Protein AF-A0AAP4VKF9-F1 (afdb_monomer_lite)

Secondary structure (DSSP, 8-state):
---TT-EEEPGGG--EEEEEEEETTEEEEEEEEETTEEEEEEEEGGG--B--PPTT-EEEEEETTEEEEEEEEEEEE-TTS-EEEEEE-TTS-EEEEEGGGEE---SSPPS-HHHHHHTT----HHHHHHHHHHHHHHHHHHHHTTT-HHHHH-SSPPPHHHHHHHHHHHHSSS-EEEE-PPTTS-HHHHHHHHHHHHHHH-TT--EEEEE-GGGHHHHHHHHHHTT-GGG-TTEEEEEGGGGGG--S--SEEEETTGGGGSS--SSTTHHHHHHHHHHHHH-SEEEEE-PPPPTT-HHHHHHHHHHH-TTTS-TT-HHHHHHHHHHHHHHHHHHHT--TTS-HHHHHHHHHHHHHH-TT-HHHHHHHHHHHHHHHH-GGGHHHHHHHHHHHHHHHT-S-TTEE---GGGGTT---PPSS-EETTEEP-TT---S-------

Organism: NCBI:txid488447

pLDDT: mean 85.24, std 15.16, range [29.06, 98.62]

Sequence (442 aa):
MLIDGMLVSLPDDKGVGKLEGISGETCSVSIFRSIIRSDVIQMPVAKVSRAYLSPQTRVYIRHEGRFRVGRIADFLIDERGLVDYEVRFPNGERADFSELCLYIRPWSAPDDPAEILASGGAESQYLHDRRQAALLPLLKLRSAAQGMTALVSAGIELAPHQVAAVRRVLSDPVQRYLLADEVGLGKTIEAGLIVRQHLIDNSETSVLIAVPTHLCAQWREELGAKLRLDQFGTIQIVPHADLANIEVAPAILVVDEAHHLVGVDSGPLAPAAVKLRAMASETPVVLLLSATPALGDEARFLALLNLLDPTSHPLDDIPSFRLKLERRRDIGRLLLALDPAAPKLVLRQRGAEMERLFPDDQTIKELAPRLVQATRDALHELPALCAALRSHIADSYRIHQRLIRSRRADAQGWEFSSRGPTDQGEPSFSHVRVEAEVASWC

Foldseek 3Di:
DDDFLFWKADPPRQAIWGWHDDDPQKTWTWACQAQVDIDIDIDGPVRIDGDDFDFQAWKWFQDPNDIFIWTFHDWDQDPVRWIWTWTAGPVRDTDIDTSSRIHHHTPDDRPDCVVCVVVVHDDDPVVVVVVVVVVVVVVVVCVVLVNLVLVVPWQDDDAPLLSVLLCLQVVDQQNQFEEAADPPPCLLVSLLSNVLSVCVVPLQFAEEAEEAPVCLVVSVCCSCVGRVCVVRPRYHYYYLLCLLVDDDQTLAYEYAQCLVLFPDCDDSNNSSSVSLLVSLVVHRHYYYYHHQDDPPPLLSNLRSVCSRPVPVRPNVPSVVSVVLVVLVVVVVVLLVQLDLPHQLVSLLVSLVVQCVSCVPDPQSVVLSVVSNVCSPPNSVCSVVSSVSVSVVCCCVSDSDNRYRYDYVVNSPPDDDDDDADDDVRHHDPPPPPDPPDPDDDD

Structure (mmCIF, N/CA/C/O backbone):
data_AF-A0AAP4VKF9-F1
#
_entry.id   AF-A0AAP4VKF9-F1
#
loop_
_atom_site.group_PDB
_atom_site.id
_atom_site.type_symbol
_atom_site.label_atom_id
_atom_site.label_alt_id
_atom_site.label_comp_id
_atom_site.label_asym_id
_atom_site.label_entity_id
_atom_site.label_seq_id
_atom_site.pdbx_PDB_ins_code
_atom_site.Cartn_x
_atom_site.Cartn_y
_atom_site.Cartn_z
_atom_site.occupancy
_atom_site.B_iso_or_equiv
_atom_site.auth_seq_id
_atom_site.auth_comp_id
_atom_site.auth_asym_id
_atom_site.auth_atom_id
_atom_site.pdbx_PDB_model_num
ATOM 1 N N . MET A 1 1 ? -20.624 9.711 37.914 1.00 68.44 1 MET A N 1
ATOM 2 C CA . MET A 1 1 ? -20.046 8.630 38.743 1.00 68.44 1 MET A CA 1
ATOM 3 C C . MET A 1 1 ? -20.396 7.325 38.051 1.00 68.44 1 MET A C 1
ATOM 5 O O . MET A 1 1 ? -21.538 7.210 37.627 1.00 68.44 1 MET A O 1
ATOM 9 N N . LEU A 1 2 ? -19.438 6.422 37.827 1.00 79.56 2 LEU A N 1
ATOM 10 C CA . LEU A 1 2 ? -19.742 5.117 37.231 1.00 79.56 2 LEU A CA 1
ATOM 11 C C . LEU A 1 2 ? -20.404 4.230 38.292 1.00 79.56 2 LEU A C 1
ATOM 13 O O . LEU A 1 2 ? -19.961 4.227 39.439 1.00 79.56 2 LEU A O 1
ATOM 17 N N . ILE A 1 3 ? -21.470 3.533 37.911 1.00 82.62 3 ILE A N 1
ATOM 18 C CA . ILE A 1 3 ? -22.247 2.636 38.773 1.00 82.62 3 ILE A CA 1
ATOM 19 C C . ILE A 1 3 ? -22.165 1.230 38.180 1.00 82.62 3 ILE A C 1
ATOM 21 O O . ILE A 1 3 ? -22.117 1.073 36.958 1.00 82.62 3 ILE A O 1
ATOM 25 N N . ASP A 1 4 ? -22.164 0.211 39.033 1.00 85.00 4 ASP A N 1
ATOM 26 C CA . ASP A 1 4 ? -22.190 -1.185 38.606 1.00 85.00 4 ASP A CA 1
ATOM 27 C C . ASP A 1 4 ? -23.370 -1.446 37.656 1.00 85.00 4 ASP A C 1
ATOM 29 O O . ASP A 1 4 ? -24.494 -0.980 37.847 1.00 85.00 4 ASP A O 1
ATOM 33 N N . GLY A 1 5 ? -23.091 -2.181 36.587 1.00 85.12 5 GLY A N 1
ATOM 34 C CA . GLY A 1 5 ? -24.007 -2.472 35.493 1.00 85.12 5 GLY A CA 1
ATOM 35 C C . GLY A 1 5 ? -24.020 -1.432 34.370 1.00 85.12 5 GLY A C 1
ATOM 36 O O . GLY A 1 5 ? -24.615 -1.709 33.328 1.00 85.12 5 GLY A O 1
ATOM 37 N N . MET A 1 6 ? -23.360 -0.279 34.519 1.00 92.31 6 MET A N 1
ATOM 38 C CA . MET A 1 6 ? -23.259 0.712 33.443 1.00 92.31 6 MET A CA 1
ATOM 39 C C . MET A 1 6 ? -22.486 0.180 32.233 1.00 92.31 6 MET A C 1
ATOM 41 O O . MET A 1 6 ? -21.487 -0.534 32.357 1.00 92.31 6 MET A O 1
ATOM 45 N N . LEU A 1 7 ? -22.925 0.594 31.045 1.00 93.69 7 LEU A N 1
ATOM 46 C CA . LEU A 1 7 ? -22.202 0.365 29.799 1.00 93.69 7 LEU A CA 1
ATOM 47 C C . LEU A 1 7 ? -20.946 1.233 29.711 1.00 93.69 7 LEU A C 1
ATOM 49 O O . LEU A 1 7 ? -20.982 2.446 29.960 1.00 93.69 7 LEU A O 1
ATOM 53 N N . VAL A 1 8 ? -19.843 0.603 29.320 1.00 92.50 8 VAL A N 1
ATOM 54 C CA . VAL A 1 8 ? -18.525 1.232 29.215 1.00 92.50 8 VAL A CA 1
ATOM 55 C C . VAL A 1 8 ? -17.814 0.838 27.925 1.00 92.50 8 VAL A C 1
ATOM 57 O O . VAL A 1 8 ? -18.057 -0.236 27.375 1.00 92.50 8 VAL A O 1
ATOM 60 N N . SER A 1 9 ? -16.949 1.712 27.422 1.00 90.44 9 SER A N 1
ATOM 61 C CA . SER A 1 9 ? -16.111 1.431 26.257 1.00 90.44 9 SER A CA 1
ATOM 62 C C . SER A 1 9 ? -15.045 0.392 26.605 1.00 90.44 9 SER A C 1
ATOM 64 O O . SER A 1 9 ? -14.486 0.380 27.704 1.00 90.44 9 SER A O 1
ATOM 66 N N . LEU A 1 10 ? -14.782 -0.515 25.667 1.00 85.19 10 LEU A N 1
ATOM 67 C CA . LEU A 1 10 ? -13.658 -1.439 25.764 1.00 85.19 10 LEU A CA 1
ATOM 68 C C . LEU A 1 10 ? -12.387 -0.777 25.209 1.00 85.19 10 LEU A C 1
ATOM 70 O O . LEU A 1 10 ? -12.484 0.019 24.273 1.00 85.19 10 LEU A O 1
ATOM 74 N N . PRO A 1 11 ? -11.197 -1.134 25.727 1.00 78.25 11 PRO A N 1
ATOM 75 C CA . PRO A 1 11 ? -9.927 -0.657 25.188 1.00 78.25 11 PRO A CA 1
ATOM 76 C C . PRO A 1 11 ? -9.776 -0.941 23.688 1.00 78.25 11 PRO A C 1
ATOM 78 O O . PRO A 1 11 ? -10.333 -1.917 23.174 1.00 78.25 11 PRO A O 1
ATOM 81 N N . ASP A 1 12 ? -8.971 -0.117 23.015 1.00 72.94 12 ASP A N 1
ATOM 82 C CA . ASP A 1 12 ? -8.652 -0.221 21.583 1.00 72.94 12 ASP A CA 1
ATOM 83 C C . ASP A 1 12 ? -9.895 -0.208 20.675 1.00 72.94 12 ASP A C 1
ATOM 85 O O . ASP A 1 12 ? -9.935 -0.902 19.660 1.00 72.94 12 ASP A O 1
ATOM 89 N N . ASP A 1 13 ? -10.945 0.508 21.088 1.00 66.88 13 ASP A N 1
ATOM 90 C CA . ASP A 1 13 ? -12.226 0.589 20.382 1.00 66.88 13 ASP A CA 1
ATOM 91 C C . ASP A 1 13 ? -12.831 -0.791 20.069 1.00 66.88 13 ASP A C 1
ATOM 93 O O . ASP A 1 13 ? -13.471 -1.007 19.046 1.00 66.88 13 ASP A O 1
ATOM 97 N N . LYS A 1 14 ? -12.673 -1.771 20.967 1.00 78.00 14 LYS A N 1
ATOM 98 C CA . LYS A 1 14 ? -13.207 -3.136 20.767 1.00 78.00 14 LYS A CA 1
ATOM 99 C C . LYS A 1 14 ? -14.717 -3.259 21.024 1.00 78.00 14 LYS A C 1
ATOM 101 O O . LYS A 1 14 ? -15.262 -4.367 21.047 1.00 78.00 14 LYS A O 1
ATOM 106 N N . GLY A 1 15 ? -15.416 -2.137 21.176 1.00 86.94 15 GLY A N 1
ATOM 107 C CA . GLY A 1 15 ? -16.861 -2.054 21.378 1.00 86.94 15 GLY A CA 1
ATOM 108 C C . GLY A 1 15 ? -17.243 -1.720 22.820 1.00 86.94 15 GLY A C 1
ATOM 109 O O . GLY A 1 15 ? -16.598 -0.901 23.469 1.00 86.94 15 GLY A O 1
ATOM 110 N N . VAL A 1 16 ? -18.324 -2.332 23.308 1.00 91.62 16 VAL A N 1
ATOM 111 C CA . VAL A 1 16 ? -18.951 -1.998 24.596 1.00 91.62 16 VAL A CA 1
ATOM 112 C C . VAL A 1 16 ? -18.922 -3.202 25.533 1.00 91.62 16 VAL A C 1
ATOM 114 O O . VAL A 1 16 ? -19.219 -4.324 25.122 1.00 91.62 16 VAL A O 1
ATOM 117 N N . GLY A 1 17 ? -18.575 -2.952 26.792 1.00 92.31 17 GLY A N 1
ATOM 118 C CA . GLY A 1 17 ? -18.673 -3.888 27.906 1.00 92.31 17 GLY A CA 1
ATOM 119 C C . GLY A 1 17 ? -19.592 -3.356 29.003 1.00 92.31 17 GLY A C 1
ATOM 120 O O . GLY A 1 17 ? -20.191 -2.285 28.877 1.00 92.31 17 GLY A O 1
ATOM 121 N N . LYS A 1 18 ? -19.702 -4.114 30.091 1.00 93.50 18 LYS A N 1
ATOM 122 C CA . LYS A 1 18 ? -20.535 -3.770 31.244 1.00 93.50 18 LYS A CA 1
ATOM 123 C C . LYS A 1 18 ? -19.708 -3.762 32.515 1.00 93.50 18 LYS A C 1
ATOM 125 O O . LYS A 1 18 ? -19.070 -4.761 32.824 1.00 93.50 18 LYS A O 1
ATOM 130 N N . LEU A 1 19 ? -19.706 -2.650 33.236 1.00 93.94 19 LEU A N 1
ATOM 131 C CA . LEU A 1 19 ? -18.986 -2.536 34.500 1.00 93.94 19 LEU A CA 1
ATOM 132 C C . LEU A 1 19 ? -19.615 -3.481 35.534 1.00 93.94 19 LEU A C 1
ATOM 134 O O . LEU A 1 19 ? -20.817 -3.415 35.755 1.00 93.94 19 LEU A O 1
ATOM 138 N N . GLU A 1 20 ? -18.836 -4.362 36.153 1.00 93.44 20 GLU A N 1
ATOM 139 C CA . GLU A 1 20 ? -19.320 -5.247 37.226 1.00 93.44 20 GLU A CA 1
ATOM 140 C C . GLU A 1 20 ? -18.943 -4.742 38.617 1.00 93.44 20 GLU A C 1
ATOM 142 O O . GLU A 1 20 ? -19.628 -5.062 39.582 1.00 93.44 20 GLU A O 1
ATOM 147 N N . GLY A 1 21 ? -17.861 -3.972 38.721 1.00 92.50 21 GLY A N 1
ATOM 148 C CA . GLY A 1 21 ? -17.396 -3.428 39.987 1.00 92.50 21 GLY A CA 1
ATOM 149 C C . GLY A 1 21 ? -16.122 -2.607 39.842 1.00 92.50 21 GLY A C 1
ATOM 150 O O . GLY A 1 21 ? -15.349 -2.767 38.893 1.00 92.50 21 GLY A O 1
ATOM 151 N N . ILE A 1 22 ? -15.887 -1.732 40.818 1.00 92.12 22 ILE A N 1
ATOM 152 C CA . ILE A 1 22 ? -14.657 -0.946 40.950 1.00 92.12 22 ILE A CA 1
ATOM 153 C C . ILE A 1 22 ? -13.980 -1.313 42.272 1.00 92.12 22 ILE A C 1
ATOM 155 O O . ILE A 1 22 ? -14.590 -1.241 43.336 1.00 92.12 22 ILE A O 1
ATOM 159 N N . SER A 1 23 ? -12.699 -1.675 42.206 1.00 90.88 23 SER A N 1
ATOM 160 C CA . SER A 1 23 ? -11.850 -1.973 43.359 1.00 90.88 23 SER A CA 1
ATOM 161 C C . SER A 1 23 ? -10.552 -1.170 43.259 1.00 90.88 23 SER A C 1
ATOM 163 O O . SER A 1 23 ? -9.620 -1.538 42.537 1.00 90.88 23 SER A O 1
ATOM 165 N N . GLY A 1 24 ? -10.491 -0.052 43.987 1.00 89.06 24 GLY A N 1
ATOM 166 C CA . GLY A 1 24 ? -9.358 0.875 43.944 1.00 89.06 24 GLY A CA 1
ATOM 167 C C . GLY A 1 24 ? -9.195 1.512 42.561 1.00 89.06 24 GLY A C 1
ATOM 168 O O . GLY A 1 24 ? -10.133 2.100 42.032 1.00 89.06 24 GLY A O 1
ATOM 169 N N . GLU A 1 25 ? -8.007 1.379 41.969 1.00 91.62 25 GLU A N 1
ATOM 170 C CA . GLU A 1 25 ? -7.695 1.889 40.622 1.00 91.62 25 GLU A CA 1
ATOM 171 C C . GLU A 1 25 ? -8.056 0.908 39.495 1.00 91.62 25 GLU A C 1
ATOM 173 O O . GLU A 1 25 ? -7.850 1.203 38.316 1.00 91.62 25 GLU A O 1
ATOM 178 N N . THR A 1 26 ? -8.603 -0.259 39.837 1.00 92.81 26 THR A N 1
ATOM 179 C CA . THR A 1 26 ? -8.978 -1.313 38.885 1.00 92.81 26 THR A CA 1
ATOM 180 C C . THR A 1 26 ? -10.481 -1.542 38.868 1.00 92.81 26 THR A C 1
ATOM 182 O O . THR A 1 26 ? -11.170 -1.315 39.861 1.00 92.81 26 THR A O 1
ATOM 185 N N . CYS A 1 27 ? -11.000 -1.999 37.736 1.00 93.44 27 CYS A N 1
ATOM 186 C CA . CYS A 1 27 ? -12.399 -2.365 37.579 1.00 93.44 27 CYS A CA 1
ATOM 187 C C . CYS A 1 27 ? -12.554 -3.661 36.785 1.00 93.44 27 CYS A C 1
ATOM 189 O O . CYS A 1 27 ? -11.735 -3.975 35.913 1.00 93.44 27 CYS A O 1
ATOM 191 N N . SER A 1 28 ? -13.632 -4.382 37.086 1.00 94.50 28 SER A N 1
ATOM 192 C CA . SER A 1 28 ? -14.075 -5.554 36.341 1.00 94.50 28 SER A CA 1
ATOM 193 C C . SER A 1 28 ? -15.089 -5.145 35.282 1.00 94.50 28 SER A C 1
ATOM 195 O O . SER A 1 28 ? -16.076 -4.467 35.572 1.00 94.50 28 SER A O 1
ATOM 197 N N . VAL A 1 29 ? -14.865 -5.581 34.047 1.00 93.81 29 VAL A N 1
ATOM 198 C CA . VAL A 1 29 ? -15.773 -5.338 32.926 1.00 93.81 29 VAL A CA 1
ATOM 199 C C . VAL A 1 29 ? -16.173 -6.669 32.302 1.00 93.81 29 VAL A C 1
ATOM 201 O O . VAL A 1 29 ? -15.326 -7.425 31.824 1.00 93.81 29 VAL A O 1
ATOM 204 N N . SER A 1 30 ? -17.476 -6.934 32.287 1.00 93.88 30 SER A N 1
ATOM 205 C CA . SER A 1 30 ? -18.105 -8.052 31.591 1.00 93.88 30 SER A CA 1
ATOM 206 C C . SER A 1 30 ? -18.148 -7.787 30.087 1.00 93.88 30 SER A C 1
ATOM 208 O O . SER A 1 30 ? -18.627 -6.741 29.638 1.00 93.88 30 SER A O 1
ATOM 210 N N . ILE A 1 31 ? -17.701 -8.754 29.294 1.00 91.94 31 ILE A N 1
ATOM 211 C CA . ILE A 1 31 ? -17.772 -8.763 27.836 1.00 91.94 31 ILE A CA 1
ATOM 212 C C . ILE A 1 31 ? -18.752 -9.851 27.419 1.00 91.94 31 ILE A C 1
ATOM 214 O O . ILE A 1 31 ? -18.471 -11.046 27.520 1.00 91.94 31 ILE A O 1
ATOM 218 N N . PHE A 1 32 ? -19.896 -9.437 26.888 1.00 91.12 32 PHE A N 1
ATOM 219 C CA . PHE A 1 32 ? -20.908 -10.361 26.397 1.00 91.12 32 PHE A CA 1
ATOM 220 C C . PHE A 1 32 ? -20.522 -10.901 25.013 1.00 91.12 32 PHE A C 1
ATOM 222 O O . PHE A 1 32 ? -20.703 -10.235 23.995 1.00 91.12 32 PHE A O 1
ATOM 229 N N . ARG A 1 33 ? -19.988 -12.125 24.945 1.00 86.75 33 ARG A N 1
ATOM 230 C CA . ARG A 1 33 ? -19.585 -12.752 23.674 1.00 86.75 33 ARG A CA 1
ATOM 231 C C . ARG A 1 33 ? -20.790 -13.336 22.937 1.00 86.75 33 ARG A C 1
ATOM 233 O O . ARG A 1 33 ? -20.980 -13.115 21.735 1.00 86.75 33 ARG A O 1
ATOM 240 N N . SER A 1 34 ? -21.616 -14.083 23.661 1.00 85.62 34 SER A N 1
ATOM 241 C CA . SER A 1 34 ? -22.775 -14.798 23.133 1.00 85.62 34 SER A CA 1
ATOM 242 C C . SER A 1 34 ? -23.843 -14.991 24.214 1.00 85.62 34 SER A C 1
ATOM 244 O O . SER A 1 34 ? -23.619 -14.713 25.385 1.00 85.62 34 SER A O 1
ATOM 246 N N . ILE A 1 35 ? -25.010 -15.515 23.828 1.00 85.88 35 ILE A N 1
ATOM 247 C CA . ILE A 1 35 ? -26.121 -15.814 24.751 1.00 85.88 35 ILE A CA 1
ATOM 248 C C . ILE A 1 35 ? -25.789 -16.872 25.820 1.00 85.88 35 ILE A C 1
ATOM 250 O O . ILE A 1 35 ? -26.575 -17.065 26.743 1.00 85.88 35 ILE A O 1
ATOM 254 N N . ILE A 1 36 ? -24.644 -17.545 25.699 1.00 85.62 36 ILE A N 1
ATOM 255 C CA . ILE A 1 36 ? -24.161 -18.587 26.617 1.00 85.62 36 ILE A CA 1
ATOM 256 C C . ILE A 1 36 ? -22.774 -18.288 27.200 1.00 85.62 36 ILE A C 1
ATOM 258 O O . ILE A 1 36 ? -22.366 -18.965 28.139 1.00 85.62 36 ILE A O 1
ATOM 262 N N . ARG A 1 37 ? -22.069 -17.268 26.694 1.00 87.19 37 ARG A N 1
ATOM 263 C CA . ARG A 1 37 ? -20.695 -16.954 27.091 1.00 87.19 37 ARG A CA 1
ATOM 264 C C . ARG A 1 37 ? -20.508 -15.462 27.342 1.00 87.19 37 ARG A C 1
ATOM 266 O O . ARG A 1 37 ? -20.712 -14.635 26.447 1.00 87.19 37 ARG A O 1
ATOM 273 N N . SER A 1 38 ? -20.022 -15.155 28.537 1.00 89.44 38 SER A N 1
ATOM 274 C CA . SER A 1 38 ? -19.510 -13.844 28.923 1.00 89.44 38 SER A CA 1
ATOM 275 C C . SER A 1 38 ? -18.151 -14.023 29.580 1.00 89.44 38 SER A C 1
ATOM 277 O O . SER A 1 38 ? -17.979 -14.941 30.380 1.00 89.44 38 SER A O 1
ATOM 279 N N . ASP A 1 39 ? -17.222 -13.131 29.265 1.00 90.50 39 ASP A N 1
ATOM 280 C CA . ASP A 1 39 ? -15.903 -13.089 29.894 1.00 90.50 39 ASP A CA 1
ATOM 281 C C . ASP A 1 39 ? -15.831 -11.874 30.816 1.00 90.50 39 ASP A C 1
ATOM 283 O O . ASP A 1 39 ? -16.443 -10.851 30.523 1.00 90.50 39 ASP A O 1
ATOM 287 N N . VAL A 1 40 ? -15.046 -11.943 31.888 1.00 92.88 40 VAL A N 1
ATOM 288 C CA . VAL A 1 40 ? -14.765 -10.776 32.734 1.00 92.88 40 VAL A CA 1
ATOM 289 C C . VAL A 1 40 ? -13.297 -10.429 32.596 1.00 92.88 40 VAL A C 1
ATOM 291 O O . VAL A 1 40 ? -12.430 -11.284 32.777 1.00 92.88 40 VAL A O 1
ATOM 294 N N . ILE A 1 41 ? -13.015 -9.170 32.278 1.00 91.75 41 ILE A N 1
ATOM 295 C CA . ILE A 1 41 ? -11.652 -8.651 32.208 1.00 91.75 41 ILE A CA 1
ATOM 296 C C . ILE A 1 41 ? -11.417 -7.599 33.285 1.00 91.75 41 ILE A C 1
ATOM 298 O O . ILE A 1 41 ? -12.332 -6.882 33.684 1.00 91.75 41 ILE A O 1
ATOM 302 N N . GLN A 1 42 ? -10.173 -7.515 33.748 1.00 93.19 42 GLN A N 1
ATOM 303 C CA . GLN A 1 42 ? -9.722 -6.499 34.694 1.00 93.19 42 GLN A CA 1
ATOM 304 C C . GLN A 1 42 ? -8.971 -5.409 33.937 1.00 93.19 42 GLN A C 1
ATOM 306 O O . GLN A 1 42 ? -8.107 -5.713 33.111 1.00 93.19 42 GLN A O 1
ATOM 311 N N . MET A 1 43 ? -9.276 -4.144 34.218 1.00 91.00 43 MET A N 1
ATOM 312 C CA . MET A 1 43 ? -8.559 -3.018 33.620 1.00 91.00 43 MET A CA 1
ATOM 313 C C . MET A 1 43 ? -8.486 -1.806 34.557 1.00 91.00 43 MET A C 1
ATOM 315 O O . MET A 1 43 ? -9.308 -1.682 35.468 1.00 91.00 43 MET A O 1
ATOM 319 N N . PRO A 1 44 ? -7.523 -0.890 34.349 1.00 92.00 44 PRO A N 1
ATOM 320 C CA . PRO A 1 44 ? -7.470 0.358 35.099 1.00 92.00 44 PRO A CA 1
ATOM 321 C C . PRO A 1 44 ? -8.727 1.200 34.861 1.00 92.00 44 PRO A C 1
ATOM 323 O O . PRO A 1 44 ? -9.122 1.392 33.711 1.00 92.00 44 PRO A O 1
ATOM 326 N N . VAL A 1 45 ? -9.299 1.772 35.922 1.00 89.44 45 VAL A N 1
ATOM 327 C CA . VAL A 1 45 ? -10.484 2.652 35.852 1.00 89.44 45 VAL A CA 1
ATOM 328 C C . VAL A 1 45 ? -10.245 3.828 34.898 1.00 89.44 45 VAL A C 1
ATOM 330 O O . VAL A 1 45 ? -11.147 4.237 34.177 1.00 89.44 45 VAL A O 1
ATOM 333 N N . ALA A 1 46 ? -9.006 4.326 34.819 1.00 89.06 46 ALA A N 1
ATOM 334 C CA . ALA A 1 46 ? -8.616 5.415 33.921 1.00 89.06 46 ALA A CA 1
ATOM 335 C C . ALA A 1 46 ? -8.765 5.089 32.420 1.00 89.06 46 ALA A C 1
ATOM 337 O O . ALA A 1 46 ? -8.818 6.007 31.606 1.00 89.06 46 ALA A O 1
ATOM 338 N N . LYS A 1 47 ? -8.821 3.804 32.039 1.00 87.06 47 LYS A N 1
ATOM 339 C CA . LYS A 1 47 ? -9.039 3.368 30.647 1.00 87.06 47 LYS A CA 1
ATOM 340 C C . LYS A 1 47 ? -10.514 3.178 30.296 1.00 87.06 47 LYS A C 1
ATOM 342 O O . LYS A 1 47 ? -10.821 2.831 29.160 1.00 87.06 47 LYS A O 1
ATOM 347 N N . VAL A 1 48 ? -11.412 3.380 31.255 1.00 84.88 48 VAL A N 1
ATOM 348 C CA . VAL A 1 48 ? -12.843 3.154 31.089 1.00 84.88 48 VAL A CA 1
ATOM 349 C C . VAL A 1 48 ? -13.542 4.482 30.876 1.00 84.88 48 VAL A C 1
ATOM 351 O O . VAL A 1 48 ? -13.450 5.388 31.702 1.00 84.88 48 VAL A O 1
ATOM 354 N N . SER A 1 49 ? -14.287 4.588 29.781 1.00 89.25 49 SER A N 1
ATOM 355 C CA . SER A 1 49 ? -15.195 5.706 29.557 1.00 89.25 49 SER A CA 1
ATOM 356 C C . SER A 1 49 ? -16.627 5.215 29.405 1.00 89.25 49 SER A C 1
ATOM 358 O O . SER A 1 49 ? -16.895 4.066 29.051 1.00 89.25 49 SER A O 1
ATOM 360 N N . ARG A 1 50 ? -17.574 6.091 29.731 1.00 90.62 50 ARG A N 1
ATOM 361 C CA . ARG A 1 50 ? -18.999 5.806 29.601 1.00 90.62 50 ARG A CA 1
ATOM 362 C C . ARG A 1 50 ? -19.345 5.513 28.139 1.00 90.62 50 ARG A C 1
ATOM 364 O O . ARG A 1 50 ? -18.981 6.301 27.271 1.00 90.62 50 ARG A O 1
ATOM 371 N N . ALA A 1 51 ? -20.069 4.427 27.879 1.00 91.31 51 ALA A N 1
ATOM 372 C CA . ALA A 1 51 ? -20.566 4.110 26.543 1.00 91.31 51 ALA A CA 1
ATOM 373 C C . ALA A 1 51 ? -22.070 4.371 26.430 1.00 91.31 51 ALA A C 1
ATOM 375 O O . ALA A 1 51 ? -22.832 4.110 27.359 1.00 91.31 51 ALA A O 1
ATOM 376 N N . TYR A 1 52 ? -22.477 4.834 25.251 1.00 92.12 52 TYR A N 1
ATOM 377 C CA . TYR A 1 52 ? -23.868 5.053 24.873 1.00 92.12 52 TYR A CA 1
ATOM 378 C C . TYR A 1 52 ? -24.168 4.275 23.597 1.00 92.12 52 TYR A C 1
ATOM 380 O O . TYR A 1 52 ? -23.288 4.091 22.752 1.00 92.12 52 TYR A O 1
ATOM 388 N N . LEU A 1 53 ? -25.403 3.804 23.456 1.00 93.00 53 LEU A N 1
ATOM 389 C CA . LEU A 1 53 ? -25.813 3.013 22.304 1.00 93.00 53 LEU A CA 1
ATOM 390 C C . LEU A 1 53 ? -26.532 3.900 21.292 1.00 93.00 53 LEU A C 1
ATOM 392 O O . LEU A 1 53 ? -27.554 4.507 21.595 1.00 93.00 53 LEU A O 1
ATOM 396 N N . SER A 1 54 ? -26.020 3.946 20.067 1.00 92.00 54 SER A N 1
ATOM 397 C CA . SER A 1 54 ? -26.676 4.665 18.975 1.00 92.00 54 SER A CA 1
ATOM 398 C C . SER A 1 54 ? -27.917 3.911 18.476 1.00 92.00 54 SER A C 1
ATOM 400 O O . SER A 1 54 ? -27.978 2.677 18.600 1.00 92.00 54 SER A O 1
ATOM 402 N N . PRO A 1 55 ? -28.880 4.596 17.834 1.00 92.50 55 PRO A N 1
ATOM 403 C CA . PRO A 1 55 ? -29.980 3.938 17.138 1.00 92.50 55 PRO A CA 1
ATOM 404 C C . PRO A 1 55 ? -29.496 2.823 16.200 1.00 92.50 55 PRO A C 1
ATOM 406 O O . PRO A 1 55 ? -28.407 2.872 15.635 1.00 92.50 55 PRO A O 1
ATOM 409 N N . GLN A 1 56 ? -30.319 1.790 16.039 1.00 91.62 56 GLN A N 1
ATOM 410 C CA . GLN A 1 56 ? -30.026 0.543 15.322 1.00 91.62 56 GLN A CA 1
ATOM 411 C C . GLN A 1 56 ? -28.965 -0.371 15.949 1.00 91.62 56 GLN A C 1
ATOM 413 O O . GLN A 1 56 ? -28.772 -1.479 15.426 1.00 91.62 56 GLN A O 1
ATOM 418 N N . THR A 1 57 ? -28.341 0.000 17.073 1.00 91.44 57 THR A N 1
ATOM 419 C CA . THR A 1 57 ? -27.443 -0.905 17.805 1.00 91.44 57 THR A CA 1
ATOM 420 C C . THR A 1 57 ? -28.194 -2.171 18.208 1.00 91.44 57 THR A C 1
ATOM 422 O O . THR A 1 57 ? -29.291 -2.109 18.761 1.00 91.44 57 THR A O 1
ATOM 425 N N . ARG A 1 58 ? -27.628 -3.341 17.890 1.00 90.38 58 ARG A N 1
ATOM 426 C CA . ARG A 1 58 ? -28.212 -4.638 18.252 1.00 90.38 58 ARG A CA 1
ATOM 427 C C . ARG A 1 58 ? -27.962 -4.904 19.733 1.00 90.38 58 ARG A C 1
ATOM 429 O O . ARG A 1 58 ? -26.812 -4.905 20.161 1.00 90.38 58 ARG A O 1
ATOM 436 N N . VAL A 1 59 ? -29.024 -5.212 20.469 1.00 93.19 59 VAL A N 1
ATOM 437 C CA . VAL A 1 59 ? -28.960 -5.536 21.898 1.00 93.19 59 VAL A CA 1
ATOM 438 C C . VAL A 1 59 ? -29.639 -6.861 22.202 1.00 93.19 59 VAL A C 1
ATOM 440 O O . VAL A 1 59 ? -30.543 -7.302 21.485 1.00 93.19 59 VAL A O 1
ATOM 443 N N . TYR A 1 60 ? -29.175 -7.495 23.271 1.00 92.25 60 TYR A N 1
ATOM 444 C CA . TYR A 1 60 ? -29.704 -8.743 23.793 1.00 92.25 60 TYR A CA 1
ATOM 445 C C . TYR A 1 60 ? -30.297 -8.472 25.168 1.00 92.25 60 TYR A C 1
ATOM 447 O O . TYR A 1 60 ? -29.680 -7.814 26.004 1.00 92.25 60 TYR A O 1
ATOM 455 N N . ILE A 1 61 ? -31.501 -8.982 25.390 1.00 92.88 61 ILE A N 1
ATOM 456 C CA . ILE A 1 61 ? -32.258 -8.782 26.622 1.00 92.88 61 ILE A CA 1
ATOM 457 C C . ILE A 1 61 ? -32.622 -10.148 27.162 1.00 92.88 61 ILE A C 1
ATOM 459 O O . ILE A 1 61 ? -33.159 -10.981 26.429 1.00 92.88 61 ILE A O 1
ATOM 463 N N . ARG A 1 62 ? -32.352 -10.379 28.443 1.00 89.69 62 ARG A N 1
ATOM 464 C CA . ARG A 1 62 ? -32.773 -11.607 29.110 1.00 89.69 62 ARG A CA 1
ATOM 465 C C . ARG A 1 62 ? -34.198 -11.436 29.635 1.00 89.69 62 ARG A C 1
ATOM 467 O O . ARG A 1 62 ? -34.448 -10.564 30.457 1.00 89.69 62 ARG A O 1
ATOM 474 N N . HIS A 1 63 ? -35.118 -12.271 29.167 1.00 83.38 63 HIS A N 1
ATOM 475 C CA . HIS A 1 63 ? -36.523 -12.274 29.565 1.00 83.38 63 HIS A CA 1
ATOM 476 C C . HIS A 1 63 ? -36.999 -13.721 29.742 1.00 83.38 63 HIS A C 1
ATOM 478 O O . HIS A 1 63 ? -36.798 -14.545 28.852 1.00 83.38 63 HIS A O 1
ATOM 484 N N . GLU A 1 64 ? -37.563 -14.049 30.910 1.00 84.69 64 GLU A N 1
ATOM 485 C CA . GLU A 1 64 ? -38.065 -15.398 31.247 1.00 84.69 64 GLU A CA 1
ATOM 486 C C . GLU A 1 64 ? -37.055 -16.532 30.972 1.00 84.69 64 GLU A C 1
ATOM 488 O O . GLU A 1 64 ? -37.372 -17.595 30.440 1.00 84.69 64 GLU A O 1
ATOM 493 N N . GLY A 1 65 ? -35.781 -16.291 31.295 1.00 82.31 65 GLY A N 1
ATOM 494 C CA . GLY A 1 65 ? -34.712 -17.274 31.105 1.00 82.31 65 GLY A CA 1
ATOM 495 C C . GLY A 1 65 ? -34.223 -17.437 29.660 1.00 82.31 65 GLY A C 1
ATOM 496 O O . GLY A 1 65 ? -33.274 -18.186 29.443 1.00 82.31 65 GLY A O 1
ATOM 497 N N . ARG A 1 66 ? -34.790 -16.709 28.690 1.00 84.12 66 ARG A N 1
ATOM 498 C CA . ARG A 1 66 ? -34.355 -16.694 27.284 1.00 84.12 66 ARG A CA 1
ATOM 499 C C . ARG A 1 66 ? -33.812 -15.325 26.888 1.00 84.12 66 ARG A C 1
ATOM 501 O O . ARG A 1 66 ? -34.135 -14.314 27.504 1.00 84.12 66 ARG A O 1
ATOM 508 N N . PHE A 1 67 ? -32.991 -15.281 25.843 1.00 88.19 67 PHE A N 1
ATOM 509 C CA . PHE A 1 67 ? -32.561 -14.017 25.252 1.00 88.19 67 PHE A CA 1
ATOM 510 C C . PHE A 1 67 ? -33.478 -13.621 24.095 1.00 88.19 67 PHE A C 1
ATOM 512 O O . PHE A 1 67 ? -33.707 -14.406 23.176 1.00 88.19 67 PHE A O 1
ATOM 519 N N . ARG A 1 68 ? -33.966 -12.380 24.121 1.00 88.25 68 ARG A N 1
ATOM 520 C CA . ARG A 1 68 ? -34.591 -11.710 22.977 1.00 88.25 68 ARG A CA 1
ATOM 521 C C . ARG A 1 68 ? -33.583 -10.751 22.354 1.00 88.25 68 ARG A C 1
ATOM 523 O O . ARG A 1 68 ? -32.793 -10.127 23.059 1.00 88.25 68 ARG A O 1
ATOM 530 N N . VAL A 1 69 ? -33.626 -10.631 21.030 1.00 89.50 69 VAL A N 1
ATOM 531 C CA . VAL A 1 69 ? -32.765 -9.717 20.270 1.00 89.50 69 VAL A CA 1
ATOM 532 C C . VAL A 1 69 ? -33.607 -8.565 19.748 1.00 89.50 69 VAL A C 1
ATOM 534 O O . VAL A 1 69 ? -34.639 -8.791 19.117 1.00 89.50 69 VAL A O 1
ATOM 537 N N . GLY A 1 70 ? -33.149 -7.343 19.989 1.00 91.19 70 GLY A N 1
ATOM 538 C CA . GLY A 1 70 ? -33.789 -6.125 19.511 1.00 91.19 70 GLY A CA 1
ATOM 539 C C . GLY A 1 70 ? -32.774 -5.120 18.982 1.00 91.19 70 GLY A C 1
ATOM 540 O O . GLY A 1 70 ? -31.566 -5.384 18.932 1.00 91.19 70 GLY A O 1
ATOM 541 N N . ARG A 1 71 ? -33.275 -3.965 18.549 1.00 93.81 71 ARG A N 1
ATOM 542 C CA . ARG A 1 71 ? -32.450 -2.825 18.145 1.00 93.81 71 ARG A CA 1
ATOM 543 C C . ARG A 1 71 ? -32.886 -1.567 18.873 1.00 93.81 71 ARG A C 1
ATOM 545 O O . ARG A 1 71 ? -34.085 -1.335 18.997 1.00 93.81 71 ARG A O 1
ATOM 552 N N . ILE A 1 72 ? -31.910 -0.762 19.276 1.00 95.56 72 ILE A N 1
ATOM 553 C CA . ILE A 1 72 ? -32.152 0.558 19.863 1.00 95.56 72 ILE A CA 1
ATOM 554 C C . ILE A 1 72 ? -32.923 1.421 18.862 1.00 95.56 72 ILE A C 1
ATOM 556 O O . ILE A 1 72 ? -32.546 1.497 17.687 1.00 95.56 72 ILE A O 1
ATOM 560 N N . ALA A 1 73 ? -34.013 2.023 19.316 1.00 95.19 73 ALA A N 1
ATOM 561 C CA . ALA A 1 73 ? -34.803 2.983 18.563 1.00 95.19 73 ALA A CA 1
ATOM 562 C C . ALA A 1 73 ? -34.524 4.403 19.062 1.00 95.19 73 ALA A C 1
ATOM 564 O O . ALA A 1 73 ? -34.160 5.250 18.250 1.00 95.19 73 ALA A O 1
ATOM 565 N N . ASP A 1 74 ? -34.601 4.608 20.376 1.00 95.31 74 ASP A N 1
ATOM 566 C CA . ASP A 1 74 ? -34.371 5.892 21.037 1.00 95.31 74 ASP A CA 1
ATOM 567 C C . ASP A 1 74 ? -33.802 5.685 22.454 1.00 95.31 74 ASP A C 1
ATOM 569 O O . ASP A 1 74 ? -33.653 4.541 22.902 1.00 95.31 74 ASP A O 1
ATOM 573 N N . PHE A 1 75 ? -33.459 6.769 23.152 1.00 95.31 75 PHE A N 1
ATOM 574 C CA . PHE A 1 75 ? -32.973 6.722 24.530 1.00 95.31 75 PHE A CA 1
ATOM 575 C C . PHE A 1 75 ? -33.398 7.936 25.365 1.00 95.31 75 PHE A C 1
ATOM 577 O O . PHE A 1 75 ? -33.539 9.049 24.864 1.00 95.31 75 PHE A O 1
ATOM 584 N N . LEU A 1 76 ? -33.525 7.725 26.674 1.00 94.75 76 LEU A N 1
ATOM 585 C CA . LEU A 1 76 ? -33.746 8.757 27.680 1.00 94.75 76 LEU A CA 1
ATOM 586 C C . LEU A 1 76 ? -32.681 8.619 28.772 1.00 94.75 76 LEU A C 1
ATOM 588 O O . LEU A 1 76 ? -32.415 7.519 29.250 1.00 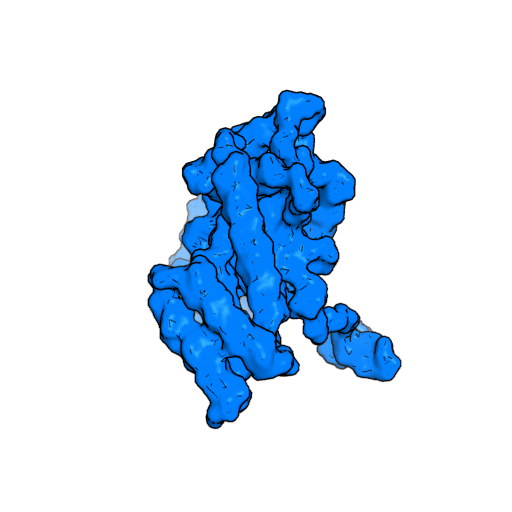94.75 76 LEU A O 1
ATOM 592 N N . ILE A 1 77 ? -32.068 9.734 29.171 1.00 91.56 77 ILE A N 1
ATOM 593 C CA . ILE A 1 77 ? -31.131 9.764 30.300 1.00 91.56 77 ILE A CA 1
ATOM 594 C C . ILE A 1 77 ? -31.899 10.220 31.538 1.00 91.56 77 ILE A C 1
ATOM 596 O O . ILE A 1 77 ? -32.526 11.280 31.517 1.00 91.56 77 ILE A O 1
ATOM 600 N N . ASP A 1 78 ? -31.849 9.426 32.603 1.00 86.50 78 ASP A N 1
ATOM 601 C CA . ASP A 1 78 ? -32.482 9.757 33.874 1.00 86.50 78 ASP A CA 1
ATOM 602 C C . ASP A 1 78 ? -31.656 10.773 34.690 1.00 86.50 78 ASP A C 1
ATOM 604 O O . ASP A 1 78 ? -30.496 11.077 34.398 1.00 86.50 78 ASP A O 1
ATOM 608 N N . GLU A 1 79 ? -32.244 11.294 35.769 1.00 83.00 79 GLU A N 1
ATOM 609 C CA . GLU A 1 79 ? -31.580 12.254 36.666 1.00 83.00 79 GLU A CA 1
ATOM 610 C C . GLU A 1 79 ? -30.344 11.676 37.384 1.00 83.00 79 GLU A C 1
ATOM 612 O O . GLU A 1 79 ? -29.516 12.422 37.910 1.00 83.00 79 GLU A O 1
ATOM 617 N N . ARG A 1 80 ? -30.202 10.345 37.421 1.00 80.25 80 ARG A N 1
ATOM 618 C CA . ARG A 1 80 ? -29.078 9.620 38.032 1.00 80.25 80 ARG A CA 1
ATOM 619 C C . ARG A 1 80 ? -27.965 9.316 37.018 1.00 80.25 80 ARG A C 1
ATOM 621 O O . ARG A 1 80 ? -26.914 8.808 37.415 1.00 80.25 80 ARG A O 1
ATOM 628 N N . GLY A 1 81 ? -28.160 9.651 35.740 1.00 83.56 81 GLY A N 1
ATOM 629 C CA . GLY A 1 81 ? -27.233 9.391 34.638 1.00 83.56 81 GLY A CA 1
ATOM 630 C C . GLY A 1 81 ? -27.284 7.961 34.079 1.00 83.56 81 GLY A C 1
ATOM 631 O O . GLY A 1 81 ? -26.382 7.575 33.322 1.00 83.56 81 GLY A O 1
ATOM 632 N N . LEU A 1 82 ? -28.291 7.169 34.459 1.00 88.69 82 LEU A N 1
ATOM 633 C CA . LEU A 1 82 ? -28.615 5.907 33.801 1.00 88.69 82 LEU A CA 1
ATOM 634 C C . LEU A 1 82 ? -29.402 6.178 32.522 1.00 88.69 82 LEU A C 1
ATOM 636 O O . LEU A 1 82 ? -30.101 7.182 32.398 1.00 88.69 82 LEU A O 1
ATOM 640 N N . VAL A 1 83 ? -29.262 5.277 31.559 1.00 93.44 83 VAL A N 1
ATOM 641 C CA . VAL A 1 83 ? -29.925 5.397 30.263 1.00 93.44 83 VAL A CA 1
ATOM 642 C C . VAL A 1 83 ? -30.970 4.303 30.118 1.00 93.44 83 VAL A C 1
ATOM 644 O O . VAL A 1 83 ? -30.647 3.112 30.180 1.00 93.44 83 VAL A O 1
ATOM 647 N N . ASP A 1 84 ? -32.207 4.719 29.884 1.00 95.31 84 ASP A N 1
ATOM 648 C CA . ASP A 1 84 ? -33.281 3.854 29.422 1.00 95.31 84 ASP A CA 1
ATOM 649 C C . ASP A 1 84 ? -33.325 3.910 27.897 1.00 95.31 84 ASP A C 1
ATOM 651 O O . ASP A 1 84 ? -33.322 4.981 27.291 1.00 95.31 84 ASP A O 1
ATOM 655 N N . TYR A 1 85 ? -33.331 2.745 27.261 1.00 96.31 85 TYR A N 1
ATOM 656 C CA . TYR A 1 85 ? -33.361 2.624 25.812 1.00 96.31 85 TYR A CA 1
ATOM 657 C C . TYR A 1 85 ? -34.690 2.033 25.352 1.00 96.31 85 TYR A C 1
ATOM 659 O O . TYR A 1 85 ? -35.073 0.951 25.806 1.00 96.31 85 TYR A O 1
ATOM 667 N N . GLU A 1 86 ? -35.332 2.676 24.376 1.00 97.44 86 GLU A N 1
ATOM 668 C CA . GLU A 1 86 ? -36.447 2.071 23.648 1.00 97.44 86 GLU A CA 1
ATOM 669 C C . GLU A 1 86 ? -35.872 0.999 22.713 1.00 97.44 86 GLU A C 1
ATOM 671 O O . GLU A 1 86 ? -35.059 1.281 21.822 1.00 97.44 86 GLU A O 1
ATOM 676 N N . VAL A 1 87 ? -36.292 -0.254 22.887 1.00 96.50 87 VAL A N 1
ATOM 677 C CA . VAL A 1 87 ? -35.848 -1.375 22.056 1.00 96.50 87 VAL A CA 1
ATOM 678 C C . VAL A 1 87 ? -36.983 -1.848 21.163 1.00 96.50 87 VAL A C 1
ATOM 680 O O . VAL A 1 87 ? -38.016 -2.320 21.632 1.00 96.50 87 VAL A O 1
ATOM 683 N N . ARG A 1 88 ? -36.749 -1.808 19.850 1.00 95.50 88 ARG A N 1
ATOM 684 C CA . ARG A 1 88 ? -37.648 -2.361 18.833 1.00 95.50 88 ARG A CA 1
ATOM 685 C C . ARG A 1 88 ? -37.293 -3.813 18.522 1.00 95.50 88 ARG A C 1
ATOM 687 O O . ARG A 1 88 ? -36.169 -4.117 18.103 1.00 95.50 88 ARG A O 1
ATOM 694 N N . PHE A 1 89 ? -38.267 -4.702 18.660 1.00 91.38 89 PHE A N 1
ATOM 695 C CA . PHE A 1 89 ? -38.148 -6.124 18.346 1.00 91.38 89 PHE A CA 1
ATOM 696 C C . PHE A 1 89 ? -38.547 -6.441 16.892 1.00 91.38 89 PHE A C 1
ATOM 698 O O . PHE A 1 89 ? -39.228 -5.647 16.239 1.00 91.38 89 PHE A O 1
ATOM 705 N N . PRO A 1 90 ? -38.151 -7.612 16.349 1.00 84.69 90 PRO A N 1
ATOM 706 C CA . PRO A 1 90 ? -38.481 -8.004 14.975 1.00 84.69 90 PRO A CA 1
ATOM 707 C C . PRO A 1 90 ? -39.981 -8.124 14.675 1.00 84.69 90 PRO A C 1
ATOM 709 O O . PRO A 1 90 ? -40.376 -7.980 13.524 1.00 84.69 90 PRO A O 1
ATOM 712 N N . ASN A 1 91 ? -40.807 -8.381 15.692 1.00 86.31 91 ASN A N 1
ATOM 713 C CA . ASN A 1 91 ? -42.270 -8.422 15.587 1.00 86.31 91 ASN A CA 1
ATOM 714 C C . ASN A 1 91 ? -42.918 -7.022 15.580 1.00 86.31 91 ASN A C 1
ATOM 716 O O . ASN A 1 91 ? -44.138 -6.927 15.528 1.00 86.31 91 ASN A O 1
ATOM 720 N N . GLY A 1 92 ? -42.125 -5.946 15.636 1.00 88.62 92 GLY A N 1
ATOM 721 C CA . GLY A 1 92 ? -42.604 -4.563 15.643 1.00 88.62 92 GLY A CA 1
ATOM 722 C C . GLY A 1 92 ? -42.939 -4.017 17.031 1.00 88.62 92 GLY A C 1
ATOM 723 O O . GLY A 1 92 ? -43.092 -2.804 17.165 1.00 88.62 92 GLY A O 1
ATOM 724 N N . GLU A 1 93 ? -42.989 -4.871 18.058 1.00 93.12 93 GLU A N 1
ATOM 725 C CA . GLU A 1 93 ? -43.149 -4.433 19.445 1.00 93.12 93 GLU A CA 1
ATOM 726 C C . GLU A 1 93 ? -41.977 -3.551 19.873 1.00 93.12 93 GLU A C 1
ATOM 728 O O . GLU A 1 93 ? -40.829 -3.755 19.458 1.00 93.12 93 GLU A O 1
ATOM 733 N N . ARG A 1 94 ? -42.276 -2.594 20.748 1.00 96.00 94 ARG A N 1
ATOM 734 C CA . ARG A 1 94 ? -41.288 -1.752 21.413 1.00 96.00 94 ARG A CA 1
ATOM 735 C C . ARG A 1 94 ? -41.470 -1.854 22.915 1.00 96.00 94 ARG A C 1
ATOM 737 O O . ARG A 1 94 ? -42.597 -2.004 23.383 1.00 96.00 94 ARG A O 1
ATOM 744 N N . ALA A 1 95 ? -40.367 -1.814 23.641 1.00 95.69 95 ALA A N 1
ATOM 745 C CA . ALA A 1 95 ? -40.376 -1.731 25.091 1.00 95.69 95 ALA A CA 1
ATOM 746 C C . ALA A 1 95 ? -39.101 -1.045 25.574 1.00 95.69 95 ALA A C 1
ATOM 748 O O . ALA A 1 95 ? -38.048 -1.173 24.941 1.00 95.69 95 ALA A O 1
ATOM 749 N N . ASP A 1 96 ? -39.215 -0.366 26.707 1.00 95.75 96 ASP A N 1
ATOM 750 C CA . ASP A 1 96 ? -38.111 0.355 27.320 1.00 95.75 96 ASP A CA 1
ATOM 751 C C . ASP A 1 96 ? -37.339 -0.562 28.258 1.00 95.75 96 ASP A C 1
ATOM 753 O O . ASP A 1 96 ? -37.910 -1.329 29.040 1.00 95.75 96 ASP A O 1
ATOM 757 N N . PHE A 1 97 ? -36.018 -0.486 28.169 1.00 95.19 97 PHE A N 1
ATOM 758 C CA . PHE A 1 97 ? -35.121 -1.236 29.027 1.00 95.19 97 PHE A CA 1
ATOM 759 C C . PHE A 1 97 ? -34.022 -0.324 29.537 1.00 95.19 97 PHE A C 1
ATOM 761 O O . PHE A 1 97 ? -33.300 0.292 28.752 1.00 95.19 97 PHE A O 1
ATOM 768 N N . SER A 1 98 ? -33.829 -0.345 30.852 1.00 94.00 98 SER A N 1
ATOM 769 C CA . SER A 1 98 ? -32.615 0.192 31.447 1.00 94.00 98 SER A CA 1
ATOM 770 C C . SER A 1 98 ? -31.404 -0.517 30.858 1.00 94.00 98 SER A C 1
ATOM 772 O O . SER A 1 98 ? -31.391 -1.743 30.691 1.00 94.00 98 SER A O 1
ATOM 774 N N . GLU A 1 99 ? -30.345 0.238 30.592 1.00 93.38 99 GLU A N 1
ATOM 775 C CA . GLU A 1 99 ? -29.051 -0.299 30.176 1.00 93.38 99 GLU A CA 1
ATOM 776 C C . GLU A 1 99 ? -28.531 -1.418 31.096 1.00 93.38 99 GLU A C 1
ATOM 778 O O . GLU A 1 99 ? -27.832 -2.334 30.654 1.00 93.38 99 GLU A O 1
ATOM 783 N N . LEU A 1 100 ? -28.937 -1.392 32.373 1.00 92.75 100 LEU A N 1
ATOM 784 C CA . LEU A 1 100 ? -28.603 -2.398 33.375 1.00 92.75 100 LEU A CA 1
ATOM 785 C C . LEU A 1 100 ? -29.146 -3.782 32.999 1.00 92.75 100 LEU A C 1
ATOM 787 O O . LEU A 1 100 ? -28.614 -4.794 33.453 1.00 92.75 100 LEU A O 1
ATOM 791 N N . CYS A 1 101 ? -30.137 -3.866 32.116 1.00 92.88 101 CYS A N 1
ATOM 792 C CA . CYS A 1 101 ? -30.704 -5.114 31.606 1.00 92.88 101 CYS A CA 1
ATOM 793 C C . CYS A 1 101 ? -30.207 -5.479 30.197 1.00 92.88 101 CYS A C 1
ATOM 795 O O . CYS A 1 101 ? -30.497 -6.576 29.713 1.00 92.88 101 CYS A O 1
ATOM 797 N N . LEU A 1 102 ? -29.456 -4.589 29.541 1.00 94.06 102 LEU A N 1
ATOM 798 C CA . LEU A 1 102 ? -28.960 -4.795 28.185 1.00 94.06 102 LEU A CA 1
ATOM 799 C C . LEU A 1 102 ? -27.615 -5.519 28.176 1.00 94.06 102 LEU A C 1
ATOM 801 O O . LEU A 1 102 ? -26.750 -5.311 29.033 1.00 94.06 102 LEU A O 1
ATOM 805 N N . TYR A 1 103 ? -27.446 -6.352 27.156 1.00 92.81 103 TYR A N 1
ATOM 806 C CA . TYR A 1 103 ? -26.198 -7.009 26.803 1.00 92.81 103 TYR A CA 1
ATOM 807 C C . TYR A 1 103 ? -25.843 -6.655 25.359 1.00 92.81 103 TYR A C 1
ATOM 809 O O . TYR A 1 103 ? -26.701 -6.675 24.470 1.00 92.81 103 TYR A O 1
ATOM 817 N N . ILE A 1 104 ? -24.574 -6.328 25.120 1.00 91.12 104 ILE A N 1
ATOM 818 C CA . ILE A 1 104 ? -24.076 -5.850 23.829 1.00 91.12 104 ILE A CA 1
ATOM 819 C C . ILE A 1 104 ? -22.878 -6.691 23.442 1.00 91.12 104 ILE A C 1
ATOM 821 O O . ILE A 1 104 ? -21.960 -6.884 24.235 1.00 91.12 104 ILE A O 1
ATOM 825 N N . ARG A 1 105 ? -22.900 -7.202 22.212 1.00 87.62 105 ARG A N 1
ATOM 826 C CA . ARG A 1 105 ? -21.746 -7.919 21.683 1.00 87.62 105 ARG A CA 1
ATOM 827 C C . ARG A 1 105 ? -20.648 -6.900 21.338 1.00 87.62 105 ARG A C 1
ATOM 829 O O . ARG A 1 105 ? -20.972 -5.918 20.665 1.00 87.62 105 ARG A O 1
ATOM 836 N N . PRO A 1 106 ? -19.382 -7.126 21.736 1.00 86.62 106 PRO A N 1
ATOM 837 C CA . PRO A 1 106 ? -18.258 -6.321 21.261 1.00 86.62 106 PRO A CA 1
ATOM 838 C C . PRO A 1 106 ? -18.141 -6.392 19.730 1.00 86.62 106 PRO A C 1
ATOM 840 O O . PRO A 1 106 ? -18.750 -7.247 19.084 1.00 86.62 106 PRO A O 1
ATOM 843 N N . TRP A 1 107 ? -17.346 -5.508 19.129 1.00 81.00 107 TRP A N 1
ATOM 844 C CA . TRP A 1 107 ? -17.197 -5.466 17.667 1.00 81.00 107 TRP A CA 1
ATOM 845 C C . TRP A 1 107 ? -16.424 -6.661 17.096 1.00 81.00 107 TRP A C 1
ATOM 847 O O . TRP A 1 107 ? -16.528 -6.952 15.905 1.00 81.00 107 TRP A O 1
ATOM 857 N N . SER A 1 108 ? -15.700 -7.395 17.946 1.00 72.88 108 SER A N 1
ATOM 858 C CA . SER A 1 108 ? -15.082 -8.673 17.591 1.00 72.88 108 SER A CA 1
ATOM 859 C C . SER A 1 108 ? -16.121 -9.682 17.097 1.00 72.88 108 SER A C 1
ATOM 861 O O . SER A 1 108 ? -17.178 -9.853 17.715 1.00 72.88 108 SER A O 1
ATOM 863 N N . ALA A 1 109 ? -15.787 -10.407 16.031 1.00 65.38 109 ALA A N 1
ATOM 864 C CA . ALA A 1 109 ? -16.606 -11.513 15.559 1.00 65.38 109 ALA A CA 1
ATOM 865 C C . ALA A 1 109 ? -16.780 -12.597 16.650 1.00 65.38 109 ALA A C 1
ATOM 867 O O . ALA A 1 109 ? -15.908 -12.748 17.506 1.00 65.38 109 ALA A O 1
ATOM 868 N N . PRO A 1 110 ? -17.896 -13.351 16.648 1.00 70.19 110 PRO A N 1
ATOM 869 C CA . PRO A 1 110 ? -18.016 -14.554 17.467 1.00 70.19 110 PRO A CA 1
ATOM 870 C C . PRO A 1 110 ? -16.951 -15.575 17.054 1.00 70.19 110 PRO A C 1
ATOM 872 O O . PRO A 1 110 ? -16.769 -15.785 15.856 1.00 70.19 110 PRO A O 1
ATOM 875 N N . ASP A 1 111 ? -16.313 -16.231 18.024 1.00 69.81 111 ASP A N 1
ATOM 876 C CA . ASP A 1 111 ? -15.277 -17.235 17.736 1.00 69.81 111 ASP A CA 1
ATOM 877 C C . ASP A 1 111 ? -15.863 -18.460 17.017 1.00 69.81 111 ASP A C 1
ATOM 879 O O . ASP A 1 111 ? -15.263 -18.975 16.077 1.00 69.81 111 ASP A O 1
ATOM 883 N N . ASP A 1 112 ? -17.059 -18.895 17.431 1.00 76.94 112 ASP A N 1
ATOM 884 C CA . ASP A 1 112 ? -17.760 -20.032 16.838 1.00 76.94 112 ASP A CA 1
ATOM 885 C C . ASP A 1 112 ? -19.289 -19.808 16.818 1.00 76.94 112 ASP A C 1
ATOM 887 O O . ASP A 1 112 ? -19.929 -19.727 17.873 1.00 76.94 112 ASP A O 1
ATOM 891 N N . PRO A 1 113 ? -19.928 -19.698 15.637 1.00 78.38 113 PRO A N 1
ATOM 892 C CA . PRO A 1 113 ? -21.382 -19.602 15.544 1.00 78.38 113 PRO A CA 1
ATOM 893 C C . PRO A 1 113 ? -22.111 -20.899 15.943 1.00 78.38 113 PRO A C 1
ATOM 895 O O . PRO A 1 113 ? -23.305 -20.835 16.246 1.00 78.38 113 PRO A O 1
ATOM 898 N N . ALA A 1 114 ? -21.440 -22.058 15.960 1.00 83.75 114 ALA A N 1
ATOM 899 C CA . ALA A 1 114 ? -22.052 -23.340 16.311 1.00 83.75 114 ALA A CA 1
ATOM 900 C C . ALA A 1 114 ? -22.497 -23.392 17.779 1.00 83.75 114 ALA A C 1
ATOM 902 O O . ALA A 1 114 ? -23.545 -23.960 18.073 1.00 83.75 114 ALA A O 1
ATOM 903 N N . GLU A 1 115 ? -21.769 -22.732 18.683 1.00 81.94 115 GLU A N 1
ATOM 904 C CA . GLU A 1 115 ? -22.119 -22.601 20.106 1.00 81.94 115 GLU A CA 1
ATOM 905 C C . GLU A 1 115 ? -23.506 -21.941 20.281 1.00 81.94 115 GLU A C 1
ATOM 907 O O . GLU A 1 115 ? -24.376 -22.394 21.033 1.00 81.94 115 GLU A O 1
ATOM 912 N N . ILE A 1 116 ? -23.745 -20.874 19.512 1.00 82.06 116 ILE A N 1
ATOM 913 C CA . ILE A 1 116 ? -25.010 -20.133 19.515 1.00 82.06 116 ILE A CA 1
ATOM 914 C C . ILE A 1 116 ? -26.125 -21.005 18.932 1.00 82.06 116 ILE A C 1
ATOM 916 O O . ILE A 1 116 ? -27.218 -21.054 19.490 1.00 82.06 116 ILE A O 1
ATOM 920 N N . LEU A 1 117 ? -25.844 -21.733 17.850 1.00 84.12 117 LEU A N 1
ATOM 921 C CA . LEU A 1 117 ? -26.826 -22.617 17.225 1.00 84.12 117 LEU A CA 1
ATOM 922 C C . LEU A 1 117 ? -27.208 -23.794 18.136 1.00 84.12 117 LEU A C 1
ATOM 924 O O . LEU A 1 117 ? -28.387 -24.125 18.246 1.00 84.12 117 LEU A O 1
ATOM 928 N N . ALA A 1 118 ? -26.234 -24.387 18.832 1.00 85.12 118 ALA A N 1
ATOM 929 C CA . ALA A 1 118 ? -26.443 -25.493 19.767 1.00 85.12 118 ALA A CA 1
ATOM 930 C C . ALA A 1 118 ? -27.323 -25.096 20.964 1.00 85.12 118 ALA A C 1
ATOM 932 O O . ALA A 1 118 ? -28.071 -25.919 21.486 1.00 85.12 118 ALA A O 1
ATOM 933 N N . SER A 1 119 ? -27.286 -23.822 21.362 1.00 80.94 119 SER A N 1
ATOM 934 C CA . SER A 1 119 ? -28.163 -23.253 22.393 1.00 80.94 119 SER A CA 1
ATOM 935 C C . SER A 1 119 ? -29.525 -22.783 21.857 1.00 80.94 119 SER A C 1
ATOM 937 O O . SER A 1 119 ? -30.304 -22.167 22.586 1.00 80.94 119 SER A O 1
ATOM 939 N N . GLY A 1 120 ? -29.841 -23.083 20.590 1.00 78.88 120 GLY A N 1
ATOM 940 C CA . GLY A 1 120 ? -31.091 -22.694 19.933 1.00 78.88 120 GLY A CA 1
ATOM 941 C C . GLY A 1 120 ? -31.137 -21.224 19.507 1.00 78.88 120 GLY A C 1
ATOM 942 O O . GLY A 1 120 ? -32.189 -20.731 19.098 1.00 78.88 120 GLY A O 1
ATOM 943 N N . GLY A 1 121 ? -30.014 -20.510 19.594 1.00 78.81 121 GLY A N 1
ATOM 944 C CA . GLY A 1 121 ? -29.872 -19.166 19.063 1.00 78.81 121 GLY A CA 1
ATOM 945 C C . GLY A 1 121 ? -29.720 -19.198 17.544 1.00 78.81 121 GLY A C 1
ATOM 946 O O . GLY A 1 121 ? -28.798 -19.804 17.006 1.00 78.81 121 GLY A O 1
ATOM 947 N N . ALA A 1 122 ? -30.598 -18.495 16.838 1.00 77.00 122 ALA A N 1
ATOM 948 C CA . ALA A 1 122 ? -30.504 -18.330 15.395 1.00 77.00 122 ALA A CA 1
ATOM 949 C C . ALA A 1 122 ? -30.790 -16.880 14.996 1.00 77.00 122 ALA A C 1
ATOM 951 O O . ALA A 1 122 ? -31.482 -16.135 15.691 1.00 77.00 122 ALA A O 1
ATOM 952 N N . GLU A 1 123 ? -30.242 -16.473 13.855 1.00 76.75 123 GLU A N 1
ATOM 953 C CA . GLU A 1 123 ? -30.636 -15.236 13.187 1.00 76.75 123 GLU A CA 1
ATOM 954 C C . GLU A 1 123 ? -31.845 -15.515 12.279 1.00 76.75 123 GLU A C 1
ATOM 956 O O . GLU A 1 123 ? -32.020 -16.635 11.801 1.00 76.75 123 GLU A O 1
ATOM 961 N N . SER A 1 124 ? -32.701 -14.516 12.039 1.00 78.31 124 SER A N 1
ATOM 962 C CA . SER A 1 124 ? -33.846 -14.705 11.143 1.00 78.31 124 SER A CA 1
ATOM 963 C C . SER A 1 124 ? -33.386 -15.010 9.714 1.00 78.31 124 SER A C 1
ATOM 965 O O . SER A 1 124 ? -32.407 -14.428 9.237 1.00 78.31 124 SER A O 1
ATOM 967 N N . GLN A 1 125 ? -34.135 -15.865 9.005 1.00 82.31 125 GLN A N 1
ATOM 968 C CA . GLN A 1 125 ? -33.866 -16.183 7.595 1.00 82.31 125 GLN A CA 1
ATOM 969 C C . GLN A 1 125 ? -33.746 -14.907 6.748 1.00 82.31 125 GLN A C 1
ATOM 971 O O . GLN A 1 125 ? -32.822 -14.768 5.956 1.00 82.31 125 GLN A O 1
ATOM 976 N N . TYR A 1 126 ? -34.605 -13.918 7.010 1.00 81.19 126 TYR A N 1
ATOM 977 C CA . TYR A 1 126 ? -34.553 -12.605 6.367 1.00 81.19 126 TYR A CA 1
ATOM 978 C C . TYR A 1 126 ? -33.173 -11.928 6.470 1.00 81.19 126 TYR A C 1
ATOM 980 O O . TYR A 1 126 ? -32.630 -11.461 5.469 1.00 81.19 126 TYR A O 1
ATOM 988 N N . LEU A 1 127 ? -32.588 -11.861 7.671 1.00 80.94 127 LEU A N 1
ATOM 989 C CA . LEU A 1 127 ? -31.270 -11.249 7.868 1.00 80.94 127 LEU A CA 1
ATOM 990 C C . LEU A 1 127 ? -30.155 -12.124 7.291 1.00 80.94 127 LEU A C 1
ATOM 992 O O . LEU A 1 127 ? -29.181 -11.589 6.757 1.00 80.94 127 LEU A O 1
ATOM 996 N N . HIS A 1 128 ? -30.319 -13.448 7.345 1.00 84.62 128 HIS A N 1
ATOM 997 C CA . HIS A 1 128 ? -29.405 -14.378 6.700 1.00 84.62 128 HIS A CA 1
ATOM 998 C C . HIS A 1 128 ? -29.316 -14.143 5.194 1.00 84.62 128 HIS A C 1
ATOM 1000 O O . HIS A 1 128 ? -28.214 -13.937 4.684 1.00 84.62 128 HIS A O 1
ATOM 1006 N N . ASP A 1 129 ? -30.453 -14.116 4.505 1.00 88.75 129 ASP A N 1
ATOM 1007 C CA . ASP A 1 129 ? -30.516 -13.957 3.053 1.00 88.75 129 ASP A CA 1
ATOM 1008 C C . ASP A 1 129 ? -29.933 -12.610 2.619 1.00 88.75 129 ASP A C 1
ATOM 1010 O O . ASP A 1 129 ? -29.169 -12.538 1.660 1.00 88.75 129 ASP A O 1
ATOM 1014 N N . ARG A 1 130 ? -30.214 -11.534 3.367 1.00 87.69 130 ARG A N 1
ATOM 1015 C CA . ARG A 1 130 ? -29.654 -10.198 3.099 1.00 87.69 130 ARG A CA 1
ATOM 1016 C C . ARG A 1 130 ? -28.143 -10.149 3.301 1.00 87.69 130 ARG A C 1
ATOM 1018 O O . ARG A 1 130 ? -27.437 -9.567 2.480 1.00 87.69 130 ARG A O 1
ATOM 1025 N N . ARG A 1 131 ? -27.636 -10.778 4.363 1.00 88.00 131 ARG A N 1
ATOM 1026 C CA . ARG A 1 131 ? -26.195 -10.902 4.602 1.00 88.00 131 ARG A CA 1
ATOM 1027 C C . ARG A 1 131 ? -25.527 -11.722 3.498 1.00 88.00 131 ARG A C 1
ATOM 1029 O O . ARG A 1 131 ? -24.488 -11.301 3.007 1.00 88.00 131 ARG A O 1
ATOM 1036 N N . GLN A 1 132 ? -26.118 -12.838 3.066 1.00 89.81 132 GLN A N 1
ATOM 1037 C CA . GLN A 1 132 ? -25.607 -13.625 1.934 1.00 89.81 132 GLN A CA 1
ATOM 1038 C C . GLN A 1 132 ? -25.608 -12.819 0.631 1.00 89.81 132 GLN A C 1
ATOM 1040 O O . GLN A 1 132 ? -24.596 -12.773 -0.069 1.00 89.81 132 GLN A O 1
ATOM 1045 N N . ALA A 1 133 ? -26.703 -12.114 0.342 1.00 93.56 133 ALA A N 1
ATOM 1046 C CA . ALA A 1 133 ? -26.822 -11.255 -0.831 1.00 93.56 133 ALA A CA 1
ATOM 1047 C C . ALA A 1 133 ? -25.781 -10.120 -0.854 1.00 93.56 133 ALA A C 1
ATOM 1049 O O . ALA A 1 133 ? -25.376 -9.706 -1.935 1.00 93.56 133 ALA A O 1
ATOM 1050 N N . ALA A 1 134 ? -25.321 -9.644 0.310 1.00 90.81 134 ALA A N 1
ATOM 1051 C CA . ALA A 1 134 ? -24.240 -8.661 0.418 1.00 90.81 134 ALA A CA 1
ATOM 1052 C C . ALA A 1 134 ? -22.836 -9.295 0.355 1.00 90.81 134 ALA A C 1
ATOM 1054 O O . ALA A 1 134 ? -21.944 -8.769 -0.310 1.00 90.81 134 ALA A O 1
ATOM 1055 N N . LEU A 1 135 ? -22.626 -10.436 1.020 1.00 90.50 135 LEU A N 1
ATOM 1056 C CA . LEU A 1 135 ? -21.324 -11.106 1.089 1.00 90.50 135 LEU A CA 1
ATOM 1057 C C . LEU A 1 135 ? -20.884 -11.676 -0.262 1.00 90.50 135 LEU A C 1
ATOM 1059 O O . LEU A 1 135 ? -19.716 -11.551 -0.623 1.00 90.50 135 LEU A O 1
ATOM 1063 N N . LEU A 1 136 ? -21.794 -12.287 -1.026 1.00 91.56 136 LEU A N 1
ATOM 1064 C CA . LEU A 1 136 ? -21.440 -12.949 -2.285 1.00 91.56 136 LEU A CA 1
ATOM 1065 C C . LEU A 1 136 ? -20.837 -11.983 -3.328 1.00 91.56 136 LEU A C 1
ATOM 1067 O O . LEU A 1 136 ? -19.786 -12.312 -3.884 1.00 91.56 136 LEU A O 1
ATOM 1071 N N . PRO A 1 137 ? -21.413 -10.793 -3.599 1.00 90.31 137 PRO A N 1
ATOM 1072 C CA . PRO A 1 137 ? -20.777 -9.793 -4.456 1.00 90.31 137 PRO A CA 1
ATOM 1073 C C . PRO A 1 137 ? -19.421 -9.314 -3.932 1.00 90.31 137 PRO A C 1
ATOM 1075 O O . PRO A 1 137 ? -18.491 -9.182 -4.723 1.00 90.31 137 PRO A O 1
ATOM 1078 N N . LEU A 1 138 ? -19.275 -9.104 -2.618 1.00 86.88 138 LEU A N 1
ATOM 1079 C CA . LEU A 1 138 ? -18.000 -8.686 -2.022 1.00 86.88 138 LEU A CA 1
ATOM 1080 C C . LEU A 1 138 ? -16.907 -9.743 -2.215 1.00 86.88 138 LEU A C 1
ATOM 1082 O O . LEU A 1 138 ? -15.777 -9.407 -2.563 1.00 86.88 138 LEU A O 1
ATOM 1086 N N . LEU A 1 139 ? -17.246 -11.026 -2.060 1.00 87.31 139 LEU A N 1
ATOM 1087 C CA . LEU A 1 139 ? -16.330 -12.134 -2.337 1.00 87.31 139 LEU A CA 1
ATOM 1088 C C . LEU A 1 139 ? -15.934 -12.184 -3.817 1.00 87.31 139 LEU A C 1
ATOM 1090 O O . LEU A 1 139 ? -14.752 -12.338 -4.126 1.00 87.31 139 LEU A O 1
ATOM 1094 N N . LYS A 1 140 ? -16.895 -11.997 -4.732 1.00 88.50 140 LYS A N 1
ATOM 1095 C CA . LYS A 1 140 ? -16.618 -11.911 -6.176 1.00 88.50 140 LYS A CA 1
ATOM 1096 C C . LYS A 1 140 ? -15.696 -10.737 -6.504 1.00 88.50 140 LYS A C 1
ATOM 1098 O O . LYS A 1 140 ? -14.751 -10.913 -7.264 1.00 88.50 140 LYS A O 1
ATOM 1103 N N . LEU A 1 141 ? -15.931 -9.571 -5.904 1.00 86.81 141 LEU A N 1
ATOM 1104 C CA . LEU A 1 141 ? -15.111 -8.377 -6.100 1.00 86.81 141 LEU A CA 1
ATOM 1105 C C . LEU A 1 141 ? -13.683 -8.585 -5.578 1.00 86.81 141 LEU A C 1
ATOM 1107 O O . LEU A 1 141 ? -12.721 -8.296 -6.286 1.00 86.81 141 LEU A O 1
ATOM 1111 N N . ARG A 1 142 ? -13.534 -9.160 -4.378 1.00 85.12 142 ARG A N 1
ATOM 1112 C CA . ARG A 1 142 ? -12.223 -9.500 -3.802 1.00 85.12 142 ARG A CA 1
ATOM 1113 C C . ARG A 1 142 ? -11.466 -10.510 -4.666 1.00 85.12 142 ARG A C 1
ATOM 1115 O O . ARG A 1 142 ? -10.262 -10.363 -4.859 1.00 85.12 142 ARG A O 1
ATOM 1122 N N . SER A 1 143 ? -12.167 -11.511 -5.200 1.00 85.69 143 SER A N 1
ATOM 1123 C CA . SER A 1 143 ? -11.596 -12.489 -6.132 1.00 85.69 143 SER A CA 1
ATOM 1124 C C . SER A 1 143 ? -11.153 -11.833 -7.443 1.00 85.69 143 SER A C 1
ATOM 1126 O O . SER A 1 143 ? -10.029 -12.067 -7.882 1.00 85.69 143 SER A O 1
ATOM 1128 N N . ALA A 1 144 ? -11.977 -10.957 -8.027 1.00 84.94 144 ALA A N 1
ATOM 1129 C CA . ALA A 1 144 ? -11.643 -10.218 -9.245 1.00 84.94 144 ALA A CA 1
ATOM 1130 C C . ALA A 1 144 ? -10.429 -9.291 -9.056 1.00 84.94 144 ALA A C 1
ATOM 1132 O O . ALA A 1 144 ? -9.612 -9.148 -9.962 1.00 84.94 144 ALA A O 1
ATOM 1133 N N . ALA A 1 145 ? -10.273 -8.718 -7.862 1.00 85.25 145 ALA A N 1
ATOM 1134 C CA . ALA A 1 145 ? -9.119 -7.910 -7.480 1.00 85.25 145 ALA A CA 1
ATOM 1135 C C . ALA A 1 145 ? -7.898 -8.734 -7.037 1.00 85.25 145 ALA A C 1
ATOM 1137 O O . ALA A 1 145 ? -6.929 -8.160 -6.549 1.00 85.25 145 ALA A O 1
ATOM 1138 N N . GLN A 1 146 ? -7.938 -10.067 -7.153 1.00 85.75 146 GLN A N 1
ATOM 1139 C CA . GLN A 1 146 ? -6.847 -10.962 -6.748 1.00 85.75 146 GLN A CA 1
ATOM 1140 C C . GLN A 1 146 ? -6.385 -10.733 -5.295 1.00 85.75 146 GLN A C 1
ATOM 1142 O O . GLN A 1 146 ? -5.203 -10.823 -4.984 1.00 85.75 146 GLN A O 1
ATOM 1147 N N . GLY A 1 147 ? -7.322 -10.410 -4.398 1.00 84.38 147 GLY A N 1
ATOM 1148 C CA . GLY A 1 147 ? -7.029 -10.140 -2.988 1.00 84.38 147 GLY A CA 1
ATOM 1149 C C . GLY A 1 147 ? -6.576 -8.711 -2.666 1.00 84.38 147 GLY A C 1
ATOM 1150 O O . GLY A 1 147 ? -6.437 -8.397 -1.488 1.00 84.38 147 GLY A O 1
ATOM 1151 N N . MET A 1 148 ? -6.426 -7.826 -3.658 1.00 90.31 148 MET A N 1
ATOM 1152 C CA . MET A 1 148 ? -6.010 -6.427 -3.467 1.00 90.31 148 MET A CA 1
ATOM 1153 C C . MET A 1 148 ? -7.192 -5.539 -3.050 1.00 90.31 148 MET A C 1
ATOM 1155 O O . MET A 1 148 ? -7.707 -4.725 -3.821 1.00 90.31 148 MET A O 1
ATOM 1159 N N . THR A 1 149 ? -7.646 -5.708 -1.808 1.00 90.44 149 THR A N 1
ATOM 1160 C CA . THR A 1 149 ? -8.757 -4.957 -1.199 1.00 90.44 149 THR A CA 1
ATOM 1161 C C . THR A 1 149 ? -8.567 -3.436 -1.267 1.00 90.44 149 THR A C 1
ATOM 1163 O O . THR A 1 149 ? -9.547 -2.699 -1.404 1.00 90.44 149 THR A O 1
ATOM 1166 N N . ALA A 1 150 ? -7.327 -2.942 -1.209 1.00 92.62 150 ALA A N 1
ATOM 1167 C CA . ALA A 1 150 ? -7.027 -1.518 -1.317 1.00 92.62 150 ALA A CA 1
ATOM 1168 C C . ALA A 1 150 ? -7.518 -0.920 -2.641 1.00 92.62 150 ALA A C 1
ATOM 1170 O O . ALA A 1 150 ? -8.094 0.161 -2.619 1.00 92.62 150 ALA A O 1
ATOM 1171 N N . LEU A 1 151 ? -7.379 -1.635 -3.765 1.00 89.81 151 LEU A N 1
ATOM 1172 C CA . LEU A 1 151 ? -7.828 -1.154 -5.076 1.00 89.81 151 LEU A CA 1
ATOM 1173 C C . LEU A 1 151 ? -9.350 -0.978 -5.117 1.00 89.81 151 LEU A C 1
ATOM 1175 O O . LEU A 1 151 ? -9.849 0.073 -5.498 1.00 89.81 151 LEU A O 1
ATOM 1179 N N . VAL A 1 152 ? -10.102 -1.984 -4.673 1.00 87.44 152 VAL A N 1
ATOM 1180 C CA . VAL A 1 152 ? -11.574 -1.976 -4.771 1.00 87.44 152 VAL A CA 1
ATOM 1181 C C . VAL A 1 152 ? -12.263 -1.093 -3.735 1.00 87.44 152 VAL A C 1
ATOM 1183 O O . VAL A 1 152 ? -13.434 -0.764 -3.898 1.00 87.44 152 VAL A O 1
ATOM 1186 N N . SER A 1 153 ? -11.559 -0.723 -2.664 1.00 87.56 153 SER A N 1
ATOM 1187 C CA . SER A 1 153 ? -12.089 0.131 -1.595 1.00 87.56 153 SER A CA 1
ATOM 1188 C C . SER A 1 153 ? -11.559 1.568 -1.642 1.00 87.56 153 SER A C 1
ATOM 1190 O O . SER A 1 153 ? -11.954 2.391 -0.808 1.00 87.56 153 SER A O 1
ATOM 1192 N N . ALA A 1 154 ? -10.652 1.891 -2.569 1.00 87.25 154 ALA A N 1
ATOM 1193 C CA . ALA A 1 154 ? -10.107 3.234 -2.696 1.00 87.25 154 ALA A CA 1
ATOM 1194 C C . ALA A 1 154 ? -11.141 4.203 -3.280 1.00 87.25 154 ALA A C 1
ATOM 1196 O O . ALA A 1 154 ? -11.822 3.909 -4.258 1.00 87.25 154 ALA A O 1
ATOM 1197 N N . GLY A 1 155 ? -11.248 5.390 -2.682 1.00 84.75 155 GLY A N 1
ATOM 1198 C CA . GLY A 1 155 ? -12.199 6.420 -3.094 1.00 84.75 155 GLY A CA 1
ATOM 1199 C C . GLY A 1 155 ? -11.692 7.252 -4.268 1.00 84.75 155 GLY A C 1
ATOM 1200 O O . GLY A 1 155 ? -11.827 8.473 -4.224 1.00 84.75 155 GLY A O 1
ATOM 1201 N N . ILE A 1 156 ? -11.079 6.633 -5.280 1.00 86.75 156 ILE A N 1
ATOM 1202 C CA . ILE A 1 156 ? -10.427 7.291 -6.424 1.00 86.75 156 ILE A CA 1
ATOM 1203 C C . ILE A 1 156 ? -10.784 6.603 -7.740 1.00 86.75 156 ILE A C 1
ATOM 1205 O O . ILE A 1 156 ? -11.188 5.444 -7.757 1.00 86.75 156 ILE A O 1
ATOM 1209 N N . GLU A 1 157 ? -10.602 7.319 -8.846 1.00 85.69 157 GLU A N 1
ATOM 1210 C CA . GLU A 1 157 ? -10.590 6.702 -10.169 1.00 85.69 157 GLU A CA 1
ATOM 1211 C C . GLU A 1 157 ? -9.218 6.059 -10.393 1.00 85.69 157 GLU A C 1
ATOM 1213 O O . GLU A 1 157 ? -8.189 6.714 -10.222 1.00 85.69 157 GLU A O 1
ATOM 1218 N N . LEU A 1 158 ? -9.200 4.768 -10.718 1.00 84.81 158 LEU A N 1
ATOM 1219 C CA . LEU A 1 158 ? -7.964 4.011 -10.895 1.00 84.81 158 LEU A CA 1
ATOM 1220 C C . LEU A 1 158 ? -7.555 3.994 -12.361 1.00 84.81 158 LEU A C 1
ATOM 1222 O O . LEU A 1 158 ? -8.248 3.397 -13.186 1.00 84.81 158 LEU A O 1
ATOM 1226 N N . ALA A 1 159 ? -6.395 4.565 -12.671 1.00 88.12 159 ALA A N 1
ATOM 1227 C CA . ALA A 1 159 ? -5.845 4.458 -14.013 1.00 88.12 159 ALA A CA 1
ATOM 1228 C C . ALA A 1 159 ? -5.235 3.056 -14.249 1.00 88.12 159 ALA A C 1
ATOM 1230 O O . ALA A 1 159 ? -4.634 2.483 -13.330 1.00 88.12 159 ALA A O 1
ATOM 1231 N N . PRO A 1 160 ? -5.319 2.487 -15.470 1.00 86.94 160 PRO A N 1
ATOM 1232 C CA . PRO A 1 160 ? -4.801 1.145 -15.756 1.00 86.94 160 PRO A CA 1
ATOM 1233 C C . PRO A 1 160 ? -3.320 0.949 -15.403 1.00 86.94 160 PRO A C 1
ATOM 1235 O O . PRO A 1 160 ? -2.945 -0.113 -14.900 1.00 86.94 160 PRO A O 1
ATOM 1238 N N . HIS A 1 161 ? -2.478 1.967 -15.622 1.00 84.12 161 HIS A N 1
ATOM 1239 C CA . HIS A 1 161 ? -1.056 1.904 -15.271 1.00 84.12 161 HIS A CA 1
ATOM 1240 C C . HIS A 1 161 ? -0.838 1.836 -13.757 1.00 84.12 161 HIS A C 1
ATOM 1242 O O . HIS A 1 161 ? 0.001 1.056 -13.313 1.00 84.12 161 HIS A O 1
ATOM 1248 N N . GLN A 1 162 ? -1.651 2.547 -12.967 1.00 90.69 162 GLN A N 1
ATOM 1249 C CA . GLN A 1 162 ? -1.588 2.509 -11.502 1.00 90.69 162 GLN A CA 1
ATOM 1250 C C . GLN A 1 162 ? -1.960 1.122 -10.982 1.00 90.69 162 GLN A C 1
ATOM 1252 O O . GLN A 1 162 ? -1.264 0.559 -10.140 1.00 90.69 162 GLN A O 1
ATOM 1257 N N . VAL A 1 163 ? -3.023 0.522 -11.530 1.00 90.19 163 VAL A N 1
ATOM 1258 C CA . VAL A 1 163 ? -3.438 -0.846 -11.177 1.00 90.19 163 VAL A CA 1
ATOM 1259 C C . VAL A 1 163 ? -2.335 -1.844 -11.520 1.00 90.19 163 VAL A C 1
ATOM 1261 O O . VAL A 1 163 ? -2.018 -2.719 -10.714 1.00 90.19 163 VAL A O 1
ATOM 1264 N N . ALA A 1 164 ? -1.721 -1.710 -12.698 1.00 87.38 164 ALA A N 1
ATOM 1265 C CA . ALA A 1 164 ? -0.621 -2.570 -13.113 1.00 87.38 164 ALA A CA 1
ATOM 1266 C C . ALA A 1 164 ? 0.603 -2.428 -12.191 1.00 87.38 164 ALA A C 1
ATOM 1268 O O . ALA A 1 164 ? 1.192 -3.447 -11.820 1.00 87.38 164 ALA A O 1
ATOM 1269 N N . ALA A 1 165 ? 0.955 -1.200 -11.795 1.00 90.38 165 ALA A N 1
ATOM 1270 C CA . ALA A 1 165 ? 2.051 -0.917 -10.875 1.00 90.38 165 ALA A CA 1
ATOM 1271 C C . ALA A 1 165 ? 1.792 -1.525 -9.489 1.00 90.38 165 ALA A C 1
ATOM 1273 O O . ALA A 1 165 ? 2.592 -2.329 -9.010 1.00 90.38 165 ALA A O 1
ATOM 1274 N N . VAL A 1 166 ? 0.635 -1.230 -8.890 1.00 94.31 166 VAL A N 1
ATOM 1275 C CA . VAL A 1 166 ? 0.236 -1.735 -7.567 1.00 94.31 166 VAL A CA 1
ATOM 1276 C C . VAL A 1 166 ? 0.189 -3.261 -7.552 1.00 94.31 166 VAL A C 1
ATOM 1278 O O . VAL A 1 166 ? 0.788 -3.886 -6.677 1.00 94.31 166 VAL A O 1
ATOM 1281 N N . ARG A 1 167 ? -0.442 -3.885 -8.557 1.00 91.81 167 ARG A N 1
ATOM 1282 C CA . ARG A 1 167 ? -0.487 -5.349 -8.680 1.00 91.81 167 ARG A CA 1
ATOM 1283 C C . ARG A 1 167 ? 0.908 -5.951 -8.757 1.00 91.81 167 ARG A C 1
ATOM 1285 O O . ARG A 1 167 ? 1.162 -6.971 -8.122 1.00 91.81 167 ARG A O 1
ATOM 1292 N N . ARG A 1 168 ? 1.796 -5.350 -9.550 1.00 89.81 168 ARG A N 1
ATOM 1293 C CA . ARG A 1 168 ? 3.166 -5.836 -9.721 1.00 89.81 168 ARG A CA 1
ATOM 1294 C C . ARG A 1 168 ? 3.935 -5.808 -8.406 1.00 89.81 168 ARG A C 1
ATOM 1296 O O . ARG A 1 168 ? 4.573 -6.802 -8.090 1.00 89.81 168 ARG A O 1
ATOM 1303 N N . VAL A 1 169 ? 3.846 -4.711 -7.653 1.00 94.31 169 VAL A N 1
ATOM 1304 C CA . VAL A 1 169 ? 4.519 -4.602 -6.353 1.00 94.31 169 VAL A CA 1
ATOM 1305 C C . VAL A 1 169 ? 3.947 -5.612 -5.363 1.00 94.31 169 VAL A C 1
ATOM 1307 O O . VAL A 1 169 ? 4.704 -6.374 -4.778 1.00 94.31 169 VAL A O 1
ATOM 1310 N N . LEU A 1 170 ? 2.622 -5.672 -5.208 1.00 94.06 170 LEU A N 1
ATOM 1311 C CA . LEU A 1 170 ? 1.982 -6.532 -4.205 1.00 94.06 170 LEU A CA 1
ATOM 1312 C C . LEU A 1 170 ? 2.106 -8.033 -4.503 1.00 94.06 170 LEU A C 1
ATOM 1314 O O . LEU A 1 170 ? 2.057 -8.840 -3.580 1.00 94.06 170 LEU A O 1
ATOM 1318 N N . SER A 1 171 ? 2.270 -8.411 -5.774 1.00 89.31 171 SER A N 1
ATOM 1319 C CA . SER A 1 171 ? 2.466 -9.814 -6.173 1.00 89.31 171 SER A CA 1
ATOM 1320 C C . SER A 1 171 ? 3.928 -10.269 -6.079 1.00 89.31 171 SER A C 1
ATOM 1322 O O . SER A 1 171 ? 4.198 -11.460 -6.218 1.00 89.31 171 SER A O 1
ATOM 1324 N N . ASP A 1 172 ? 4.877 -9.346 -5.888 1.00 89.88 172 ASP A N 1
ATOM 1325 C CA . ASP A 1 172 ? 6.292 -9.674 -5.713 1.00 89.88 172 ASP A CA 1
ATOM 1326 C C . ASP A 1 172 ? 6.543 -10.071 -4.246 1.00 89.88 172 ASP A C 1
ATOM 1328 O O . ASP A 1 172 ? 6.186 -9.309 -3.343 1.00 89.88 172 ASP A O 1
ATOM 1332 N N . PRO A 1 173 ? 7.168 -11.231 -3.963 1.00 88.50 173 PRO A N 1
ATOM 1333 C CA . PRO A 1 173 ? 7.568 -11.583 -2.599 1.00 88.50 173 PRO A CA 1
ATOM 1334 C C . PRO A 1 173 ? 8.585 -10.601 -1.996 1.00 88.50 173 PRO A C 1
ATOM 1336 O O . PRO A 1 173 ? 8.729 -10.545 -0.778 1.00 88.50 173 PRO A O 1
ATOM 1339 N N . VAL A 1 174 ? 9.297 -9.828 -2.822 1.00 91.25 174 VAL A N 1
ATOM 1340 C CA . VAL A 1 174 ? 10.265 -8.821 -2.379 1.00 91.25 174 VAL A CA 1
ATOM 1341 C C . VAL A 1 174 ? 9.856 -7.448 -2.906 1.00 91.25 174 VAL A C 1
ATOM 1343 O O . VAL A 1 174 ? 10.147 -7.055 -4.038 1.00 91.25 174 VAL A O 1
ATOM 1346 N N . GLN A 1 175 ? 9.216 -6.669 -2.045 1.00 95.56 175 GLN A N 1
ATOM 1347 C CA . GLN A 1 175 ? 8.524 -5.435 -2.421 1.00 95.56 175 GLN A CA 1
ATOM 1348 C C . GLN A 1 175 ? 9.423 -4.204 -2.287 1.00 95.56 175 GLN A C 1
ATOM 1350 O O . GLN A 1 175 ? 9.160 -3.279 -1.522 1.00 95.56 175 GLN A O 1
ATOM 1355 N N . ARG A 1 176 ? 10.524 -4.211 -3.041 1.00 96.50 176 ARG A N 1
ATOM 1356 C CA . ARG A 1 176 ? 11.536 -3.146 -3.041 1.00 96.50 176 ARG A CA 1
ATOM 1357 C C . ARG A 1 176 ? 11.602 -2.486 -4.412 1.00 96.50 176 ARG A C 1
ATOM 1359 O O . ARG A 1 176 ? 12.314 -2.976 -5.285 1.00 96.50 176 ARG A O 1
ATOM 1366 N N . TYR A 1 177 ? 10.841 -1.418 -4.619 1.00 96.00 177 TYR A N 1
ATOM 1367 C CA . TYR A 1 177 ? 10.574 -0.841 -5.935 1.00 96.00 177 TYR A CA 1
ATOM 1368 C C . TYR A 1 177 ? 10.976 0.628 -6.055 1.00 96.00 177 TYR A C 1
ATOM 1370 O O . TYR A 1 177 ? 10.805 1.417 -5.131 1.00 96.00 177 TYR A O 1
ATOM 1378 N N . LEU A 1 178 ? 11.452 0.998 -7.246 1.00 95.38 178 LEU A N 1
ATOM 1379 C CA . LEU A 1 178 ? 11.588 2.382 -7.693 1.00 95.38 178 LEU A CA 1
ATOM 1380 C C . LEU A 1 178 ? 10.429 2.695 -8.647 1.00 95.38 178 LEU A C 1
ATOM 1382 O O . LEU A 1 178 ? 10.370 2.155 -9.755 1.00 95.38 178 LEU A O 1
ATOM 1386 N N . LEU A 1 179 ? 9.514 3.551 -8.198 1.00 94.19 179 LEU A N 1
ATOM 1387 C CA . LEU A 1 179 ? 8.415 4.114 -8.975 1.00 94.19 179 LEU A CA 1
ATOM 1388 C C . LEU A 1 179 ? 8.918 5.382 -9.663 1.00 94.19 179 LEU A C 1
ATOM 1390 O O . LEU A 1 179 ? 9.120 6.424 -9.032 1.00 94.19 179 LEU A O 1
ATOM 1394 N N . ALA A 1 180 ? 9.171 5.270 -10.962 1.00 89.69 180 ALA A N 1
ATOM 1395 C CA . ALA A 1 180 ? 9.783 6.311 -11.775 1.00 89.69 180 ALA A CA 1
ATOM 1396 C C . ALA A 1 180 ? 8.890 6.779 -12.928 1.00 89.69 180 ALA A C 1
ATOM 1398 O O . ALA A 1 180 ? 9.381 7.225 -13.971 1.00 89.69 180 ALA A O 1
ATOM 1399 N N . ASP A 1 181 ? 7.576 6.675 -12.739 1.00 86.06 181 ASP A N 1
ATOM 1400 C CA . ASP A 1 181 ? 6.566 7.208 -13.644 1.00 86.06 181 ASP A CA 1
ATOM 1401 C C . ASP A 1 181 ? 6.728 8.719 -13.840 1.00 86.06 181 ASP A C 1
ATOM 1403 O O . ASP A 1 181 ? 7.202 9.450 -12.958 1.00 86.06 181 ASP A O 1
ATOM 1407 N N . GLU A 1 182 ? 6.328 9.205 -15.014 1.00 82.62 182 GLU A N 1
ATOM 1408 C CA . GLU A 1 182 ? 6.354 10.634 -15.321 1.00 82.62 182 GLU A CA 1
ATOM 1409 C C . GLU A 1 182 ? 5.576 11.474 -14.292 1.00 82.62 182 GLU A C 1
ATOM 1411 O O . GLU A 1 182 ? 4.641 11.022 -13.621 1.00 82.62 182 GLU A O 1
ATOM 1416 N N . VAL A 1 183 ? 5.982 12.738 -14.149 1.00 81.50 183 VAL A N 1
ATOM 1417 C CA . VAL A 1 183 ? 5.326 13.691 -13.246 1.00 81.50 183 VAL A CA 1
ATOM 1418 C C . VAL A 1 183 ? 3.846 13.805 -13.617 1.00 81.50 183 VAL A C 1
ATOM 1420 O O . VAL A 1 183 ? 3.510 13.997 -14.789 1.00 81.50 183 VAL A O 1
ATOM 1423 N N . GLY A 1 184 ? 2.973 13.683 -12.615 1.00 80.25 184 GLY A N 1
ATOM 1424 C CA . GLY A 1 184 ? 1.519 13.737 -12.777 1.00 80.25 184 GLY A CA 1
ATOM 1425 C C . GLY A 1 184 ? 0.825 12.392 -13.020 1.00 80.25 184 GLY A C 1
ATOM 1426 O O . GLY A 1 184 ? -0.397 12.367 -13.042 1.00 80.25 184 GLY A O 1
ATOM 1427 N N . LEU A 1 185 ? 1.550 11.270 -13.148 1.00 83.38 185 LEU A N 1
ATOM 1428 C CA . LEU A 1 185 ? 0.926 9.945 -13.338 1.00 83.38 185 LEU A CA 1
ATOM 1429 C C . LEU A 1 185 ? 0.406 9.287 -12.046 1.00 83.38 185 LEU A C 1
ATOM 1431 O O . LEU A 1 185 ? -0.254 8.249 -12.103 1.00 83.38 185 LEU A O 1
ATOM 1435 N N . GLY A 1 186 ? 0.639 9.913 -10.889 1.00 88.25 186 GLY A N 1
ATOM 1436 C CA . GLY A 1 186 ? 0.061 9.486 -9.613 1.00 88.25 186 GLY A CA 1
ATOM 1437 C C . GLY A 1 186 ? 0.914 8.515 -8.793 1.00 88.25 186 GLY A C 1
ATOM 1438 O O . GLY A 1 186 ? 0.351 7.676 -8.101 1.00 88.25 186 GLY A O 1
ATOM 1439 N N . LYS A 1 187 ? 2.247 8.661 -8.791 1.00 91.94 187 LYS A N 1
ATOM 1440 C CA . LYS A 1 187 ? 3.155 7.870 -7.929 1.00 91.94 187 LYS A CA 1
ATOM 1441 C C . LYS A 1 187 ? 2.743 7.874 -6.449 1.00 91.94 187 LYS A C 1
ATOM 1443 O O . LYS A 1 187 ? 2.784 6.840 -5.793 1.00 91.94 187 LYS A O 1
ATOM 1448 N N . THR A 1 188 ? 2.293 9.022 -5.933 1.00 93.50 188 THR A N 1
ATOM 1449 C CA . THR A 1 188 ? 1.767 9.164 -4.562 1.00 93.50 188 THR A CA 1
ATOM 1450 C C . THR A 1 188 ? 0.560 8.258 -4.318 1.00 93.50 188 THR A C 1
ATOM 1452 O O . THR A 1 188 ? 0.459 7.619 -3.274 1.00 93.50 188 THR A O 1
ATOM 1455 N N . ILE A 1 189 ? -0.335 8.154 -5.305 1.00 93.25 189 ILE A N 1
ATOM 1456 C CA . ILE A 1 189 ? -1.516 7.291 -5.246 1.00 93.25 189 ILE A CA 1
ATOM 1457 C C . ILE A 1 189 ? -1.113 5.818 -5.293 1.00 93.25 189 ILE A C 1
ATOM 1459 O O . ILE A 1 189 ? -1.601 5.036 -4.484 1.00 93.25 189 ILE A O 1
ATOM 1463 N N . GLU A 1 190 ? -0.201 5.437 -6.187 1.00 95.38 190 GLU A N 1
ATOM 1464 C CA . GLU A 1 190 ? 0.312 4.065 -6.286 1.00 95.38 190 GLU A CA 1
ATOM 1465 C C . GLU A 1 190 ? 0.965 3.613 -4.975 1.00 95.38 190 GLU A C 1
ATOM 1467 O O . GLU A 1 190 ? 0.609 2.567 -4.430 1.00 95.38 190 GLU A O 1
ATOM 1472 N N . ALA A 1 191 ? 1.865 4.432 -4.423 1.00 96.94 191 ALA A N 1
ATOM 1473 C CA . ALA A 1 191 ? 2.517 4.157 -3.148 1.00 96.94 191 ALA A CA 1
ATOM 1474 C C . ALA A 1 191 ? 1.508 4.082 -1.998 1.00 96.94 191 ALA A C 1
ATOM 1476 O O . ALA A 1 191 ? 1.553 3.154 -1.191 1.00 96.94 191 ALA A O 1
ATOM 1477 N N . GLY A 1 192 ? 0.554 5.014 -1.952 1.00 96.31 192 GLY A N 1
ATOM 1478 C CA . GLY A 1 192 ? -0.501 5.014 -0.949 1.00 96.31 192 GLY A CA 1
ATOM 1479 C C . GLY A 1 192 ? -1.419 3.790 -1.037 1.00 96.31 192 GLY A C 1
ATOM 1480 O O . GLY A 1 192 ? -1.822 3.268 -0.002 1.00 96.31 192 GLY A O 1
ATOM 1481 N N . LEU A 1 193 ? -1.720 3.281 -2.237 1.00 96.19 193 LEU A N 1
ATOM 1482 C CA . LEU A 1 193 ? -2.490 2.045 -2.425 1.00 96.19 193 LEU A CA 1
ATOM 1483 C C . LEU A 1 193 ? -1.732 0.814 -1.915 1.00 96.19 193 LEU A C 1
ATOM 1485 O O . LEU A 1 193 ? -2.340 -0.049 -1.284 1.00 96.19 193 LEU A O 1
ATOM 1489 N N . ILE A 1 194 ? -0.418 0.747 -2.150 1.00 97.19 194 ILE A N 1
ATOM 1490 C CA . ILE A 1 194 ? 0.438 -0.331 -1.632 1.00 97.19 194 ILE A CA 1
ATOM 1491 C C . ILE A 1 194 ? 0.473 -0.282 -0.100 1.00 97.19 194 ILE A C 1
ATOM 1493 O O . ILE A 1 194 ? 0.187 -1.286 0.549 1.00 97.19 194 ILE A O 1
ATOM 1497 N N . VAL A 1 195 ? 0.741 0.893 0.481 1.00 97.56 195 VAL A N 1
ATOM 1498 C CA . VAL A 1 195 ? 0.718 1.117 1.938 1.00 97.56 195 VAL A CA 1
ATOM 1499 C C . VAL A 1 195 ? -0.635 0.726 2.530 1.00 97.56 195 VAL A C 1
ATOM 1501 O O . VAL A 1 195 ? -0.704 -0.010 3.512 1.00 97.56 195 VAL A O 1
ATOM 1504 N N . ARG A 1 196 ? -1.727 1.173 1.904 1.00 96.12 196 ARG A N 1
ATOM 1505 C CA . ARG A 1 196 ? -3.086 0.864 2.343 1.00 96.12 196 ARG A CA 1
ATOM 1506 C C . ARG A 1 196 ? -3.371 -0.631 2.322 1.00 96.12 196 ARG A C 1
ATOM 1508 O O . ARG A 1 196 ? -4.042 -1.106 3.229 1.00 96.12 196 ARG A O 1
ATOM 1515 N N . GLN A 1 197 ? -2.895 -1.364 1.317 1.00 96.00 197 GLN A N 1
ATOM 1516 C CA . GLN A 1 197 ? -3.089 -2.812 1.270 1.00 96.00 197 GLN A CA 1
ATOM 1517 C C . GLN A 1 197 ? -2.443 -3.489 2.481 1.00 96.00 197 GLN A C 1
ATOM 1519 O O . GLN A 1 197 ? -3.120 -4.241 3.175 1.00 96.00 197 GLN A O 1
ATOM 1524 N N . HIS A 1 198 ? -1.188 -3.155 2.786 1.00 96.69 198 HIS A N 1
ATOM 1525 C CA . HIS A 1 198 ? -0.496 -3.701 3.957 1.00 96.69 198 HIS A CA 1
ATOM 1526 C C . HIS A 1 198 ? -1.184 -3.355 5.273 1.00 96.69 198 HIS A C 1
ATOM 1528 O O . HIS A 1 198 ? -1.286 -4.207 6.145 1.00 96.69 198 HIS A O 1
ATOM 1534 N N . LEU A 1 199 ? -1.699 -2.133 5.412 1.00 95.62 199 LEU A N 1
ATOM 1535 C CA . LEU A 1 199 ? -2.430 -1.718 6.612 1.00 95.62 199 LEU A CA 1
ATOM 1536 C C . LEU A 1 199 ? -3.809 -2.380 6.740 1.00 95.62 199 LEU A C 1
ATOM 1538 O O . LEU A 1 199 ? -4.277 -2.608 7.852 1.00 95.62 199 LEU A O 1
ATOM 1542 N N . ILE A 1 200 ? -4.463 -2.707 5.620 1.00 93.38 200 ILE A N 1
ATOM 1543 C CA . ILE A 1 200 ? -5.686 -3.524 5.619 1.00 93.38 200 ILE A CA 1
ATOM 1544 C C . ILE A 1 200 ? -5.372 -4.955 6.068 1.00 93.38 200 ILE A C 1
ATOM 1546 O O . ILE A 1 200 ? -6.161 -5.540 6.808 1.00 93.38 200 ILE A O 1
ATOM 1550 N N . ASP A 1 201 ? -4.247 -5.513 5.620 1.00 92.44 201 ASP A N 1
ATOM 1551 C CA . ASP A 1 201 ? -3.838 -6.876 5.965 1.00 92.44 201 ASP A CA 1
ATOM 1552 C C . ASP A 1 201 ? -3.320 -6.968 7.415 1.00 92.44 201 ASP A C 1
ATOM 1554 O O . ASP A 1 201 ? -3.582 -7.956 8.102 1.00 92.44 201 ASP A O 1
ATOM 1558 N N . ASN A 1 202 ? -2.639 -5.926 7.906 1.00 93.88 202 ASN A N 1
ATOM 1559 C CA . ASN A 1 202 ? -2.226 -5.764 9.298 1.00 93.88 202 ASN A CA 1
ATOM 1560 C C . ASN A 1 202 ? -2.166 -4.277 9.704 1.00 93.88 202 ASN A C 1
ATOM 1562 O O . ASN A 1 202 ? -1.237 -3.551 9.334 1.00 93.88 202 ASN A O 1
ATOM 1566 N N . SER A 1 203 ? -3.110 -3.847 10.547 1.00 92.00 203 SER A N 1
ATOM 1567 C CA . SER A 1 203 ? -3.236 -2.459 11.014 1.00 92.00 203 SER A CA 1
ATOM 1568 C C . SER A 1 203 ? -2.108 -1.987 11.935 1.00 92.00 203 SER A C 1
ATOM 1570 O O . SER A 1 203 ? -1.984 -0.788 12.165 1.00 92.00 203 SER A O 1
ATOM 1572 N N . GLU A 1 204 ? -1.297 -2.901 12.471 1.00 93.12 204 GLU A N 1
ATOM 1573 C CA . GLU A 1 204 ? -0.158 -2.584 13.345 1.00 93.12 204 GLU A CA 1
ATOM 1574 C C . GLU A 1 204 ? 1.147 -2.358 12.561 1.00 93.12 204 GLU A C 1
ATOM 1576 O O . GLU A 1 204 ? 2.182 -2.035 13.145 1.00 93.12 204 GLU A O 1
ATOM 1581 N N . THR A 1 205 ? 1.122 -2.508 11.232 1.00 96.56 205 THR A N 1
ATOM 1582 C CA . THR A 1 205 ? 2.301 -2.325 10.375 1.00 96.56 205 THR A CA 1
ATOM 1583 C C . THR A 1 205 ? 2.836 -0.898 10.494 1.00 96.56 205 THR A C 1
ATOM 1585 O O . THR A 1 205 ? 2.116 0.060 10.211 1.00 96.56 205 THR A O 1
ATOM 1588 N N . SER A 1 206 ? 4.105 -0.742 10.880 1.00 97.44 206 SER A N 1
ATOM 1589 C CA . SER A 1 206 ? 4.764 0.565 10.970 1.00 97.44 206 SER A CA 1
ATOM 1590 C C . SER A 1 206 ? 5.147 1.090 9.585 1.00 97.44 206 SER A C 1
ATOM 1592 O O . SER A 1 206 ? 5.810 0.403 8.801 1.00 97.44 206 SER A O 1
ATOM 1594 N N . VAL A 1 207 ? 4.739 2.323 9.278 1.00 98.38 207 VAL A N 1
ATOM 1595 C CA . VAL A 1 207 ? 4.958 2.949 7.968 1.00 98.38 207 VAL A CA 1
ATOM 1596 C C . VAL A 1 207 ? 5.663 4.285 8.150 1.00 98.38 207 VAL A C 1
ATOM 1598 O O . VAL A 1 207 ? 5.156 5.167 8.838 1.00 98.38 207 VAL A O 1
ATOM 1601 N N . LEU A 1 208 ? 6.803 4.460 7.485 1.00 98.44 208 LEU A N 1
ATOM 1602 C CA . LEU A 1 208 ? 7.507 5.736 7.409 1.00 98.44 208 LEU A CA 1
ATOM 1603 C C . LEU A 1 208 ? 7.458 6.271 5.983 1.00 98.44 208 LEU A C 1
ATOM 1605 O O . LEU A 1 208 ? 7.851 5.586 5.039 1.00 98.44 208 LEU A O 1
ATOM 1609 N N . ILE A 1 209 ? 7.025 7.518 5.842 1.00 98.31 209 ILE A N 1
ATOM 1610 C CA . ILE A 1 209 ? 6.968 8.231 4.571 1.00 98.31 209 ILE A CA 1
ATOM 1611 C C . ILE A 1 209 ? 7.848 9.474 4.685 1.00 98.31 209 ILE A C 1
ATOM 1613 O O . ILE A 1 209 ? 7.523 10.425 5.397 1.00 98.31 209 ILE A O 1
ATOM 1617 N N . ALA A 1 210 ? 8.980 9.454 3.994 1.00 98.06 210 ALA A N 1
ATOM 1618 C CA . ALA A 1 210 ? 9.931 10.549 3.947 1.00 98.06 210 ALA A CA 1
ATOM 1619 C C . ALA A 1 210 ? 9.696 11.382 2.693 1.00 98.06 210 ALA A C 1
ATOM 1621 O O . ALA A 1 210 ? 9.703 10.841 1.590 1.00 98.06 210 ALA A O 1
ATOM 1622 N N . VAL A 1 211 ? 9.485 12.686 2.858 1.00 97.44 211 VAL A N 1
ATOM 1623 C CA . VAL A 1 211 ? 9.156 13.578 1.737 1.00 97.44 211 VAL A CA 1
ATOM 1624 C C . VAL A 1 211 ? 9.886 14.919 1.854 1.00 97.44 211 VAL A C 1
ATOM 1626 O O . VAL A 1 211 ? 10.303 15.311 2.952 1.00 97.44 211 VAL A O 1
ATOM 1629 N N . PRO A 1 212 ? 10.048 15.681 0.759 1.00 96.25 212 PRO A N 1
ATOM 1630 C CA . PRO A 1 212 ? 10.483 17.070 0.840 1.00 96.25 212 PRO A CA 1
ATOM 1631 C C . PRO A 1 212 ? 9.566 17.890 1.760 1.00 96.25 212 PRO A C 1
ATOM 1633 O O . PRO A 1 212 ? 8.347 17.753 1.704 1.00 96.25 212 PRO A O 1
ATOM 1636 N N . THR A 1 213 ? 10.127 18.801 2.565 1.00 96.12 213 THR A N 1
ATOM 1637 C CA . THR A 1 213 ? 9.378 19.553 3.598 1.00 96.12 213 THR A CA 1
ATOM 1638 C C . THR A 1 213 ? 8.107 20.227 3.070 1.00 96.12 213 THR A C 1
ATOM 1640 O O . THR A 1 213 ? 7.081 20.240 3.746 1.00 96.12 213 THR A O 1
ATOM 1643 N N . HIS A 1 214 ? 8.159 20.765 1.850 1.00 95.25 214 HIS A N 1
ATOM 1644 C CA . HIS A 1 214 ? 7.036 21.457 1.216 1.00 95.25 214 HIS A CA 1
ATOM 1645 C C . HIS A 1 214 ? 5.917 20.513 0.735 1.00 95.25 214 HIS A C 1
ATOM 1647 O O . HIS A 1 214 ? 4.795 20.969 0.542 1.00 95.25 214 HIS A O 1
ATOM 1653 N N . LEU A 1 215 ? 6.190 19.211 0.583 1.00 96.19 215 LEU A N 1
ATOM 1654 C CA . LEU A 1 215 ? 5.216 18.195 0.168 1.00 96.19 215 LEU A CA 1
ATOM 1655 C C . LEU A 1 215 ? 4.566 17.467 1.353 1.00 96.19 215 LEU A C 1
ATOM 1657 O O . LEU A 1 215 ? 3.570 16.774 1.163 1.00 96.19 215 LEU A O 1
ATOM 1661 N N . CYS A 1 216 ? 5.059 17.649 2.585 1.00 96.00 216 CYS A N 1
ATOM 1662 C CA . CYS A 1 216 ? 4.496 17.009 3.781 1.00 96.00 216 CYS A CA 1
ATOM 1663 C C . CYS A 1 216 ? 2.987 17.254 3.942 1.00 96.00 216 CYS A C 1
ATOM 1665 O O . CYS A 1 216 ? 2.243 16.334 4.277 1.00 96.00 216 CYS A O 1
ATOM 1667 N N . ALA A 1 217 ? 2.532 18.494 3.731 1.00 95.00 217 ALA A N 1
ATOM 1668 C CA . ALA A 1 217 ? 1.116 18.842 3.849 1.00 95.00 217 ALA A CA 1
ATOM 1669 C C . ALA A 1 217 ? 0.278 18.162 2.758 1.00 95.00 217 ALA A C 1
ATOM 1671 O O . ALA A 1 217 ? -0.732 17.536 3.071 1.00 95.00 217 ALA A O 1
ATOM 1672 N N . GLN A 1 218 ? 0.757 18.204 1.511 1.00 93.75 218 GLN A N 1
ATOM 1673 C CA . GLN A 1 218 ? 0.100 17.564 0.375 1.00 93.75 218 GLN A CA 1
ATOM 1674 C C . GLN A 1 218 ? -0.027 16.050 0.573 1.00 93.75 218 GLN A C 1
ATOM 1676 O O . GLN A 1 218 ? -1.098 15.493 0.364 1.00 93.75 218 GLN A O 1
ATOM 1681 N N . TRP A 1 219 ? 1.032 15.376 1.031 1.00 95.50 219 TRP A N 1
ATOM 1682 C CA . TRP A 1 219 ? 0.981 13.942 1.316 1.00 95.50 219 TRP A CA 1
ATOM 1683 C C . TRP A 1 219 ? -0.069 13.604 2.377 1.00 95.50 219 TRP A C 1
ATOM 1685 O O . TRP A 1 219 ? -0.869 12.696 2.167 1.00 95.50 219 TRP A O 1
ATOM 1695 N N . ARG A 1 220 ? -0.127 14.347 3.492 1.00 94.44 220 ARG A N 1
ATOM 1696 C CA . ARG A 1 220 ? -1.157 14.125 4.526 1.00 94.44 220 ARG A CA 1
ATOM 1697 C C . ARG A 1 220 ? -2.568 14.289 3.967 1.00 94.44 220 ARG A C 1
ATOM 1699 O O . ARG A 1 220 ? -3.424 13.449 4.233 1.00 94.44 220 ARG A O 1
ATOM 1706 N N . GLU A 1 221 ? -2.794 15.340 3.184 1.00 92.31 221 GLU A N 1
ATOM 1707 C CA . GLU A 1 221 ? -4.092 15.612 2.569 1.00 92.31 221 GLU A CA 1
ATOM 1708 C C . GLU A 1 221 ? -4.487 14.518 1.573 1.00 92.31 221 GLU A C 1
ATOM 1710 O O . GLU A 1 221 ? -5.587 13.976 1.660 1.00 92.31 221 GLU A O 1
ATOM 1715 N N . GLU A 1 222 ? -3.594 14.130 0.661 1.00 91.56 222 GLU A N 1
ATOM 1716 C CA . GLU A 1 222 ? -3.896 13.110 -0.341 1.00 91.56 222 GLU A CA 1
ATOM 1717 C C . GLU A 1 222 ? -4.133 11.731 0.286 1.00 91.56 222 GLU A C 1
ATOM 1719 O O . GLU A 1 222 ? -5.106 11.056 -0.064 1.00 91.56 222 GLU A O 1
ATOM 1724 N N . LEU A 1 223 ? -3.289 11.317 1.237 1.00 92.38 223 LEU A N 1
ATOM 1725 C CA . LEU A 1 223 ? -3.434 10.027 1.912 1.00 92.38 223 LEU A CA 1
ATOM 1726 C C . LEU A 1 223 ? -4.702 9.969 2.779 1.00 92.38 223 LEU A C 1
ATOM 1728 O O . LEU A 1 223 ? -5.387 8.944 2.784 1.00 92.38 223 LEU A O 1
ATOM 1732 N N . GLY A 1 224 ? -5.054 11.058 3.466 1.00 91.56 224 GLY A N 1
ATOM 1733 C CA . GLY A 1 224 ? -6.286 11.150 4.250 1.00 91.56 224 GLY A CA 1
ATOM 1734 C C . GLY A 1 224 ? -7.530 11.222 3.363 1.00 91.56 224 GLY A C 1
ATOM 1735 O O . GLY A 1 224 ? -8.378 10.335 3.394 1.00 91.56 224 GLY A O 1
ATOM 1736 N N . ALA A 1 225 ? -7.632 12.236 2.505 1.00 87.75 225 ALA A N 1
ATOM 1737 C CA . ALA A 1 225 ? -8.856 12.514 1.754 1.00 87.75 225 ALA A CA 1
ATOM 1738 C C . ALA A 1 225 ? -9.166 11.456 0.683 1.00 87.75 225 ALA A C 1
ATOM 1740 O O . ALA A 1 225 ? -10.318 11.046 0.530 1.00 87.75 225 ALA A O 1
ATOM 1741 N N . LYS A 1 226 ? -8.153 11.000 -0.067 1.00 86.94 226 LYS A N 1
ATOM 1742 C CA . LYS A 1 226 ? -8.357 10.079 -1.200 1.00 86.94 226 LYS A CA 1
ATOM 1743 C C . LYS A 1 226 ? -8.275 8.617 -0.775 1.00 86.94 226 LYS A C 1
ATOM 1745 O O . LYS A 1 226 ? -9.037 7.779 -1.262 1.00 86.94 226 LYS A O 1
ATOM 1750 N N . LEU A 1 227 ? -7.336 8.304 0.118 1.00 91.25 227 LEU A N 1
ATOM 1751 C CA . LEU A 1 227 ? -7.009 6.927 0.487 1.00 91.25 227 LEU A CA 1
ATOM 1752 C C . LEU A 1 227 ? -7.469 6.535 1.891 1.00 91.25 227 LEU A C 1
ATOM 1754 O O . LEU A 1 227 ? -7.377 5.350 2.205 1.00 91.25 227 LEU A O 1
ATOM 1758 N N . ARG A 1 228 ? -8.037 7.456 2.681 1.00 91.94 228 ARG A N 1
ATOM 1759 C CA . ARG A 1 228 ? -8.559 7.187 4.031 1.00 91.94 228 ARG A CA 1
ATOM 1760 C C . ARG A 1 228 ? -7.531 6.517 4.945 1.00 91.94 228 ARG A C 1
ATOM 1762 O O . ARG A 1 228 ? -7.865 5.637 5.729 1.00 91.94 228 ARG A O 1
ATOM 1769 N N . LEU A 1 229 ? -6.260 6.885 4.786 1.00 92.44 229 LEU A N 1
ATOM 1770 C CA . LEU A 1 229 ? -5.161 6.346 5.588 1.00 92.44 229 LEU A CA 1
ATOM 1771 C C . LEU A 1 229 ? -5.066 6.989 6.980 1.00 92.44 229 LEU A C 1
ATOM 1773 O O . LEU A 1 229 ? -4.389 6.452 7.848 1.00 92.44 229 LEU A O 1
ATOM 1777 N N . ASP A 1 230 ? -5.792 8.085 7.208 1.00 89.75 230 ASP A N 1
ATOM 1778 C CA . ASP A 1 230 ? -5.960 8.763 8.498 1.00 89.75 230 ASP A CA 1
ATOM 1779 C C . ASP A 1 230 ? -6.586 7.871 9.581 1.00 89.75 230 ASP A C 1
ATOM 1781 O O . ASP A 1 230 ? -6.404 8.123 10.768 1.00 89.75 230 ASP A O 1
ATOM 1785 N N . GLN A 1 231 ? -7.277 6.800 9.184 1.00 88.00 231 GLN A N 1
ATOM 1786 C CA . GLN A 1 231 ? -7.837 5.815 10.111 1.00 88.00 231 GLN A CA 1
ATOM 1787 C C . GLN A 1 231 ? -6.778 4.892 10.749 1.00 88.00 231 GLN A C 1
ATOM 1789 O O . GLN A 1 231 ? -7.107 4.142 11.665 1.00 88.00 231 GLN A O 1
ATOM 1794 N N . PHE A 1 232 ? -5.531 4.899 10.259 1.00 90.56 232 PHE A N 1
ATOM 1795 C CA . PHE A 1 232 ? -4.444 4.068 10.779 1.00 90.56 232 PHE A CA 1
ATOM 1796 C C . PHE A 1 232 ? -3.465 4.911 11.605 1.00 90.56 232 PHE A C 1
ATOM 1798 O O . PHE A 1 232 ? -2.936 5.914 11.133 1.00 90.56 232 PHE A O 1
ATOM 1805 N N . GLY A 1 233 ? -3.182 4.479 12.837 1.00 87.62 233 GLY A N 1
ATOM 1806 C CA . GLY A 1 233 ? -2.320 5.214 13.773 1.00 87.62 233 GLY A CA 1
ATOM 1807 C C . GLY A 1 233 ? -0.811 5.009 13.590 1.00 87.62 233 GLY A C 1
ATOM 1808 O O . GLY A 1 233 ? -0.027 5.616 14.313 1.00 87.62 233 GLY A O 1
ATOM 1809 N N . THR A 1 234 ? -0.384 4.152 12.659 1.00 93.69 234 THR A N 1
ATOM 1810 C CA . THR A 1 234 ? 1.012 3.685 12.532 1.00 93.69 234 THR A CA 1
ATOM 1811 C C . THR A 1 234 ? 1.804 4.352 11.403 1.00 93.69 234 THR A C 1
ATOM 1813 O O . THR A 1 234 ? 2.927 3.936 11.104 1.00 93.69 234 THR A O 1
ATOM 1816 N N . ILE A 1 235 ? 1.234 5.379 10.762 1.00 96.69 235 ILE A N 1
ATOM 1817 C CA . ILE A 1 235 ? 1.856 6.096 9.643 1.00 96.69 235 ILE A CA 1
ATOM 1818 C C . ILE A 1 235 ? 2.550 7.359 10.149 1.00 96.69 235 ILE A C 1
ATOM 1820 O O . ILE A 1 235 ? 1.911 8.275 10.667 1.00 96.69 235 ILE A O 1
ATOM 1824 N N . GLN A 1 236 ? 3.856 7.451 9.917 1.00 96.44 236 GLN A N 1
ATOM 1825 C CA . GLN A 1 236 ? 4.654 8.633 10.207 1.00 96.44 236 GLN A CA 1
ATOM 1826 C C . GLN A 1 236 ? 5.094 9.306 8.902 1.00 96.44 236 GLN A C 1
ATOM 1828 O O . GLN A 1 236 ? 5.774 8.695 8.081 1.00 96.44 236 GLN A O 1
ATOM 1833 N N . ILE A 1 237 ? 4.734 10.580 8.715 1.00 97.19 237 ILE A N 1
ATOM 1834 C CA . ILE A 1 237 ? 5.180 11.389 7.567 1.00 97.19 237 ILE A CA 1
ATOM 1835 C C . ILE A 1 237 ? 6.179 12.435 8.049 1.00 97.19 237 ILE A C 1
ATOM 1837 O O . ILE A 1 237 ? 5.808 13.324 8.826 1.00 97.19 237 ILE A O 1
ATOM 1841 N N . VAL A 1 238 ? 7.419 12.345 7.567 1.00 97.38 238 VAL A N 1
ATOM 1842 C CA . VAL A 1 238 ? 8.536 13.191 8.003 1.00 97.38 238 VAL A CA 1
ATOM 1843 C C . VAL A 1 238 ? 9.199 13.931 6.837 1.00 97.38 238 VAL A C 1
ATOM 1845 O O . VAL A 1 238 ? 9.300 13.390 5.732 1.00 97.38 238 VAL A O 1
ATOM 1848 N N . PRO A 1 239 ? 9.697 15.158 7.065 1.00 97.94 239 PRO A N 1
ATOM 1849 C CA . PRO A 1 239 ? 10.650 15.798 6.171 1.00 97.94 239 PRO A CA 1
ATOM 1850 C C . PRO A 1 239 ? 11.906 14.944 5.963 1.00 97.94 239 PRO A C 1
ATOM 1852 O O . PRO A 1 239 ? 12.375 14.275 6.879 1.00 97.94 239 PRO A O 1
ATOM 1855 N N . HIS A 1 240 ? 12.529 15.054 4.791 1.00 97.00 240 HIS A N 1
ATOM 1856 C CA . HIS A 1 240 ? 13.805 14.394 4.485 1.00 97.00 240 HIS A CA 1
ATOM 1857 C C . HIS A 1 240 ? 14.891 14.589 5.544 1.00 97.00 240 HIS A C 1
ATOM 1859 O O . HIS A 1 240 ? 15.577 13.633 5.885 1.00 97.00 240 HIS A O 1
ATOM 1865 N N . ALA A 1 241 ? 15.054 15.804 6.072 1.00 95.38 241 ALA A N 1
ATOM 1866 C CA . ALA A 1 241 ? 16.071 16.089 7.085 1.00 95.38 241 ALA A CA 1
ATOM 1867 C C . ALA A 1 241 ? 15.857 15.279 8.377 1.00 95.38 241 ALA A C 1
ATOM 1869 O O . ALA A 1 241 ? 16.823 14.862 9.015 1.00 95.38 241 ALA A O 1
ATOM 1870 N N . ASP A 1 242 ? 14.600 14.990 8.711 1.00 96.75 242 ASP A N 1
ATOM 1871 C CA . ASP A 1 242 ? 14.220 14.326 9.956 1.00 96.75 242 ASP A CA 1
ATOM 1872 C C . ASP A 1 242 ? 14.422 12.808 9.895 1.00 96.75 242 ASP A C 1
ATOM 1874 O O . ASP A 1 242 ? 14.382 12.148 10.931 1.00 96.75 242 ASP A O 1
ATOM 1878 N N . LEU A 1 243 ? 14.729 12.246 8.716 1.00 95.56 243 LEU A N 1
ATOM 1879 C CA . LEU A 1 243 ? 15.132 10.841 8.590 1.00 95.56 243 LEU A CA 1
ATOM 1880 C C . LEU A 1 243 ? 16.308 10.494 9.499 1.00 95.56 243 LEU A C 1
ATOM 1882 O O . LEU A 1 243 ? 16.373 9.376 10.000 1.00 95.56 243 LEU A O 1
ATOM 1886 N N . ALA A 1 244 ? 17.219 11.445 9.728 1.00 94.81 244 ALA A N 1
ATOM 1887 C CA . ALA A 1 244 ? 18.371 11.263 10.605 1.00 94.81 244 ALA A CA 1
ATOM 1888 C C . ALA A 1 244 ? 17.979 10.931 12.057 1.00 94.81 244 ALA A C 1
ATOM 1890 O O . ALA A 1 244 ? 18.760 10.298 12.763 1.00 94.81 244 ALA A O 1
ATOM 1891 N N . ASN A 1 245 ? 16.773 11.324 12.478 1.00 95.56 245 ASN A N 1
ATOM 1892 C CA . ASN A 1 245 ? 16.278 11.179 13.846 1.00 95.56 245 ASN A CA 1
ATOM 1893 C C . ASN A 1 245 ? 15.454 9.900 14.056 1.00 95.56 245 ASN A C 1
ATOM 1895 O O . ASN A 1 245 ? 15.004 9.636 15.166 1.00 95.56 245 ASN A O 1
ATOM 1899 N N . ILE A 1 246 ? 15.211 9.116 13.003 1.00 96.00 246 ILE A N 1
ATOM 1900 C CA . ILE A 1 246 ? 14.411 7.894 13.105 1.00 96.00 246 ILE A CA 1
ATOM 1901 C C . ILE A 1 246 ? 15.243 6.804 13.768 1.00 96.00 246 ILE A C 1
ATOM 1903 O O . ILE A 1 246 ? 16.259 6.387 13.234 1.00 96.00 246 ILE A O 1
ATOM 1907 N N . GLU A 1 247 ? 14.839 6.301 14.925 1.00 92.25 247 GLU A N 1
ATOM 1908 C CA . GLU A 1 247 ? 15.650 5.301 15.628 1.00 92.25 247 GLU A CA 1
ATOM 1909 C C . GLU A 1 247 ? 15.496 3.909 15.008 1.00 92.25 247 GLU A C 1
ATOM 1911 O O . GLU A 1 247 ? 16.496 3.270 14.674 1.00 92.25 247 GLU A O 1
ATOM 1916 N N . VAL A 1 248 ? 14.247 3.493 14.783 1.00 93.31 248 VAL A N 1
ATOM 1917 C CA . VAL A 1 248 ? 13.865 2.132 14.383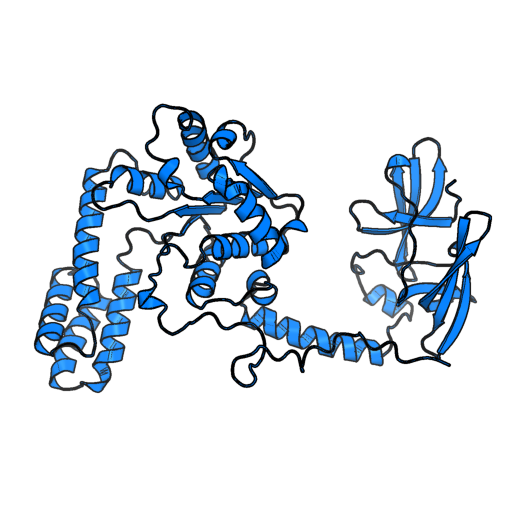 1.00 93.31 248 VAL A CA 1
ATOM 1918 C C . VAL A 1 248 ? 13.434 2.097 12.918 1.00 93.31 248 VAL A C 1
ATOM 1920 O O . VAL A 1 248 ? 12.650 2.939 12.478 1.00 93.31 248 VAL A O 1
ATOM 1923 N N . ALA A 1 249 ? 13.925 1.112 12.162 1.00 94.94 249 ALA A N 1
ATOM 1924 C CA . ALA A 1 249 ? 13.491 0.894 10.787 1.00 94.94 249 ALA A CA 1
ATOM 1925 C C . ALA A 1 249 ? 12.004 0.474 10.740 1.00 94.94 249 ALA A C 1
ATOM 1927 O O . ALA A 1 249 ? 11.580 -0.382 11.522 1.00 94.94 249 ALA A O 1
ATOM 1928 N N . PRO A 1 250 ? 11.193 1.063 9.845 1.00 97.50 250 PRO A N 1
ATOM 1929 C CA . PRO A 1 250 ? 9.785 0.704 9.700 1.00 97.50 250 PRO A CA 1
ATOM 1930 C C . PRO A 1 250 ? 9.625 -0.657 9.004 1.00 97.50 250 PRO A C 1
ATOM 1932 O O . PRO A 1 250 ? 10.551 -1.166 8.377 1.00 97.50 250 PRO A O 1
ATOM 1935 N N . ALA A 1 251 ? 8.417 -1.220 9.029 1.00 98.06 251 ALA A N 1
ATOM 1936 C CA . ALA A 1 251 ? 8.070 -2.340 8.155 1.00 98.06 251 ALA A CA 1
ATOM 1937 C C . ALA A 1 251 ? 7.920 -1.888 6.688 1.00 98.06 251 ALA A C 1
ATOM 1939 O O . ALA A 1 251 ? 8.242 -2.638 5.764 1.00 98.06 251 ALA A O 1
ATOM 1940 N N . ILE A 1 252 ? 7.466 -0.648 6.473 1.00 98.50 252 ILE A N 1
ATOM 1941 C CA . ILE A 1 252 ? 7.335 -0.035 5.149 1.00 98.50 252 ILE A CA 1
ATOM 1942 C C . ILE A 1 252 ? 8.024 1.325 5.130 1.00 98.50 252 ILE A C 1
ATOM 1944 O O . ILE A 1 252 ? 7.688 2.211 5.913 1.00 98.50 252 ILE A O 1
ATOM 1948 N N . LEU A 1 253 ? 8.946 1.504 4.187 1.00 98.62 253 LEU A N 1
ATOM 1949 C CA . LEU A 1 253 ? 9.637 2.762 3.935 1.00 98.62 253 LEU A CA 1
ATOM 1950 C C . LEU A 1 253 ? 9.238 3.304 2.566 1.00 98.62 253 LEU A C 1
ATOM 1952 O O . LEU A 1 253 ? 9.505 2.680 1.540 1.00 98.62 253 LEU A O 1
ATOM 1956 N N . VAL A 1 254 ? 8.649 4.494 2.548 1.00 98.56 254 VAL A N 1
ATOM 1957 C CA . VAL A 1 254 ? 8.355 5.254 1.333 1.00 98.56 254 VAL A CA 1
ATOM 1958 C C . VAL A 1 254 ? 9.227 6.501 1.322 1.00 98.56 254 VAL A C 1
ATOM 1960 O O . VAL A 1 254 ? 9.276 7.224 2.313 1.00 98.56 254 VAL A O 1
ATOM 1963 N N . VAL A 1 255 ? 9.918 6.764 0.217 1.00 98.00 255 VAL A N 1
ATOM 1964 C CA . VAL A 1 255 ? 10.763 7.956 0.065 1.00 98.00 255 VAL A CA 1
ATOM 1965 C C . VAL A 1 255 ? 10.382 8.670 -1.215 1.00 98.00 255 VAL A C 1
ATOM 1967 O O . VAL A 1 255 ? 10.605 8.138 -2.302 1.00 98.00 255 VAL A O 1
ATOM 1970 N N . ASP A 1 256 ? 9.806 9.858 -1.081 1.00 96.88 256 ASP A N 1
ATOM 1971 C CA . ASP A 1 256 ? 9.469 10.717 -2.208 1.00 96.88 256 ASP A CA 1
ATOM 1972 C C . ASP A 1 256 ? 10.661 11.557 -2.648 1.00 96.88 256 ASP A C 1
ATOM 1974 O O . ASP A 1 256 ? 11.521 11.910 -1.851 1.00 96.88 256 ASP A O 1
ATOM 1978 N N . GLU A 1 257 ? 10.751 11.839 -3.940 1.00 93.69 257 GLU A N 1
ATOM 1979 C CA . GLU A 1 257 ? 11.918 12.454 -4.573 1.00 93.69 257 GLU A CA 1
ATOM 1980 C C . GLU A 1 257 ? 13.264 11.920 -4.046 1.00 93.69 257 GLU A C 1
ATOM 1982 O O . GLU A 1 257 ? 14.191 12.668 -3.713 1.00 93.69 257 GLU A O 1
ATOM 1987 N N . ALA A 1 258 ? 13.379 10.587 -3.986 1.00 94.12 258 ALA A N 1
ATOM 1988 C CA . ALA A 1 258 ? 14.529 9.891 -3.405 1.00 94.12 258 ALA A CA 1
ATOM 1989 C C . ALA A 1 258 ? 15.875 10.284 -4.047 1.00 94.12 258 ALA A C 1
ATOM 1991 O O . ALA A 1 258 ? 16.927 10.159 -3.417 1.00 94.12 258 ALA A O 1
ATOM 1992 N N . HIS A 1 259 ? 15.863 10.808 -5.279 1.00 91.56 259 HIS A N 1
ATOM 1993 C CA . HIS A 1 259 ? 17.055 11.335 -5.943 1.00 91.56 259 HIS A CA 1
ATOM 1994 C C . HIS A 1 259 ? 17.736 12.494 -5.185 1.00 91.56 259 HIS A C 1
ATOM 1996 O O . HIS A 1 259 ? 18.919 12.745 -5.412 1.00 91.56 259 HIS A O 1
ATOM 2002 N N . HIS A 1 260 ? 17.042 13.180 -4.269 1.00 91.38 260 HIS A N 1
ATOM 2003 C CA . HIS A 1 260 ? 17.636 14.205 -3.401 1.00 91.38 260 HIS A CA 1
ATOM 2004 C C . HIS A 1 260 ? 18.446 13.639 -2.227 1.00 91.38 260 HIS A C 1
ATOM 2006 O O . HIS A 1 260 ? 19.183 14.386 -1.588 1.00 91.38 260 HIS A O 1
ATOM 2012 N N . LEU A 1 261 ? 18.305 12.346 -1.924 1.00 92.50 261 LEU A N 1
ATOM 2013 C CA . LEU A 1 261 ? 18.925 11.682 -0.770 1.00 92.50 261 LEU A CA 1
ATOM 2014 C C . LEU A 1 261 ? 20.031 10.695 -1.165 1.00 92.50 261 LEU A C 1
ATOM 2016 O O . LEU A 1 261 ? 20.543 9.962 -0.322 1.00 92.50 261 LEU A O 1
ATOM 2020 N N . VAL A 1 262 ? 20.424 10.680 -2.438 1.00 89.88 262 VAL A N 1
ATOM 2021 C CA . VAL A 1 262 ? 21.493 9.825 -2.965 1.00 89.88 262 VAL A CA 1
ATOM 2022 C C . VAL A 1 262 ? 22.659 10.660 -3.486 1.00 89.88 262 VAL A C 1
ATOM 2024 O O . VAL A 1 262 ? 22.469 11.741 -4.043 1.00 89.88 262 VAL A O 1
ATOM 2027 N N . GLY A 1 263 ? 23.885 10.161 -3.298 1.00 82.69 263 GLY A N 1
ATOM 2028 C CA . GLY A 1 263 ? 25.104 10.897 -3.662 1.00 82.69 263 GLY A CA 1
ATOM 2029 C C . GLY A 1 263 ? 25.298 12.192 -2.861 1.00 82.69 263 GLY A C 1
ATOM 2030 O O . GLY A 1 263 ? 25.879 13.148 -3.369 1.00 82.69 263 GLY A O 1
ATOM 2031 N N . VAL A 1 264 ? 24.748 12.250 -1.643 1.00 84.62 264 VAL A N 1
ATOM 2032 C CA . VAL A 1 264 ? 24.894 13.382 -0.721 1.00 84.62 264 VAL A CA 1
ATOM 2033 C C . VAL A 1 264 ? 25.942 13.028 0.328 1.00 84.62 264 VAL A C 1
ATOM 2035 O O . VAL A 1 264 ? 25.664 12.263 1.251 1.00 84.62 264 VAL A O 1
ATOM 2038 N N . ASP A 1 265 ? 27.129 13.613 0.185 1.00 83.75 265 ASP A N 1
ATOM 2039 C CA . ASP A 1 265 ? 28.265 13.366 1.086 1.00 83.75 265 ASP A CA 1
ATOM 2040 C C . ASP A 1 265 ? 28.514 14.526 2.066 1.00 83.75 265 ASP A C 1
ATOM 2042 O O . ASP A 1 265 ? 29.264 14.393 3.030 1.00 83.75 265 ASP A O 1
ATOM 2046 N N . SER A 1 266 ? 27.877 15.680 1.847 1.00 84.31 266 SER A N 1
ATOM 2047 C CA . SER A 1 266 ? 27.989 16.860 2.710 1.00 84.31 266 SER A CA 1
ATOM 2048 C C . SER A 1 266 ? 26.708 17.698 2.690 1.00 84.31 266 SER A C 1
ATOM 2050 O O . SER A 1 266 ? 25.856 17.546 1.813 1.00 84.31 266 SER A O 1
ATOM 2052 N N . GLY A 1 267 ? 26.562 18.584 3.678 1.00 89.62 267 GLY A N 1
ATOM 2053 C CA . GLY A 1 267 ? 25.401 19.462 3.812 1.00 89.62 267 GLY A CA 1
ATOM 2054 C C . GLY A 1 267 ? 24.285 18.894 4.700 1.00 89.62 267 GLY A C 1
ATOM 2055 O O . GLY A 1 267 ? 24.441 17.836 5.313 1.00 89.62 267 GLY A O 1
ATOM 2056 N N . PRO A 1 268 ? 23.146 19.603 4.791 1.00 88.94 268 PRO A N 1
ATOM 2057 C CA . PRO A 1 268 ? 22.108 19.333 5.790 1.00 88.94 268 PRO A CA 1
ATOM 2058 C C . PRO A 1 268 ? 21.404 17.979 5.616 1.00 88.94 268 PRO A C 1
ATOM 2060 O O . PRO A 1 268 ? 20.866 17.448 6.579 1.00 88.94 268 PRO A O 1
ATOM 2063 N N . LEU A 1 269 ? 21.421 17.402 4.410 1.00 92.75 269 LEU A N 1
ATOM 2064 C CA . LEU A 1 269 ? 20.793 16.108 4.119 1.00 92.75 269 LEU A CA 1
ATOM 2065 C C . LEU A 1 269 ? 21.760 14.916 4.204 1.00 92.75 269 LEU A C 1
ATOM 2067 O O . LEU A 1 269 ? 21.314 13.778 4.083 1.00 92.75 269 LEU A O 1
ATOM 2071 N N . ALA A 1 270 ? 23.061 15.133 4.429 1.00 94.25 270 ALA A N 1
ATOM 2072 C CA . ALA A 1 270 ? 24.026 14.033 4.508 1.00 94.25 270 ALA A CA 1
ATOM 2073 C C . ALA A 1 270 ? 23.700 13.021 5.631 1.00 94.25 270 ALA A C 1
ATOM 2075 O O . ALA A 1 270 ? 23.707 11.818 5.354 1.00 94.25 270 ALA A O 1
ATOM 2076 N N . PRO A 1 271 ? 23.316 13.445 6.858 1.00 95.19 271 PRO A N 1
ATOM 2077 C CA . PRO A 1 271 ? 22.900 12.505 7.902 1.00 95.19 271 PRO A CA 1
ATOM 2078 C C . PRO A 1 271 ? 21.664 11.689 7.498 1.00 95.19 271 PRO A C 1
ATOM 2080 O O . PRO A 1 271 ? 21.622 10.476 7.704 1.00 95.19 271 PRO A O 1
ATOM 2083 N N . ALA A 1 272 ? 20.689 12.333 6.850 1.00 96.19 272 ALA A N 1
ATOM 2084 C CA . ALA A 1 272 ? 19.489 11.678 6.341 1.00 96.19 272 ALA A CA 1
ATOM 2085 C C . ALA A 1 272 ? 19.809 10.638 5.254 1.00 96.19 272 ALA A C 1
ATOM 2087 O O . ALA A 1 272 ? 19.265 9.538 5.284 1.00 96.19 272 ALA A O 1
ATOM 2088 N N . ALA A 1 273 ? 20.730 10.937 4.334 1.00 95.00 273 ALA A N 1
ATOM 2089 C CA . ALA A 1 273 ? 21.167 10.013 3.285 1.00 95.00 273 ALA A CA 1
ATOM 2090 C C . ALA A 1 273 ? 21.898 8.776 3.842 1.00 95.00 273 ALA A C 1
ATOM 2092 O O . ALA A 1 273 ? 21.732 7.659 3.344 1.00 95.00 273 ALA A O 1
ATOM 2093 N N . VAL A 1 274 ? 22.717 8.948 4.885 1.00 94.38 274 VAL A N 1
ATOM 2094 C CA . VAL A 1 274 ? 23.346 7.823 5.601 1.00 94.38 274 VAL A CA 1
ATOM 2095 C C . VAL A 1 274 ? 22.281 6.968 6.281 1.00 94.38 274 VAL A C 1
ATOM 2097 O O . VAL A 1 274 ? 22.269 5.748 6.115 1.00 94.38 274 VAL A O 1
ATOM 2100 N N . LYS A 1 275 ? 21.349 7.605 6.993 1.00 96.00 275 LYS A N 1
ATOM 2101 C CA . LYS A 1 275 ? 20.300 6.896 7.721 1.00 96.00 275 LYS A CA 1
ATOM 2102 C C . LYS A 1 275 ? 19.325 6.169 6.794 1.00 96.00 275 LYS A C 1
ATOM 2104 O O . LYS A 1 275 ? 18.953 5.036 7.083 1.00 96.00 275 LYS A O 1
ATOM 2109 N N . LEU A 1 276 ? 18.989 6.763 5.647 1.00 96.56 276 LEU A N 1
ATOM 2110 C CA . LEU A 1 276 ? 18.206 6.123 4.591 1.00 96.56 276 LEU A CA 1
ATOM 2111 C C . LEU A 1 276 ? 18.855 4.817 4.121 1.00 96.56 276 LEU A C 1
ATOM 2113 O O . LEU A 1 276 ? 18.168 3.806 4.031 1.00 96.56 276 LEU A O 1
ATOM 2117 N N . ARG A 1 277 ? 20.168 4.812 3.854 1.00 95.12 277 ARG A N 1
ATOM 2118 C CA . ARG A 1 277 ? 20.885 3.598 3.425 1.00 95.12 277 ARG A CA 1
ATOM 2119 C C . ARG A 1 277 ? 20.782 2.471 4.453 1.00 95.12 277 ARG A C 1
ATOM 2121 O O . ARG A 1 277 ? 20.469 1.347 4.073 1.00 95.12 277 ARG A O 1
ATOM 2128 N N . ALA A 1 278 ? 20.983 2.785 5.733 1.00 94.19 278 ALA A N 1
ATOM 2129 C CA . ALA A 1 278 ? 20.862 1.812 6.819 1.00 94.19 278 ALA A CA 1
ATOM 2130 C C . ALA A 1 278 ? 19.424 1.276 6.966 1.00 94.19 278 ALA A C 1
ATOM 2132 O O . ALA A 1 278 ? 19.201 0.069 6.980 1.00 94.19 278 ALA A O 1
ATOM 2133 N N . MET A 1 279 ? 18.422 2.161 6.992 1.00 95.56 279 MET A N 1
ATOM 2134 C CA . MET A 1 279 ? 17.022 1.733 7.113 1.00 95.56 279 MET A CA 1
ATOM 2135 C C . MET A 1 279 ? 16.558 0.938 5.897 1.00 95.56 279 MET A C 1
ATOM 2137 O O . MET A 1 279 ? 15.844 -0.051 6.049 1.00 95.56 279 MET A O 1
ATOM 2141 N N . ALA A 1 280 ? 16.974 1.330 4.691 1.00 95.75 280 ALA A N 1
ATOM 2142 C CA . ALA A 1 280 ? 16.607 0.622 3.477 1.00 95.75 280 ALA A CA 1
ATOM 2143 C C . ALA A 1 280 ? 17.079 -0.836 3.520 1.00 95.75 280 ALA A C 1
ATOM 2145 O O . ALA A 1 280 ? 16.323 -1.696 3.081 1.00 95.75 280 ALA A O 1
ATOM 2146 N N . SER A 1 281 ? 18.263 -1.154 4.059 1.00 93.12 281 SER A N 1
ATOM 2147 C CA . SER A 1 281 ? 18.716 -2.551 4.161 1.00 93.12 281 SER A CA 1
ATOM 2148 C C . SER A 1 281 ? 17.934 -3.390 5.174 1.00 93.12 281 SER A C 1
ATOM 2150 O O . SER A 1 281 ? 17.838 -4.601 5.001 1.00 93.12 281 SER A O 1
ATOM 2152 N N . GLU A 1 282 ? 17.364 -2.763 6.204 1.00 94.38 282 GLU A N 1
ATOM 2153 C CA . GLU A 1 282 ? 16.617 -3.443 7.276 1.00 94.38 282 GLU A CA 1
ATOM 2154 C C . GLU A 1 282 ? 15.109 -3.532 6.994 1.00 94.38 282 GLU A C 1
ATOM 2156 O O . GLU A 1 282 ? 14.418 -4.395 7.529 1.00 94.38 282 GLU A O 1
ATOM 2161 N N . THR A 1 283 ? 14.591 -2.656 6.131 1.00 97.19 283 THR A N 1
ATOM 2162 C CA . THR A 1 283 ? 13.158 -2.560 5.843 1.00 97.19 283 THR A CA 1
ATOM 2163 C C . THR A 1 283 ? 12.731 -3.586 4.785 1.00 97.19 283 THR A C 1
ATOM 2165 O O . THR A 1 283 ? 13.299 -3.591 3.692 1.00 97.19 283 THR A O 1
ATOM 2168 N N . PRO A 1 284 ? 11.699 -4.417 5.011 1.00 95.38 284 PRO A N 1
ATOM 2169 C CA . PRO A 1 284 ? 11.265 -5.410 4.027 1.00 95.38 284 PRO A CA 1
ATOM 2170 C C . PRO A 1 284 ? 10.574 -4.795 2.797 1.00 95.38 284 PRO A C 1
ATOM 2172 O O . PRO A 1 284 ? 10.826 -5.238 1.673 1.00 95.38 284 PRO A O 1
ATOM 2175 N N . VAL A 1 285 ? 9.747 -3.758 2.983 1.00 97.94 285 VAL A N 1
ATOM 2176 C CA . VAL A 1 285 ? 9.025 -3.075 1.895 1.00 97.94 285 VAL A CA 1
ATOM 2177 C C . VAL A 1 285 ? 9.595 -1.674 1.685 1.00 97.94 285 VAL A C 1
ATOM 2179 O O . VAL A 1 285 ? 9.470 -0.810 2.548 1.00 97.94 285 VAL A O 1
ATOM 2182 N N . VAL A 1 286 ? 10.200 -1.427 0.524 1.00 98.31 286 VAL A N 1
ATOM 2183 C CA . VAL A 1 286 ? 10.828 -0.136 0.197 1.00 98.31 286 VAL A CA 1
ATOM 2184 C C . VAL A 1 286 ? 10.244 0.402 -1.100 1.00 98.31 286 VAL A C 1
ATOM 2186 O O . VAL A 1 286 ? 10.369 -0.231 -2.144 1.00 98.31 286 VAL A O 1
ATOM 2189 N N . LEU A 1 287 ? 9.640 1.585 -1.050 1.00 98.38 287 LEU A N 1
ATOM 2190 C CA . LEU A 1 287 ? 9.104 2.287 -2.211 1.00 98.38 287 LEU A CA 1
ATOM 2191 C C . LEU A 1 287 ? 9.855 3.605 -2.390 1.00 98.38 287 LEU A C 1
ATOM 2193 O O . LEU A 1 287 ? 9.693 4.543 -1.614 1.00 98.38 287 LEU A O 1
ATOM 2197 N N . LEU A 1 288 ? 10.678 3.684 -3.427 1.00 97.50 288 LEU A N 1
ATOM 2198 C CA . LEU A 1 288 ? 11.340 4.920 -3.824 1.00 97.50 288 LEU A CA 1
ATOM 2199 C C . LEU A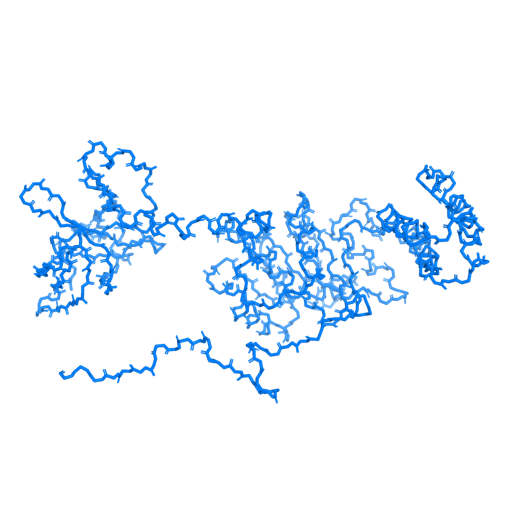 1 288 ? 10.500 5.570 -4.917 1.00 97.50 288 LEU A C 1
ATOM 2201 O O . LEU A 1 288 ? 10.320 4.984 -5.980 1.00 97.50 288 LEU A O 1
ATOM 2205 N N . LEU A 1 289 ? 9.984 6.767 -4.676 1.00 96.00 289 LEU A N 1
ATOM 2206 C CA . LEU A 1 289 ? 9.308 7.568 -5.685 1.00 96.00 289 LEU A CA 1
ATOM 2207 C C . LEU A 1 289 ? 10.323 8.596 -6.145 1.00 96.00 289 LEU A C 1
ATOM 2209 O O . LEU A 1 289 ? 10.849 9.377 -5.358 1.00 96.00 289 LEU A O 1
ATOM 2213 N N . SER A 1 290 ? 10.679 8.555 -7.419 1.00 90.88 290 SER A N 1
ATOM 2214 C CA . SER A 1 290 ? 11.662 9.497 -7.934 1.00 90.88 290 SER A CA 1
ATOM 2215 C C . SER A 1 290 ? 11.568 9.583 -9.436 1.00 90.88 290 SER A C 1
ATOM 2217 O O . SER A 1 290 ? 11.422 8.569 -10.117 1.00 90.88 290 SER A O 1
ATOM 2219 N N . ALA A 1 291 ? 11.759 10.779 -9.984 1.00 78.75 291 ALA A N 1
ATOM 2220 C CA . ALA A 1 291 ? 12.118 10.878 -11.389 1.00 78.75 291 ALA A CA 1
ATOM 2221 C C . ALA A 1 291 ? 13.379 10.037 -11.668 1.00 78.75 291 ALA A C 1
ATOM 2223 O O . ALA A 1 291 ? 14.292 9.972 -10.837 1.00 78.75 291 ALA A O 1
ATOM 2224 N N . THR A 1 292 ? 13.446 9.396 -12.841 1.00 68.81 292 THR A N 1
ATOM 2225 C CA . THR A 1 292 ? 14.721 8.833 -13.304 1.00 68.81 292 THR A CA 1
ATOM 2226 C C . THR A 1 292 ? 15.710 9.985 -13.485 1.00 68.81 292 THR A C 1
ATOM 2228 O O . THR A 1 292 ? 15.362 10.909 -14.231 1.00 68.81 292 THR A O 1
ATOM 2231 N N . PRO A 1 293 ? 16.906 9.945 -12.863 1.00 65.12 293 PRO A N 1
ATOM 2232 C CA . PRO A 1 293 ? 17.915 10.983 -13.046 1.00 65.12 293 PRO A CA 1
ATOM 2233 C C . PRO A 1 293 ? 18.198 11.244 -14.529 1.00 65.12 293 PRO A C 1
ATOM 2235 O O . PRO A 1 293 ? 18.069 10.346 -15.370 1.00 65.12 293 PRO A O 1
ATOM 2238 N N . ALA A 1 294 ? 18.546 12.490 -14.856 1.00 61.16 294 ALA A N 1
ATOM 2239 C CA . ALA A 1 294 ? 18.867 12.877 -16.223 1.00 61.16 294 ALA A CA 1
ATOM 2240 C C . ALA A 1 294 ? 20.064 12.074 -16.765 1.00 61.16 294 ALA A C 1
ATOM 2242 O O . ALA A 1 294 ? 20.917 11.593 -16.017 1.00 61.16 294 ALA A O 1
ATOM 2243 N N . LEU A 1 295 ? 20.131 11.947 -18.092 1.00 57.09 295 LEU A N 1
ATOM 2244 C CA . LEU A 1 295 ? 21.301 11.396 -18.782 1.00 57.09 295 LEU A CA 1
ATOM 2245 C C . LEU A 1 295 ? 22.568 12.143 -18.332 1.00 57.09 295 LEU A C 1
ATOM 2247 O O . LEU A 1 295 ? 22.597 13.371 -18.398 1.00 57.09 295 LEU A O 1
ATOM 2251 N N . GLY A 1 296 ? 23.592 11.404 -17.898 1.00 62.69 296 GLY A N 1
ATOM 2252 C CA . GLY A 1 296 ? 24.837 11.955 -17.353 1.00 62.69 296 GLY A CA 1
ATOM 2253 C C . GLY A 1 296 ? 24.968 11.872 -15.830 1.00 62.69 296 GLY A C 1
ATOM 2254 O O . GLY A 1 296 ? 26.031 12.195 -15.309 1.00 62.69 296 GLY A O 1
ATOM 2255 N N . ASP A 1 297 ? 23.933 11.414 -15.117 1.00 82.44 297 ASP A N 1
ATOM 2256 C CA . ASP A 1 297 ? 23.982 11.184 -13.668 1.00 82.44 297 ASP A CA 1
ATOM 2257 C C . ASP A 1 297 ? 23.839 9.696 -13.312 1.00 82.44 297 ASP A C 1
ATOM 2259 O O . ASP A 1 297 ? 22.950 9.256 -12.574 1.00 82.44 297 ASP A O 1
ATOM 2263 N N . GLU A 1 298 ? 24.721 8.883 -13.900 1.00 87.38 298 GLU A N 1
ATOM 2264 C CA . GLU A 1 298 ? 24.726 7.435 -13.672 1.00 87.38 298 GLU A CA 1
ATOM 2265 C C . GLU A 1 298 ? 24.996 7.084 -12.205 1.00 87.38 298 GLU A C 1
ATOM 2267 O O . GLU A 1 298 ? 24.461 6.094 -11.713 1.00 87.38 298 GLU A O 1
ATOM 2272 N N . ALA A 1 299 ? 25.781 7.904 -11.499 1.00 88.69 299 ALA A N 1
ATOM 2273 C CA . ALA A 1 299 ? 26.114 7.690 -10.096 1.00 88.69 299 ALA A CA 1
ATOM 2274 C C . ALA A 1 299 ? 24.873 7.781 -9.196 1.00 88.69 299 ALA A C 1
ATOM 2276 O O . ALA A 1 299 ? 24.640 6.878 -8.390 1.00 88.69 299 ALA A O 1
ATOM 2277 N N . ARG A 1 300 ? 24.026 8.813 -9.357 1.00 89.75 300 ARG A N 1
ATOM 2278 C CA . ARG A 1 300 ? 22.773 8.892 -8.587 1.00 89.75 300 ARG A CA 1
ATOM 2279 C C . ARG A 1 300 ? 21.806 7.781 -8.955 1.00 89.75 300 ARG A C 1
ATOM 2281 O O . ARG A 1 300 ? 21.144 7.240 -8.072 1.00 89.75 300 ARG A O 1
ATOM 2288 N N . PHE A 1 301 ? 21.721 7.410 -10.234 1.00 90.25 301 PHE A N 1
ATOM 2289 C CA . PHE A 1 301 ? 20.822 6.329 -10.626 1.00 90.25 301 PHE A CA 1
ATOM 2290 C C . PHE A 1 301 ? 21.274 4.974 -10.064 1.00 90.25 301 PHE A C 1
ATOM 2292 O O . PHE A 1 301 ? 20.450 4.231 -9.532 1.00 90.25 301 PHE A O 1
ATOM 2299 N N . LEU A 1 302 ? 22.578 4.690 -10.098 1.00 91.75 302 LEU A N 1
ATOM 2300 C CA . LEU A 1 302 ? 23.156 3.513 -9.455 1.00 91.75 302 LEU A CA 1
ATOM 2301 C C . LEU A 1 302 ? 22.882 3.520 -7.950 1.00 91.75 302 LEU A C 1
ATOM 2303 O O . LEU A 1 302 ? 22.479 2.499 -7.405 1.00 91.75 302 LEU A O 1
ATOM 2307 N N . ALA A 1 303 ? 23.015 4.673 -7.293 1.00 92.56 303 ALA A N 1
ATOM 2308 C CA . ALA A 1 303 ? 22.738 4.806 -5.869 1.00 92.56 303 ALA A CA 1
ATOM 2309 C C . ALA A 1 303 ? 21.264 4.551 -5.505 1.00 92.56 303 ALA A C 1
ATOM 2311 O O . ALA A 1 303 ? 20.995 3.929 -4.481 1.00 92.56 303 ALA A O 1
ATOM 2312 N N . LEU A 1 304 ? 20.304 4.949 -6.349 1.00 93.94 304 LEU A N 1
ATOM 2313 C CA . LEU A 1 304 ? 18.892 4.586 -6.156 1.00 93.94 304 LEU A CA 1
ATOM 2314 C C . LEU A 1 304 ? 18.668 3.074 -6.264 1.00 93.94 304 LEU A C 1
ATOM 2316 O O . LEU A 1 304 ? 17.938 2.503 -5.459 1.00 93.94 304 LEU A O 1
ATOM 2320 N N . LEU A 1 305 ? 19.290 2.415 -7.245 1.00 92.81 305 LEU A N 1
ATOM 2321 C CA . LEU A 1 305 ? 19.169 0.963 -7.402 1.00 92.81 305 LEU A CA 1
ATOM 2322 C C . LEU A 1 305 ? 19.889 0.205 -6.281 1.00 92.81 305 LEU A C 1
ATOM 2324 O O . LEU A 1 305 ? 19.379 -0.811 -5.815 1.00 92.81 305 LEU A O 1
ATOM 2328 N N . ASN A 1 306 ? 21.011 0.733 -5.792 1.00 94.44 306 ASN A N 1
ATOM 2329 C CA . ASN A 1 306 ? 21.737 0.202 -4.643 1.00 94.44 306 ASN A CA 1
ATOM 2330 C C . ASN A 1 306 ? 20.868 0.184 -3.378 1.00 94.44 306 ASN A C 1
ATOM 2332 O O . ASN A 1 306 ? 20.893 -0.800 -2.651 1.00 94.44 306 ASN A O 1
ATOM 2336 N N . LEU A 1 307 ? 20.036 1.209 -3.148 1.00 94.88 307 LEU A N 1
ATOM 2337 C CA . LEU A 1 307 ? 19.076 1.197 -2.036 1.00 94.88 307 LEU A CA 1
ATOM 2338 C C . LEU A 1 307 ? 18.083 0.026 -2.127 1.00 94.88 307 LEU A C 1
ATOM 2340 O O . LEU A 1 307 ? 17.617 -0.460 -1.099 1.00 94.88 307 LEU A O 1
ATOM 2344 N N . LEU A 1 308 ? 17.748 -0.443 -3.331 1.00 94.06 308 LEU A N 1
ATOM 2345 C CA . LEU A 1 308 ? 16.835 -1.573 -3.525 1.00 94.06 308 LEU A CA 1
ATOM 2346 C C . LEU A 1 308 ? 17.546 -2.925 -3.443 1.00 94.06 308 LEU A C 1
ATOM 2348 O O . LEU A 1 308 ? 17.001 -3.852 -2.849 1.00 94.06 308 LEU A O 1
ATOM 2352 N N . ASP A 1 309 ? 18.725 -3.041 -4.048 1.00 91.69 309 ASP A N 1
ATOM 2353 C CA . ASP A 1 309 ? 19.521 -4.266 -4.102 1.00 91.69 309 ASP A CA 1
ATOM 2354 C C . ASP A 1 309 ? 21.024 -3.924 -4.105 1.00 91.69 309 ASP A C 1
ATOM 2356 O O . ASP A 1 309 ? 21.627 -3.766 -5.178 1.00 91.69 309 ASP A O 1
ATOM 2360 N N . PRO A 1 310 ? 21.641 -3.807 -2.911 1.00 90.81 310 PRO A N 1
ATOM 2361 C CA . PRO A 1 310 ? 23.043 -3.427 -2.788 1.00 90.81 310 PRO A CA 1
ATOM 2362 C C . PRO A 1 310 ? 24.009 -4.429 -3.425 1.00 90.81 310 PRO A C 1
ATOM 2364 O O . PRO A 1 310 ? 25.069 -4.035 -3.905 1.00 90.81 310 PRO A O 1
ATOM 2367 N N . THR A 1 311 ? 23.653 -5.718 -3.434 1.00 89.25 311 THR A N 1
ATOM 2368 C CA . THR A 1 311 ? 24.512 -6.800 -3.929 1.00 89.25 311 THR A CA 1
ATOM 2369 C C . THR A 1 311 ? 24.615 -6.775 -5.449 1.00 89.25 311 THR A C 1
ATOM 2371 O O . THR A 1 311 ? 25.709 -6.916 -5.991 1.00 89.25 311 THR A O 1
ATOM 2374 N N . SER A 1 312 ? 23.497 -6.560 -6.147 1.00 88.00 312 SER A N 1
ATOM 2375 C CA . SER A 1 312 ? 23.487 -6.509 -7.616 1.00 88.00 312 SER A CA 1
ATOM 2376 C C . SER A 1 312 ? 23.944 -5.156 -8.186 1.00 88.00 312 SER A C 1
ATOM 2378 O O . SER A 1 312 ? 24.261 -5.071 -9.377 1.00 88.00 312 SER A O 1
ATOM 2380 N N . HIS A 1 313 ? 23.945 -4.096 -7.367 1.00 90.44 313 HIS A N 1
ATOM 2381 C CA . HIS A 1 313 ? 24.219 -2.710 -7.778 1.00 90.44 313 HIS A CA 1
ATOM 2382 C C . HIS A 1 313 ? 25.240 -2.039 -6.846 1.00 90.44 313 HIS A C 1
ATOM 2384 O O . HIS A 1 313 ? 24.891 -1.083 -6.151 1.00 90.44 313 HIS A O 1
ATOM 2390 N N . PRO A 1 314 ? 26.492 -2.521 -6.786 1.00 92.38 314 PRO A N 1
ATOM 2391 C CA . PRO A 1 314 ? 27.511 -1.942 -5.918 1.00 92.38 314 PRO A CA 1
ATOM 2392 C C . PRO A 1 314 ? 27.923 -0.541 -6.410 1.00 92.38 314 PRO A C 1
ATOM 2394 O O . PRO A 1 314 ? 27.971 -0.282 -7.612 1.00 92.38 314 PRO A O 1
ATOM 2397 N N . LEU A 1 315 ? 28.177 0.389 -5.481 1.00 91.12 315 LEU A N 1
ATOM 2398 C CA . LEU A 1 315 ? 28.373 1.819 -5.790 1.00 91.12 315 LEU A CA 1
ATOM 2399 C C . LEU A 1 315 ? 29.696 2.135 -6.507 1.00 91.12 315 LEU A C 1
ATOM 2401 O O . LEU A 1 315 ? 29.819 3.192 -7.121 1.00 91.12 315 LEU A O 1
ATOM 2405 N N . ASP A 1 316 ? 30.681 1.247 -6.422 1.00 91.31 316 ASP A N 1
ATOM 2406 C CA . ASP A 1 316 ? 32.003 1.369 -7.039 1.00 91.31 316 ASP A CA 1
ATOM 2407 C C . ASP A 1 316 ? 32.040 0.896 -8.505 1.00 91.31 316 ASP A C 1
ATOM 2409 O O . ASP A 1 316 ? 32.966 1.242 -9.239 1.00 91.31 316 ASP A O 1
ATOM 2413 N N . ASP A 1 317 ? 31.001 0.202 -8.984 1.00 89.62 317 ASP A N 1
ATOM 2414 C CA . ASP A 1 317 ? 30.916 -0.341 -10.350 1.00 89.62 317 ASP A CA 1
ATOM 2415 C C . ASP A 1 317 ? 30.164 0.576 -11.340 1.00 89.62 317 ASP A C 1
ATOM 2417 O O . ASP A 1 317 ? 29.379 0.152 -12.198 1.00 89.62 317 ASP A O 1
ATOM 2421 N N . ILE A 1 318 ? 30.412 1.884 -11.247 1.00 88.94 318 ILE A N 1
ATOM 2422 C CA . ILE A 1 318 ? 29.857 2.876 -12.182 1.00 88.94 318 ILE A CA 1
ATOM 2423 C C . ILE A 1 318 ? 30.202 2.552 -13.652 1.00 88.94 318 ILE A C 1
ATOM 2425 O O . ILE A 1 318 ? 29.310 2.678 -14.499 1.00 88.94 318 ILE A O 1
ATOM 2429 N N . PRO A 1 319 ? 31.435 2.125 -14.013 1.00 89.38 319 PRO A N 1
ATOM 2430 C CA . PRO A 1 319 ? 31.779 1.833 -15.405 1.00 89.38 319 PRO A CA 1
ATOM 2431 C C . PRO A 1 3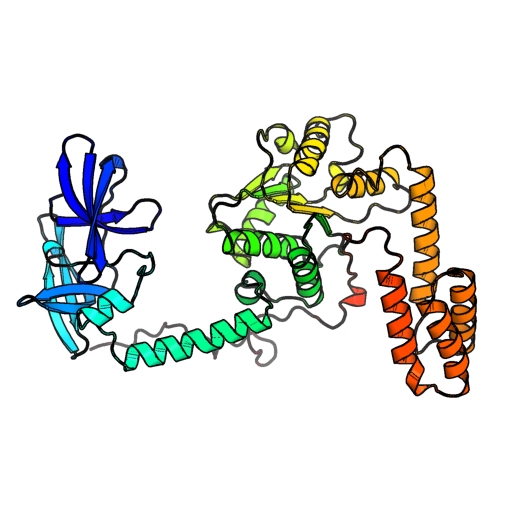19 ? 30.912 0.733 -16.032 1.00 89.38 319 PRO A C 1
ATOM 2433 O O . PRO A 1 319 ? 30.386 0.925 -17.133 1.00 89.38 319 PRO A O 1
ATOM 2436 N N . SER A 1 320 ? 30.701 -0.392 -15.340 1.00 87.56 320 SER A N 1
ATOM 2437 C CA . SER A 1 320 ? 29.859 -1.470 -15.873 1.00 87.56 320 SER A CA 1
ATOM 2438 C C . SER A 1 320 ? 28.389 -1.069 -15.894 1.00 87.56 320 SER A C 1
ATOM 2440 O O . SER A 1 320 ? 27.664 -1.428 -16.826 1.00 87.56 320 SER A O 1
ATOM 2442 N N . PHE A 1 321 ? 27.935 -0.288 -14.909 1.00 88.81 321 PHE A N 1
ATOM 2443 C CA . PHE A 1 321 ? 26.580 0.255 -14.912 1.00 88.81 321 PHE A CA 1
ATOM 2444 C C . PHE A 1 321 ? 26.329 1.169 -16.117 1.00 88.81 321 PHE A C 1
ATOM 2446 O O . PHE A 1 321 ? 25.313 1.018 -16.799 1.00 88.81 321 PHE A O 1
ATOM 2453 N N . ARG A 1 322 ? 27.280 2.048 -16.458 1.00 87.69 322 ARG A N 1
ATOM 2454 C CA . ARG A 1 322 ? 27.201 2.888 -17.662 1.00 87.69 322 ARG A CA 1
ATOM 2455 C C . ARG A 1 322 ? 27.061 2.041 -18.927 1.00 87.69 322 ARG A C 1
ATOM 2457 O O . ARG A 1 322 ? 26.159 2.292 -19.725 1.00 87.69 322 ARG A O 1
ATOM 2464 N N . LEU A 1 323 ? 27.865 0.986 -19.068 1.00 84.75 323 LEU A N 1
ATOM 2465 C CA . LEU A 1 323 ? 27.763 0.064 -20.203 1.00 84.75 323 LEU A CA 1
ATOM 2466 C C . LEU A 1 323 ? 26.387 -0.628 -20.269 1.00 84.75 323 LEU A C 1
ATOM 2468 O O . LEU A 1 323 ? 25.818 -0.783 -21.352 1.00 84.75 323 LEU A O 1
ATOM 2472 N N . LYS A 1 324 ? 25.814 -1.023 -19.122 1.00 83.19 324 LYS A N 1
ATOM 2473 C CA . LYS A 1 324 ? 24.449 -1.582 -19.051 1.00 83.19 324 LYS A CA 1
ATOM 2474 C C . LYS A 1 324 ? 23.400 -0.569 -19.529 1.00 83.19 324 LYS A C 1
ATOM 2476 O O . LYS A 1 324 ? 22.496 -0.942 -20.281 1.00 83.19 324 LYS A O 1
ATOM 2481 N N . LEU A 1 325 ? 23.516 0.702 -19.137 1.00 83.38 325 LEU A N 1
ATOM 2482 C CA . LEU A 1 325 ? 22.602 1.765 -19.572 1.00 83.38 325 LEU A CA 1
ATOM 2483 C C . LEU A 1 325 ? 22.705 2.052 -21.074 1.00 83.38 325 LEU A C 1
ATOM 2485 O O . LEU A 1 325 ? 21.677 2.205 -21.736 1.00 83.38 325 LEU A O 1
ATOM 2489 N N . GLU A 1 326 ? 23.920 2.083 -21.623 1.00 81.81 326 GLU A N 1
ATOM 2490 C CA . GLU A 1 326 ? 24.158 2.254 -23.061 1.00 81.81 326 GLU A CA 1
ATOM 2491 C C . GLU A 1 326 ? 23.511 1.126 -23.865 1.00 81.81 326 GLU A C 1
ATOM 2493 O O . GLU A 1 326 ? 22.690 1.393 -24.746 1.00 81.81 326 GLU A O 1
ATOM 2498 N N . ARG A 1 327 ? 23.764 -0.132 -23.476 1.00 80.31 327 ARG A N 1
ATOM 2499 C CA . ARG A 1 327 ? 23.112 -1.304 -24.081 1.00 80.31 327 ARG A CA 1
ATOM 2500 C C . ARG A 1 327 ? 21.594 -1.185 -24.016 1.00 80.31 327 ARG A C 1
ATOM 2502 O O . ARG A 1 327 ? 20.915 -1.384 -25.020 1.00 80.31 327 ARG A O 1
ATOM 2509 N N . ARG A 1 328 ? 21.034 -0.798 -22.864 1.00 79.12 328 ARG A N 1
ATOM 2510 C CA . ARG A 1 328 ? 19.584 -0.602 -22.736 1.00 79.12 328 ARG A CA 1
ATOM 2511 C C . ARG A 1 328 ? 19.062 0.470 -23.690 1.00 79.12 328 ARG A C 1
ATOM 2513 O O . ARG A 1 328 ? 17.952 0.317 -24.201 1.00 79.12 328 ARG A O 1
ATOM 2520 N N . ARG A 1 329 ? 19.815 1.546 -23.926 1.00 78.56 329 ARG A N 1
ATOM 2521 C CA . ARG A 1 329 ? 19.414 2.610 -24.854 1.00 78.56 329 ARG A CA 1
ATOM 2522 C C . ARG A 1 329 ? 19.284 2.083 -26.276 1.00 78.56 329 ARG A C 1
ATOM 2524 O O . ARG A 1 329 ? 18.301 2.402 -26.947 1.00 78.56 329 ARG A O 1
ATOM 2531 N N . ASP A 1 330 ? 20.230 1.259 -26.704 1.00 78.44 330 ASP A N 1
ATOM 2532 C CA . ASP A 1 330 ? 20.200 0.644 -28.029 1.00 78.44 330 ASP A CA 1
ATOM 2533 C C . ASP A 1 330 ? 19.018 -0.323 -28.162 1.00 78.44 330 ASP A C 1
ATOM 2535 O O . ASP A 1 330 ? 18.257 -0.236 -29.127 1.00 78.44 330 ASP A O 1
ATOM 2539 N N . ILE A 1 331 ? 18.751 -1.124 -27.124 1.00 81.50 331 ILE A N 1
ATOM 2540 C CA . ILE A 1 331 ? 17.547 -1.967 -27.050 1.00 81.50 331 ILE A CA 1
ATOM 2541 C C . ILE A 1 331 ? 16.273 -1.114 -27.119 1.00 81.50 331 ILE A C 1
ATOM 2543 O O . ILE A 1 331 ? 15.340 -1.440 -27.847 1.00 81.50 331 ILE A O 1
ATOM 2547 N N . GLY A 1 332 ? 16.207 -0.004 -26.382 1.00 77.50 332 GLY A N 1
ATOM 2548 C CA . GLY A 1 332 ? 15.049 0.892 -26.381 1.00 77.50 332 GLY A CA 1
ATOM 2549 C C . GLY A 1 332 ? 14.754 1.482 -27.762 1.00 77.50 332 GLY A C 1
ATOM 2550 O O . GLY A 1 332 ? 13.597 1.526 -28.173 1.00 77.50 332 GLY A O 1
ATOM 2551 N N . ARG A 1 333 ? 15.791 1.884 -28.508 1.00 79.50 333 ARG A N 1
ATOM 2552 C CA . ARG A 1 333 ? 15.660 2.361 -29.897 1.00 79.50 333 ARG A CA 1
ATOM 2553 C C . ARG A 1 333 ? 15.140 1.272 -30.828 1.00 79.50 333 ARG A C 1
ATOM 2555 O O . ARG A 1 333 ? 14.270 1.540 -31.653 1.00 79.50 333 ARG A O 1
ATOM 2562 N N . LEU A 1 334 ? 15.650 0.056 -30.667 1.00 80.50 334 LEU A N 1
ATOM 2563 C CA . LEU A 1 334 ? 15.208 -1.108 -31.424 1.00 80.50 334 LEU A CA 1
ATOM 2564 C C . LEU A 1 334 ? 13.732 -1.435 -31.149 1.00 80.50 334 LEU A C 1
ATOM 2566 O O . LEU A 1 334 ? 12.985 -1.684 -32.091 1.00 80.50 334 LEU A O 1
ATOM 2570 N N . LEU A 1 335 ? 13.288 -1.349 -29.890 1.00 79.94 335 LEU A N 1
ATOM 2571 C CA . LEU A 1 335 ? 11.893 -1.584 -29.503 1.00 79.94 335 LEU A CA 1
ATOM 2572 C C . LEU A 1 335 ? 10.930 -0.496 -29.988 1.00 79.94 335 LEU A C 1
ATOM 2574 O O . LEU A 1 335 ? 9.830 -0.822 -30.426 1.00 79.94 335 LEU A O 1
ATOM 2578 N N . LEU A 1 336 ? 11.329 0.779 -29.934 1.00 75.44 336 LEU A N 1
ATOM 2579 C CA . LEU A 1 336 ? 10.513 1.891 -30.441 1.00 75.44 336 LEU A CA 1
ATOM 2580 C C . LEU A 1 336 ? 10.246 1.769 -31.945 1.00 75.44 336 LEU A C 1
ATOM 2582 O O . LEU A 1 336 ? 9.170 2.124 -32.409 1.00 75.44 336 LEU A O 1
ATOM 2586 N N . ALA A 1 337 ? 11.211 1.242 -32.700 1.00 76.62 337 ALA A N 1
ATOM 2587 C CA . ALA A 1 337 ? 11.073 1.017 -34.136 1.00 76.62 337 ALA A CA 1
ATOM 2588 C C . ALA A 1 337 ? 10.302 -0.273 -34.491 1.00 76.62 337 ALA A C 1
ATOM 2590 O O . ALA A 1 337 ? 10.068 -0.531 -35.673 1.00 76.62 337 ALA A O 1
ATOM 2591 N N . LEU A 1 338 ? 9.929 -1.092 -33.500 1.00 83.00 338 LEU A N 1
ATOM 2592 C CA . LEU A 1 338 ? 9.229 -2.362 -33.688 1.00 83.00 338 LEU A CA 1
ATOM 2593 C C . LEU A 1 338 ? 7.707 -2.164 -33.726 1.00 83.00 338 LEU A C 1
ATOM 2595 O O . LEU A 1 338 ? 6.974 -2.686 -32.884 1.00 83.00 338 LEU A O 1
ATOM 2599 N N . ASP A 1 339 ? 7.236 -1.363 -34.675 1.00 85.50 339 ASP A N 1
ATOM 2600 C CA . ASP A 1 339 ? 5.822 -1.044 -34.882 1.00 85.50 339 ASP A CA 1
ATOM 2601 C C . ASP A 1 339 ? 5.245 -1.898 -36.030 1.00 85.50 339 ASP A C 1
ATOM 2603 O O . ASP A 1 339 ? 5.824 -1.902 -37.118 1.00 85.50 339 ASP A O 1
ATOM 2607 N N . PRO A 1 340 ? 4.121 -2.619 -35.841 1.00 86.75 340 PRO A N 1
ATOM 2608 C CA . PRO A 1 340 ? 3.447 -3.347 -36.921 1.00 86.75 340 PRO A CA 1
ATOM 2609 C C . PRO A 1 340 ? 3.118 -2.494 -38.156 1.00 86.75 340 PRO A C 1
ATOM 2611 O O . PRO A 1 340 ? 3.063 -3.031 -39.262 1.00 86.75 340 PRO A O 1
ATOM 2614 N N . ALA A 1 341 ? 2.912 -1.185 -37.983 1.00 88.38 341 ALA A N 1
ATOM 2615 C CA . ALA A 1 341 ? 2.653 -0.240 -39.067 1.00 88.38 341 ALA A CA 1
ATOM 2616 C C . ALA A 1 341 ? 3.934 0.287 -39.747 1.00 88.38 341 ALA A C 1
ATOM 2618 O O . ALA A 1 341 ? 3.855 0.991 -40.757 1.00 88.38 341 ALA A O 1
ATOM 2619 N N . ALA A 1 342 ? 5.122 -0.043 -39.227 1.00 88.31 342 ALA A N 1
ATOM 2620 C CA . ALA A 1 342 ? 6.386 0.392 -39.809 1.00 88.31 342 ALA A CA 1
ATOM 2621 C C . ALA A 1 342 ? 6.618 -0.218 -41.207 1.00 88.31 342 ALA A C 1
ATOM 2623 O O . ALA A 1 342 ? 6.140 -1.317 -41.515 1.00 88.31 342 ALA A O 1
ATOM 2624 N N . PRO A 1 343 ? 7.422 0.435 -42.070 1.00 92.56 343 PRO A N 1
ATOM 2625 C CA . PRO A 1 343 ? 7.773 -0.127 -43.367 1.00 92.56 343 PRO A CA 1
ATOM 2626 C C . PRO A 1 343 ? 8.393 -1.527 -43.240 1.00 92.56 343 PRO A C 1
ATOM 2628 O O . PRO A 1 343 ? 9.303 -1.754 -42.444 1.00 92.56 343 PRO A O 1
ATOM 2631 N N . LYS A 1 344 ? 7.976 -2.464 -44.100 1.00 92.94 344 LYS A N 1
ATOM 2632 C CA . LYS A 1 344 ? 8.431 -3.873 -44.095 1.00 92.94 344 LYS A CA 1
ATOM 2633 C C . LYS A 1 344 ? 9.954 -4.033 -44.119 1.00 92.94 344 LYS A C 1
ATOM 2635 O O . LYS A 1 344 ? 10.498 -4.988 -43.574 1.00 92.94 344 LYS A O 1
ATOM 2640 N N . LEU A 1 345 ? 10.665 -3.125 -44.792 1.00 91.62 345 LEU A N 1
ATOM 2641 C CA . LEU A 1 345 ? 12.129 -3.121 -44.801 1.00 91.62 345 LEU A CA 1
ATOM 2642 C C . LEU A 1 345 ? 12.706 -2.849 -43.404 1.00 91.62 345 LEU A C 1
ATOM 2644 O O . LEU A 1 345 ? 13.646 -3.531 -43.011 1.00 91.62 345 LEU A O 1
ATOM 2648 N N . VAL A 1 346 ? 12.110 -1.919 -42.653 1.00 90.81 346 VAL A N 1
ATOM 2649 C CA . VAL A 1 346 ? 12.510 -1.593 -41.277 1.00 90.81 346 VAL A CA 1
ATOM 2650 C C . VAL A 1 346 ? 12.287 -2.801 -40.374 1.00 90.81 346 VAL A C 1
ATOM 2652 O O . VAL A 1 346 ? 13.214 -3.206 -39.683 1.00 90.81 346 VAL A O 1
ATOM 2655 N N . LEU A 1 347 ? 11.119 -3.447 -40.441 1.00 91.38 347 LEU A N 1
ATOM 2656 C CA . LEU A 1 347 ? 10.842 -4.654 -39.649 1.00 91.38 347 LEU A CA 1
ATOM 2657 C C . LEU A 1 347 ? 11.838 -5.789 -39.936 1.00 91.38 347 LEU A C 1
ATOM 2659 O O . LEU A 1 347 ? 12.332 -6.421 -39.006 1.00 91.38 347 LEU A O 1
ATOM 2663 N N . ARG A 1 348 ? 12.210 -5.999 -41.208 1.00 92.81 348 ARG A N 1
ATOM 2664 C CA . ARG A 1 348 ? 13.240 -6.987 -41.576 1.00 92.81 348 ARG A CA 1
ATOM 2665 C C . ARG A 1 348 ? 14.624 -6.629 -41.034 1.00 92.81 348 ARG A C 1
ATOM 2667 O O . ARG A 1 348 ? 15.318 -7.506 -40.530 1.00 92.81 348 ARG A O 1
ATOM 2674 N N . GLN A 1 349 ? 15.017 -5.357 -41.123 1.00 91.75 349 GLN A N 1
ATOM 2675 C CA . GLN A 1 349 ? 16.278 -4.876 -40.552 1.00 91.75 349 GLN A CA 1
ATOM 2676 C C . GLN A 1 349 ? 16.315 -5.071 -39.033 1.00 91.75 349 GLN A C 1
ATOM 2678 O O . GLN A 1 349 ? 17.337 -5.501 -38.509 1.00 91.75 349 GLN A O 1
ATOM 2683 N N . ARG A 1 350 ? 15.202 -4.810 -38.333 1.00 90.38 350 ARG A N 1
ATOM 2684 C CA . ARG A 1 350 ? 15.110 -4.996 -36.879 1.00 90.38 350 ARG A CA 1
ATOM 2685 C C . ARG A 1 350 ? 15.144 -6.461 -36.471 1.00 90.38 350 ARG A C 1
ATOM 2687 O O . ARG A 1 350 ? 15.851 -6.772 -35.523 1.00 90.38 350 ARG A O 1
ATOM 2694 N N . GLY A 1 351 ? 14.468 -7.351 -37.197 1.00 91.00 351 GLY A N 1
ATOM 2695 C CA . GLY A 1 351 ? 14.569 -8.795 -36.954 1.00 91.00 351 GLY A CA 1
ATOM 2696 C C . GLY A 1 351 ? 16.019 -9.290 -37.036 1.00 91.00 351 GLY A C 1
ATOM 2697 O O . GLY A 1 351 ? 16.520 -9.887 -36.090 1.00 91.00 351 GLY A O 1
ATOM 2698 N N . ALA A 1 352 ? 16.738 -8.926 -38.104 1.00 90.88 352 ALA A N 1
ATOM 2699 C CA . ALA A 1 352 ? 18.151 -9.287 -38.254 1.00 90.88 352 ALA A CA 1
ATOM 2700 C C . ALA A 1 352 ? 19.058 -8.644 -37.185 1.00 90.88 352 ALA A C 1
ATOM 2702 O O . ALA A 1 352 ? 20.012 -9.257 -36.708 1.00 90.88 352 ALA A O 1
ATOM 2703 N N . GLU A 1 353 ? 18.779 -7.399 -36.791 1.00 91.00 353 GLU A N 1
ATOM 2704 C CA . GLU A 1 353 ? 19.523 -6.727 -35.724 1.00 91.00 353 GLU A CA 1
ATOM 2705 C C . GLU A 1 353 ? 19.307 -7.391 -34.355 1.00 91.00 353 GLU A C 1
ATOM 2707 O O . GLU A 1 353 ? 20.270 -7.516 -33.598 1.00 91.00 353 GLU A O 1
ATOM 2712 N N . MET A 1 354 ? 18.086 -7.849 -34.050 1.00 90.06 354 MET A N 1
ATOM 2713 C CA . MET A 1 354 ? 17.775 -8.586 -32.819 1.00 90.06 354 MET A CA 1
ATOM 2714 C C . MET A 1 354 ? 18.581 -9.879 -32.717 1.00 90.06 354 MET A C 1
ATOM 2716 O O . MET A 1 354 ? 19.191 -10.121 -31.681 1.00 90.06 354 MET A O 1
ATOM 2720 N N . GLU A 1 355 ? 18.649 -10.672 -33.787 1.00 90.06 355 GLU A N 1
ATOM 2721 C CA . GLU A 1 355 ? 19.446 -11.909 -33.802 1.00 90.06 355 GLU A CA 1
ATOM 2722 C C . GLU A 1 355 ? 20.929 -11.642 -33.511 1.00 90.06 355 GLU A C 1
ATOM 2724 O O . GLU A 1 355 ? 21.580 -12.407 -32.802 1.00 90.06 355 GLU A O 1
ATOM 2729 N N . ARG A 1 356 ? 21.463 -10.520 -34.010 1.00 89.31 356 ARG A N 1
ATOM 2730 C CA . ARG A 1 356 ? 22.854 -10.121 -33.761 1.00 89.31 356 ARG A CA 1
ATOM 2731 C C . ARG A 1 356 ? 23.081 -9.624 -32.333 1.00 89.31 356 ARG A C 1
ATOM 2733 O O . ARG A 1 356 ? 24.133 -9.892 -31.762 1.00 89.31 356 ARG A O 1
ATOM 2740 N N . LEU A 1 357 ? 22.152 -8.838 -31.788 1.00 86.19 357 LEU A N 1
ATOM 2741 C CA . LEU A 1 357 ? 22.279 -8.265 -30.443 1.00 86.19 357 LEU A CA 1
ATOM 2742 C C . LEU A 1 357 ? 22.025 -9.294 -29.337 1.00 86.19 357 LEU A C 1
ATOM 2744 O O . LEU A 1 357 ? 22.563 -9.141 -28.241 1.00 86.19 357 LEU A O 1
ATOM 2748 N N . PHE A 1 358 ? 21.242 -10.334 -29.625 1.00 88.44 358 PHE A N 1
ATOM 2749 C CA . PHE A 1 358 ? 20.840 -11.361 -28.667 1.00 88.44 358 PHE A CA 1
ATOM 2750 C C . PHE A 1 358 ? 21.149 -12.773 -29.191 1.00 88.44 358 PHE A C 1
ATOM 2752 O O . PHE A 1 358 ? 20.243 -13.590 -29.364 1.00 88.44 358 PHE A O 1
ATOM 2759 N N . PRO A 1 359 ? 22.433 -13.090 -29.441 1.00 86.56 359 PRO A N 1
ATOM 2760 C CA . PRO A 1 359 ? 22.834 -14.322 -30.117 1.00 86.56 359 PRO A CA 1
ATOM 2761 C C . PRO A 1 359 ? 22.572 -15.590 -29.299 1.00 86.56 359 PRO A C 1
ATOM 2763 O O . PRO A 1 359 ? 22.635 -16.677 -29.862 1.00 86.56 359 PRO A O 1
ATOM 2766 N N . ASP A 1 360 ? 22.266 -15.480 -28.006 1.00 89.06 360 ASP A N 1
ATOM 2767 C CA . ASP A 1 360 ? 22.032 -16.615 -27.104 1.00 89.06 360 ASP A CA 1
ATOM 2768 C C . ASP A 1 360 ? 20.571 -16.732 -26.640 1.00 89.06 360 ASP A C 1
ATOM 2770 O O . ASP A 1 360 ? 20.219 -17.684 -25.949 1.00 89.06 360 ASP A O 1
ATOM 2774 N N . ASP A 1 361 ? 19.697 -15.804 -27.040 1.00 90.44 361 ASP A N 1
ATOM 2775 C CA . ASP A 1 361 ? 18.295 -15.809 -26.623 1.00 90.44 361 ASP A CA 1
ATOM 2776 C C . ASP A 1 361 ? 17.444 -16.684 -27.553 1.00 90.44 361 ASP A C 1
ATOM 2778 O O . ASP A 1 361 ? 17.225 -16.367 -28.725 1.00 90.44 361 ASP A O 1
ATOM 2782 N N . GLN A 1 362 ? 16.971 -17.811 -27.019 1.00 90.56 362 GLN A N 1
ATOM 2783 C CA . GLN A 1 362 ? 16.227 -18.811 -27.781 1.00 90.56 362 GLN A CA 1
ATOM 2784 C C . GLN A 1 362 ? 14.878 -18.280 -28.291 1.00 90.56 362 GLN A C 1
ATOM 2786 O O . GLN A 1 362 ? 14.512 -18.533 -29.437 1.00 90.56 362 GLN A O 1
ATOM 2791 N N . THR A 1 363 ? 14.170 -17.484 -27.487 1.00 89.25 363 THR A N 1
ATOM 2792 C CA . THR A 1 363 ? 12.890 -16.887 -27.885 1.00 89.25 363 THR A CA 1
ATOM 2793 C C . THR A 1 363 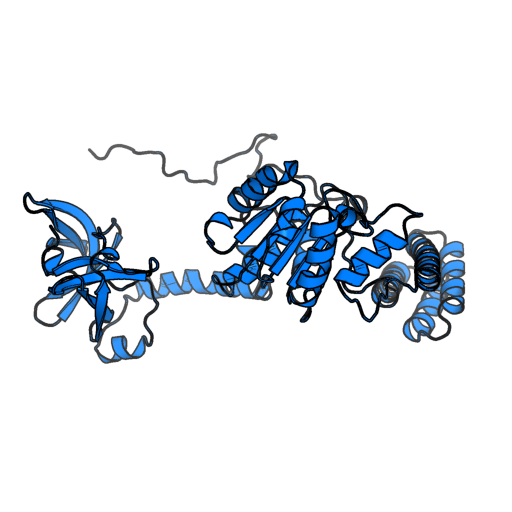? 13.088 -15.914 -29.045 1.00 89.25 363 THR A C 1
ATOM 2795 O O . THR A 1 363 ? 12.296 -15.891 -29.987 1.00 89.25 363 THR A O 1
ATOM 2798 N N . ILE A 1 364 ? 14.165 -15.124 -29.024 1.00 91.38 364 ILE A N 1
ATOM 2799 C CA . ILE A 1 364 ? 14.485 -14.193 -30.115 1.00 91.38 364 ILE A CA 1
ATOM 2800 C C . ILE A 1 364 ? 14.893 -14.954 -31.378 1.00 91.38 364 ILE A C 1
ATOM 2802 O O . ILE A 1 364 ? 14.416 -14.606 -32.458 1.00 91.38 364 ILE A O 1
ATOM 2806 N N . LYS A 1 365 ? 15.688 -16.025 -31.257 1.00 93.62 365 LYS A N 1
ATOM 2807 C CA . LYS A 1 365 ? 16.034 -16.911 -32.384 1.00 93.62 365 LYS A CA 1
ATOM 2808 C C . LYS A 1 365 ? 14.818 -17.541 -33.054 1.00 93.62 365 LYS A C 1
ATOM 2810 O O . LYS A 1 365 ? 14.863 -17.825 -34.244 1.00 93.62 365 LYS A O 1
ATOM 2815 N N . GLU A 1 366 ? 13.740 -17.763 -32.313 1.00 93.94 366 GLU A N 1
ATOM 2816 C CA . GLU A 1 366 ? 12.501 -18.313 -32.861 1.00 93.94 366 GLU A CA 1
ATOM 2817 C C . GLU A 1 366 ? 11.602 -17.227 -33.464 1.00 93.94 366 GLU A C 1
ATOM 2819 O O . GLU A 1 366 ? 11.050 -17.398 -34.553 1.00 93.94 366 GLU A O 1
ATOM 2824 N N . LEU A 1 367 ? 11.441 -16.094 -32.777 1.00 94.19 367 LEU A N 1
ATOM 2825 C CA . LEU A 1 367 ? 10.476 -15.063 -33.162 1.00 94.19 367 LEU A CA 1
ATOM 2826 C C . LEU A 1 367 ? 11.009 -14.066 -34.199 1.00 94.19 367 LEU A C 1
ATOM 2828 O O . LEU A 1 367 ? 10.239 -13.619 -35.051 1.00 94.19 367 LEU A O 1
ATOM 2832 N N . ALA A 1 368 ? 12.294 -13.703 -34.164 1.00 93.69 368 ALA A N 1
ATOM 2833 C CA . ALA A 1 368 ? 12.857 -12.709 -35.080 1.00 93.69 368 ALA A CA 1
ATOM 2834 C C . ALA A 1 368 ? 12.867 -13.179 -36.553 1.00 93.69 368 ALA A C 1
ATOM 2836 O O . ALA A 1 368 ? 12.395 -12.414 -37.404 1.00 93.69 368 ALA A O 1
ATOM 2837 N N . PRO A 1 369 ? 13.244 -14.432 -36.889 1.00 95.06 369 PRO A N 1
ATOM 2838 C CA . PRO A 1 369 ? 13.115 -14.935 -38.258 1.00 95.06 369 PRO A CA 1
ATOM 2839 C C . PRO A 1 369 ? 11.659 -14.999 -38.724 1.00 95.06 369 PRO A C 1
ATOM 2841 O O . PRO A 1 369 ? 11.352 -14.651 -39.867 1.00 95.06 369 PRO A O 1
ATOM 2844 N N . ARG A 1 370 ? 10.738 -15.386 -37.828 1.00 95.25 370 ARG A N 1
ATOM 2845 C CA . ARG A 1 370 ? 9.297 -15.407 -38.118 1.00 95.25 370 ARG A CA 1
ATOM 2846 C C . ARG A 1 370 ? 8.765 -14.015 -38.426 1.00 95.25 370 ARG A C 1
ATOM 2848 O O . ARG A 1 370 ? 8.009 -13.866 -39.380 1.00 95.25 370 ARG A O 1
ATOM 2855 N N . LEU A 1 371 ? 9.199 -12.989 -37.689 1.00 94.56 371 LEU A N 1
ATOM 2856 C CA . LEU A 1 371 ? 8.878 -11.597 -38.003 1.00 94.56 371 LEU A CA 1
ATOM 2857 C C . LEU A 1 371 ? 9.363 -11.234 -39.413 1.00 94.56 371 LEU A C 1
ATOM 2859 O O . LEU A 1 371 ? 8.590 -10.708 -40.214 1.00 94.56 371 LEU A O 1
ATOM 2863 N N . VAL A 1 372 ? 10.620 -11.551 -39.747 1.00 94.31 372 VAL A N 1
ATOM 2864 C CA . VAL A 1 372 ? 11.205 -11.286 -41.074 1.00 94.31 372 VAL A CA 1
ATOM 2865 C C . VAL A 1 372 ? 10.405 -11.978 -42.180 1.00 94.31 372 VAL A C 1
ATOM 2867 O O . VAL A 1 372 ? 10.120 -11.351 -43.204 1.00 94.31 372 VAL A O 1
ATOM 2870 N N . GLN A 1 373 ? 10.012 -13.237 -41.985 1.00 93.94 373 GLN A N 1
ATOM 2871 C CA . GLN A 1 373 ? 9.208 -14.001 -42.940 1.00 93.94 373 GLN A CA 1
ATOM 2872 C C . GLN A 1 373 ? 7.786 -13.435 -43.078 1.00 93.94 373 GLN A C 1
ATOM 2874 O O . GLN A 1 373 ? 7.311 -13.220 -44.194 1.00 93.94 373 GLN A O 1
ATOM 2879 N N . ALA A 1 374 ? 7.140 -13.090 -41.962 1.00 93.94 374 ALA A N 1
ATOM 2880 C CA . ALA A 1 374 ? 5.788 -12.539 -41.935 1.00 93.94 374 ALA A CA 1
ATOM 2881 C C . ALA A 1 374 ? 5.664 -11.220 -42.716 1.00 93.94 374 ALA A C 1
ATOM 2883 O O . ALA A 1 374 ? 4.623 -10.961 -43.318 1.00 93.94 374 ALA A O 1
ATOM 2884 N N . THR A 1 375 ? 6.736 -10.416 -42.809 1.00 93.50 375 THR A N 1
ATOM 2885 C CA . THR A 1 375 ? 6.730 -9.200 -43.652 1.00 93.50 375 THR A CA 1
ATOM 2886 C C . THR A 1 375 ? 6.527 -9.474 -45.146 1.00 93.50 375 THR A C 1
ATOM 2888 O O . THR A 1 375 ? 6.178 -8.550 -45.889 1.00 93.50 375 THR A O 1
ATOM 2891 N N . ARG A 1 376 ? 6.763 -10.712 -45.596 1.00 92.69 376 ARG A N 1
ATOM 2892 C CA . ARG A 1 376 ? 6.594 -11.145 -46.987 1.00 92.69 376 ARG A CA 1
ATOM 2893 C C . ARG A 1 376 ? 5.242 -11.827 -47.181 1.00 92.69 376 ARG A C 1
ATOM 2895 O O . ARG A 1 376 ? 4.472 -11.378 -48.027 1.00 92.69 376 ARG A O 1
ATOM 2902 N N . ASP A 1 377 ? 4.941 -12.815 -46.336 1.00 93.25 377 ASP A N 1
ATOM 2903 C CA . ASP A 1 377 ? 3.929 -13.828 -46.665 1.00 93.25 377 ASP A CA 1
ATOM 2904 C C . ASP A 1 377 ? 2.766 -13.901 -45.650 1.00 93.25 377 ASP A C 1
ATOM 2906 O O . ASP A 1 377 ? 1.745 -14.522 -45.935 1.00 93.25 377 ASP A O 1
ATOM 2910 N N . ALA A 1 378 ? 2.874 -13.250 -44.481 1.00 91.81 378 ALA A N 1
ATOM 2911 C CA . ALA A 1 378 ? 1.900 -13.371 -43.385 1.00 91.81 378 ALA A CA 1
ATOM 2912 C C . ALA A 1 378 ? 1.700 -12.053 -42.608 1.00 91.81 378 ALA A C 1
ATOM 2914 O O . ALA A 1 378 ? 1.922 -11.966 -41.402 1.00 91.81 378 ALA A O 1
ATOM 2915 N N . LEU A 1 379 ? 1.246 -11.000 -43.299 1.00 91.00 379 LEU A N 1
ATOM 2916 C CA . LEU A 1 379 ? 1.119 -9.652 -42.713 1.00 91.00 379 LEU A CA 1
ATOM 2917 C C . LEU A 1 379 ? 0.183 -9.579 -41.493 1.00 91.00 379 LEU A C 1
ATOM 2919 O O . LEU A 1 379 ? 0.377 -8.730 -40.627 1.00 91.00 379 LEU A O 1
ATOM 2923 N N . HIS A 1 380 ? -0.808 -10.469 -41.410 1.00 92.88 380 HIS A N 1
ATOM 2924 C CA . HIS A 1 380 ? -1.754 -10.532 -40.294 1.00 92.88 380 HIS A CA 1
ATOM 2925 C C . HIS A 1 380 ? -1.105 -10.987 -38.971 1.00 92.88 380 HIS A C 1
ATOM 2927 O O . HIS A 1 380 ? -1.637 -10.683 -37.907 1.00 92.88 380 HIS A O 1
ATOM 2933 N N . GLU A 1 381 ? 0.050 -11.664 -39.014 1.00 92.50 381 GLU A N 1
ATOM 2934 C CA . GLU A 1 381 ? 0.791 -12.098 -37.817 1.00 92.50 381 GLU A CA 1
ATOM 2935 C C . GLU A 1 381 ? 1.684 -10.993 -37.227 1.00 92.50 381 GLU A C 1
ATOM 2937 O O . GLU A 1 381 ? 2.099 -11.087 -36.069 1.00 92.50 381 GLU A O 1
ATOM 2942 N N . LEU A 1 382 ? 1.978 -9.930 -37.990 1.00 92.25 382 LEU A N 1
ATOM 2943 C CA . LEU A 1 382 ? 2.918 -8.875 -37.584 1.00 92.25 382 LEU A CA 1
ATOM 2944 C C . LEU A 1 382 ? 2.565 -8.216 -36.241 1.00 92.25 382 LEU A C 1
ATOM 2946 O O . LEU A 1 382 ? 3.478 -8.063 -35.427 1.00 92.25 382 LEU A O 1
ATOM 2950 N N . PRO A 1 383 ? 1.296 -7.859 -35.940 1.00 91.56 383 PRO A N 1
ATOM 2951 C CA . PRO A 1 383 ? 0.950 -7.278 -34.645 1.00 91.56 383 PRO A CA 1
ATOM 2952 C C . PRO A 1 383 ? 1.297 -8.190 -33.468 1.00 91.56 383 PRO A C 1
ATOM 2954 O O . PRO A 1 383 ? 1.903 -7.737 -32.497 1.00 91.56 383 PRO A O 1
ATOM 2957 N N . ALA A 1 384 ? 0.975 -9.481 -33.579 1.00 89.69 384 ALA A N 1
ATOM 2958 C CA . ALA A 1 384 ? 1.236 -10.461 -32.532 1.00 89.69 384 ALA A CA 1
ATOM 2959 C C . ALA A 1 384 ? 2.741 -10.714 -32.351 1.00 89.69 384 ALA A C 1
ATOM 2961 O O . ALA A 1 384 ? 3.225 -10.729 -31.222 1.00 89.69 384 ALA A O 1
ATOM 2962 N N . LEU A 1 385 ? 3.496 -10.849 -33.448 1.00 91.88 385 LEU A N 1
ATOM 2963 C CA . LEU A 1 385 ? 4.946 -11.065 -33.405 1.00 91.88 385 LEU A CA 1
ATOM 2964 C C . LEU A 1 385 ? 5.694 -9.851 -32.839 1.00 91.88 385 LEU A C 1
ATOM 2966 O O . LEU A 1 385 ? 6.550 -10.013 -31.969 1.00 91.88 385 LEU A O 1
ATOM 2970 N N . CYS A 1 386 ? 5.345 -8.635 -33.274 1.00 88.88 386 CYS A N 1
ATOM 2971 C CA . CYS A 1 386 ? 5.908 -7.404 -32.717 1.00 88.88 386 CYS A CA 1
ATOM 2972 C C . CYS A 1 386 ? 5.590 -7.272 -31.222 1.00 88.88 386 CYS A C 1
ATOM 2974 O O . CYS A 1 386 ? 6.477 -6.917 -30.447 1.00 88.88 386 CYS A O 1
ATOM 2976 N N . ALA A 1 387 ? 4.358 -7.574 -30.798 1.00 83.94 387 ALA A N 1
ATOM 2977 C CA . ALA A 1 387 ? 3.973 -7.535 -29.389 1.00 83.94 387 ALA A CA 1
ATOM 2978 C C . ALA A 1 387 ? 4.733 -8.578 -28.551 1.00 83.94 387 ALA A C 1
ATOM 2980 O O . ALA A 1 387 ? 5.255 -8.236 -27.491 1.00 83.94 387 ALA A O 1
ATOM 2981 N N . ALA A 1 388 ? 4.858 -9.815 -29.042 1.00 84.75 388 ALA A N 1
ATOM 2982 C CA . ALA A 1 388 ? 5.571 -10.894 -28.359 1.00 84.75 388 ALA A CA 1
ATOM 2983 C C . ALA A 1 388 ? 7.068 -10.587 -28.196 1.00 84.75 388 ALA A C 1
ATOM 2985 O O . ALA A 1 388 ? 7.590 -10.658 -27.084 1.00 84.75 388 ALA A O 1
ATOM 2986 N N . LEU A 1 389 ? 7.743 -10.164 -29.273 1.00 86.56 389 LEU A N 1
ATOM 2987 C CA . LEU A 1 389 ? 9.147 -9.736 -29.228 1.00 86.56 389 LEU A CA 1
ATOM 2988 C C . LEU A 1 389 ? 9.339 -8.540 -28.293 1.00 86.56 389 LEU A C 1
ATOM 2990 O O . LEU A 1 389 ? 10.273 -8.523 -27.492 1.00 86.56 389 LEU A O 1
ATOM 2994 N N . ARG A 1 390 ? 8.442 -7.547 -28.360 1.00 84.69 390 ARG A N 1
ATOM 2995 C CA . ARG A 1 390 ? 8.496 -6.374 -27.483 1.00 84.69 390 ARG A CA 1
ATOM 2996 C C . ARG A 1 390 ? 8.344 -6.767 -26.018 1.00 84.69 390 ARG A C 1
ATOM 2998 O O . ARG A 1 390 ? 9.130 -6.283 -25.211 1.00 84.69 390 ARG A O 1
ATOM 3005 N N . SER A 1 391 ? 7.384 -7.633 -25.686 1.00 79.12 391 SER A N 1
ATOM 3006 C CA . SER A 1 391 ? 7.172 -8.118 -24.318 1.00 79.12 391 SER A CA 1
ATOM 3007 C C . SER A 1 391 ? 8.394 -8.879 -23.814 1.00 79.12 391 SER A C 1
ATOM 3009 O O . SER A 1 391 ? 8.962 -8.492 -22.799 1.00 79.12 391 SER A O 1
ATOM 3011 N N . HIS A 1 392 ? 8.865 -9.881 -24.566 1.00 83.62 392 HIS A N 1
ATOM 3012 C CA . HIS A 1 392 ? 10.013 -10.706 -24.179 1.00 83.62 392 HIS A CA 1
ATOM 3013 C C . HIS A 1 392 ? 11.270 -9.867 -23.945 1.00 83.62 392 HIS A C 1
ATOM 3015 O O . HIS A 1 392 ? 11.895 -9.958 -22.894 1.00 83.62 392 HIS A O 1
ATOM 3021 N N . ILE A 1 393 ? 11.617 -8.981 -24.883 1.00 81.00 393 ILE A N 1
ATOM 3022 C CA . ILE A 1 393 ? 12.813 -8.143 -24.743 1.00 81.00 393 ILE A CA 1
ATOM 3023 C C . ILE A 1 393 ? 12.646 -7.146 -23.585 1.00 81.00 393 ILE A C 1
ATOM 3025 O O . ILE A 1 393 ? 13.592 -6.894 -22.835 1.00 81.00 393 ILE A O 1
ATOM 3029 N N . ALA A 1 394 ? 11.455 -6.560 -23.425 1.00 75.19 394 ALA A N 1
ATOM 3030 C CA . ALA A 1 394 ? 11.175 -5.634 -22.333 1.00 75.19 394 ALA A CA 1
ATOM 3031 C C . ALA A 1 394 ? 11.143 -6.311 -20.955 1.00 75.19 394 ALA A C 1
ATOM 3033 O O . ALA A 1 394 ? 11.335 -5.607 -19.962 1.00 75.19 394 ALA A O 1
ATOM 3034 N N . ASP A 1 395 ? 10.906 -7.622 -20.883 1.00 70.06 395 ASP A N 1
ATOM 3035 C CA . ASP A 1 395 ? 10.933 -8.424 -19.659 1.00 70.06 395 ASP A CA 1
ATOM 3036 C C . ASP A 1 395 ? 12.347 -8.934 -19.335 1.00 70.06 395 ASP A C 1
ATOM 3038 O O . ASP A 1 395 ? 12.824 -8.709 -18.221 1.00 70.06 395 ASP A O 1
ATOM 3042 N N . SER A 1 396 ? 13.040 -9.533 -20.308 1.00 73.88 396 SER A N 1
ATOM 3043 C CA . SER A 1 396 ? 14.347 -10.191 -20.139 1.00 73.88 396 SER A CA 1
ATOM 3044 C C . SER A 1 396 ? 15.528 -9.223 -20.008 1.00 73.88 396 SER A C 1
ATOM 3046 O O . SER A 1 396 ? 16.499 -9.523 -19.319 1.00 73.88 396 SER A O 1
ATOM 3048 N N . TYR A 1 397 ? 15.455 -8.038 -20.629 1.00 74.75 397 TYR A N 1
ATOM 3049 C CA . TYR A 1 397 ? 16.571 -7.077 -20.694 1.00 74.75 397 TYR A CA 1
ATOM 3050 C C . TYR A 1 397 ? 16.289 -5.774 -19.936 1.00 74.75 397 TYR A C 1
ATOM 3052 O O . TYR A 1 397 ? 16.635 -4.667 -20.373 1.00 74.75 397 TYR A O 1
ATOM 3060 N N . ARG A 1 398 ? 15.623 -5.886 -18.785 1.00 71.88 398 ARG A N 1
ATOM 3061 C CA . ARG A 1 398 ? 15.380 -4.757 -17.878 1.00 71.88 398 ARG A CA 1
ATOM 3062 C C . ARG A 1 398 ? 16.679 -4.309 -17.215 1.00 71.88 398 ARG A C 1
ATOM 3064 O O . ARG A 1 398 ? 17.514 -5.131 -16.866 1.00 71.88 398 ARG A O 1
ATOM 3071 N N . ILE A 1 399 ? 16.812 -2.999 -16.980 1.00 71.25 399 ILE A N 1
ATOM 3072 C CA . ILE A 1 399 ? 17.889 -2.470 -16.118 1.00 71.25 399 ILE A CA 1
ATOM 3073 C C . ILE A 1 399 ? 17.724 -3.028 -14.704 1.00 71.25 399 ILE A C 1
ATOM 3075 O O . ILE A 1 399 ? 18.691 -3.445 -14.084 1.00 71.25 399 ILE A O 1
ATOM 3079 N N . HIS A 1 400 ? 16.483 -3.043 -14.217 1.00 77.94 400 HIS A N 1
ATOM 3080 C CA . HIS A 1 400 ? 16.130 -3.602 -12.927 1.00 77.94 400 HIS A CA 1
ATOM 3081 C C . HIS A 1 400 ? 14.703 -4.146 -12.979 1.00 77.94 400 HIS A C 1
ATOM 3083 O O . HIS A 1 400 ? 13.803 -3.488 -13.505 1.00 77.94 400 HIS A O 1
ATOM 3089 N N . GLN A 1 401 ? 14.474 -5.335 -12.422 1.00 79.69 401 GLN A N 1
ATOM 3090 C CA . GLN A 1 401 ? 13.146 -5.958 -12.410 1.00 79.69 401 GLN A CA 1
ATOM 3091 C C . GLN A 1 401 ? 12.142 -5.227 -11.503 1.00 79.69 401 GLN A C 1
ATOM 3093 O O . GLN A 1 401 ? 10.937 -5.336 -11.720 1.00 79.69 401 GLN A O 1
ATOM 3098 N N . ARG A 1 402 ? 12.632 -4.429 -10.545 1.00 88.44 402 ARG A N 1
ATOM 3099 C CA . ARG A 1 402 ? 11.813 -3.631 -9.614 1.00 88.44 402 ARG A CA 1
ATOM 3100 C C . ARG A 1 402 ? 11.836 -2.127 -9.905 1.00 88.44 402 ARG A C 1
ATOM 3102 O O . ARG A 1 402 ? 11.738 -1.304 -9.004 1.00 88.44 402 ARG A O 1
ATOM 3109 N N . LEU A 1 403 ? 12.035 -1.765 -11.170 1.00 89.31 403 LEU A N 1
ATOM 3110 C CA . LEU A 1 403 ? 11.859 -0.402 -11.667 1.00 89.31 403 LEU A CA 1
ATOM 3111 C C . LEU A 1 403 ? 10.560 -0.345 -12.471 1.00 89.31 403 LEU A C 1
ATOM 3113 O O . LEU A 1 403 ? 10.431 -1.037 -13.483 1.00 89.31 403 LEU A O 1
ATOM 3117 N N . ILE A 1 404 ? 9.618 0.485 -12.031 1.00 87.19 404 ILE A N 1
ATOM 3118 C CA . ILE A 1 404 ? 8.367 0.753 -12.743 1.00 87.19 404 ILE A CA 1
ATOM 3119 C C . ILE A 1 404 ? 8.469 2.140 -13.365 1.00 87.19 404 ILE A C 1
ATOM 3121 O O . ILE A 1 404 ? 8.914 3.090 -12.724 1.00 87.19 404 ILE A O 1
ATOM 3125 N N . ARG A 1 405 ? 8.130 2.237 -14.651 1.00 84.38 405 ARG A N 1
ATOM 3126 C CA . ARG A 1 405 ? 8.141 3.498 -15.387 1.00 84.38 405 ARG A CA 1
ATOM 3127 C C . ARG A 1 405 ? 7.107 3.474 -16.501 1.00 84.38 405 ARG A C 1
ATOM 3129 O O . ARG A 1 405 ? 7.282 2.766 -17.491 1.00 84.38 405 ARG A O 1
ATOM 3136 N N . SER A 1 406 ? 6.120 4.338 -16.363 1.00 81.19 406 SER A N 1
ATOM 3137 C CA . SER A 1 406 ? 5.077 4.631 -17.338 1.00 81.19 406 SER A CA 1
ATOM 3138 C C . SER A 1 406 ? 5.272 6.043 -17.889 1.00 81.19 406 SER A C 1
ATOM 3140 O O . SER A 1 406 ? 5.786 6.934 -17.200 1.00 81.19 406 SER A O 1
ATOM 3142 N N . ARG A 1 407 ? 4.880 6.252 -19.148 1.00 75.06 407 ARG A N 1
ATOM 3143 C CA . ARG A 1 407 ? 4.897 7.563 -19.810 1.00 75.06 407 ARG A CA 1
ATOM 3144 C C . ARG A 1 407 ? 3.481 8.018 -20.132 1.00 75.06 407 ARG A C 1
ATOM 3146 O O . ARG A 1 407 ? 2.627 7.183 -20.410 1.00 75.06 407 ARG A O 1
ATOM 3153 N N . ARG A 1 408 ? 3.234 9.332 -20.190 1.00 67.12 408 ARG A N 1
ATOM 3154 C CA . ARG A 1 408 ? 1.921 9.880 -20.590 1.00 67.12 408 ARG A CA 1
ATOM 3155 C C . ARG A 1 408 ? 1.507 9.456 -21.995 1.00 67.12 408 ARG A C 1
ATOM 3157 O O . ARG A 1 408 ? 0.326 9.247 -22.233 1.00 67.12 408 ARG A O 1
ATOM 3164 N N . ALA A 1 409 ? 2.467 9.309 -22.908 1.00 61.84 409 ALA A N 1
ATOM 3165 C CA . ALA A 1 409 ? 2.200 8.827 -24.263 1.00 61.84 409 ALA A CA 1
ATOM 3166 C C . ALA A 1 409 ? 1.629 7.397 -24.268 1.00 61.84 409 ALA A C 1
ATOM 3168 O O . ALA A 1 409 ? 0.741 7.100 -25.058 1.00 61.84 409 ALA A O 1
ATOM 3169 N N . ASP A 1 410 ? 2.082 6.551 -23.339 1.00 54.34 410 ASP A N 1
ATOM 3170 C CA . ASP A 1 410 ? 1.598 5.176 -23.176 1.00 54.34 410 ASP A CA 1
ATOM 3171 C C . ASP A 1 410 ? 0.258 5.118 -22.410 1.00 54.34 410 ASP A C 1
ATOM 3173 O O . ASP A 1 410 ? -0.381 4.071 -22.355 1.00 54.34 410 ASP A O 1
ATOM 3177 N N . ALA A 1 411 ? -0.172 6.247 -21.833 1.00 51.97 411 ALA A N 1
ATOM 3178 C CA . ALA A 1 411 ? -1.425 6.426 -21.100 1.00 51.97 411 ALA A CA 1
ATOM 3179 C C . ALA A 1 411 ? -2.501 7.193 -21.907 1.00 51.97 411 ALA A C 1
ATOM 3181 O O . ALA A 1 411 ? -3.521 7.593 -21.344 1.00 51.97 411 ALA A O 1
ATOM 3182 N N . GLN A 1 412 ? -2.294 7.432 -23.212 1.00 38.56 412 GLN A N 1
ATOM 3183 C CA . GLN A 1 412 ? -3.277 8.122 -24.057 1.00 38.56 412 GLN A CA 1
ATOM 3184 C C . GLN A 1 412 ? -4.578 7.312 -24.192 1.00 38.56 412 GLN A C 1
ATOM 3186 O O . GLN A 1 412 ? -4.555 6.137 -24.552 1.00 38.56 412 GLN A O 1
ATOM 3191 N N . GLY A 1 413 ? -5.711 7.967 -23.913 1.00 42.56 413 GLY A N 1
ATOM 3192 C CA . GLY A 1 413 ? -7.054 7.367 -23.875 1.00 42.56 413 GLY A CA 1
ATOM 3193 C C . GLY A 1 413 ? -7.787 7.529 -22.537 1.00 42.56 413 GLY A C 1
ATOM 3194 O O . GLY A 1 413 ? -8.934 7.110 -22.425 1.00 42.56 413 GLY A O 1
ATOM 3195 N N . TRP A 1 414 ? -7.142 8.137 -21.536 1.00 40.47 414 TRP A N 1
ATOM 3196 C CA . TRP A 1 414 ? -7.698 8.375 -20.203 1.00 40.47 414 TRP A CA 1
ATOM 3197 C C . TRP A 1 414 ? -7.673 9.877 -19.880 1.00 40.47 414 TRP A C 1
ATOM 3199 O O . TRP A 1 414 ? -6.696 10.406 -19.350 1.00 40.47 414 TRP A O 1
ATOM 3209 N N . GLU A 1 415 ? -8.731 10.589 -20.267 1.00 33.81 415 GLU A N 1
ATOM 3210 C CA . GLU A 1 415 ? -8.982 11.958 -19.807 1.00 33.81 415 GLU A CA 1
ATOM 3211 C C . GLU A 1 415 ? -9.766 11.905 -18.488 1.00 33.81 415 GLU A C 1
ATOM 3213 O O . GLU A 1 415 ? -10.738 11.159 -18.364 1.00 33.81 415 GLU A O 1
ATOM 3218 N N . PHE A 1 416 ? -9.323 12.683 -17.494 1.00 31.56 416 PHE A N 1
ATOM 3219 C CA . PHE A 1 416 ? -10.010 12.846 -16.209 1.00 31.56 416 PHE A CA 1
ATOM 3220 C C . PHE A 1 416 ? -11.454 13.300 -16.455 1.00 31.56 416 PHE A C 1
ATOM 3222 O O . PHE A 1 416 ? -11.683 14.431 -16.883 1.00 31.56 416 PHE A O 1
ATOM 3229 N N . SER A 1 417 ? -12.423 12.436 -16.160 1.00 31.06 417 SER A N 1
ATOM 3230 C CA . SER A 1 417 ? -13.838 12.808 -16.177 1.00 31.06 417 SER A CA 1
ATOM 3231 C C . SER A 1 417 ? -14.249 13.237 -14.771 1.00 31.06 417 SER A C 1
ATOM 3233 O O . SER A 1 417 ? -13.884 12.598 -13.783 1.00 31.06 417 SER A O 1
ATOM 3235 N N . SER A 1 418 ? -15.017 14.317 -14.638 1.00 29.06 418 SER A N 1
ATOM 3236 C CA . SER A 1 418 ? -15.684 14.620 -13.370 1.00 29.06 418 SER A CA 1
ATOM 3237 C C . SER A 1 418 ? -16.674 13.498 -13.019 1.00 29.06 418 SER A C 1
ATOM 3239 O O . SER A 1 418 ? -17.264 12.864 -13.891 1.00 29.06 418 SER A O 1
ATOM 3241 N N . ARG A 1 419 ? -16.824 13.201 -11.721 1.00 31.75 419 ARG A N 1
ATOM 3242 C CA . ARG A 1 419 ? -17.670 12.094 -11.241 1.00 31.75 419 ARG A CA 1
ATOM 3243 C C . ARG A 1 419 ? -19.150 12.319 -11.569 1.00 31.75 419 ARG A C 1
ATOM 3245 O O . ARG A 1 419 ? -19.681 13.386 -11.281 1.00 31.75 419 ARG A O 1
ATOM 3252 N N . GLY A 1 420 ? -19.815 11.249 -12.005 1.00 39.31 420 GLY A N 1
ATOM 3253 C CA . GLY A 1 420 ? -21.258 11.192 -12.264 1.00 39.31 420 GLY A CA 1
ATOM 3254 C C . GLY A 1 420 ? -21.577 11.258 -13.761 1.00 39.31 420 GLY A C 1
ATOM 3255 O O . GLY A 1 420 ? -20.771 11.772 -14.530 1.00 39.31 420 GLY A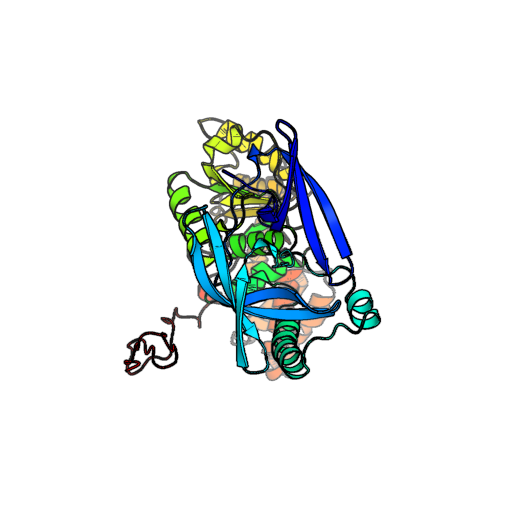 O 1
ATOM 3256 N N . PRO A 1 421 ? -22.712 10.707 -14.224 1.00 35.16 421 PRO A N 1
ATOM 3257 C CA . PRO A 1 421 ? -23.156 10.953 -15.585 1.00 35.16 421 PRO A CA 1
ATOM 3258 C C . PRO A 1 421 ? -23.346 12.453 -15.768 1.00 35.16 421 PRO A C 1
ATOM 3260 O O . PRO A 1 421 ? -23.820 13.160 -14.879 1.00 35.16 421 PRO A O 1
ATOM 3263 N N . THR A 1 422 ? -22.914 12.934 -16.916 1.00 42.12 422 THR A N 1
ATOM 3264 C CA . THR A 1 422 ? -23.033 14.326 -17.308 1.00 42.12 422 THR A CA 1
ATOM 3265 C C . THR A 1 422 ? -24.291 14.479 -18.146 1.00 42.12 422 THR A C 1
ATOM 3267 O O . THR A 1 422 ? -24.542 13.674 -19.043 1.00 42.12 422 THR A O 1
ATOM 3270 N N . ASP A 1 423 ? -25.092 15.500 -17.854 1.00 43.72 423 ASP A N 1
ATOM 3271 C CA . ASP A 1 423 ? -26.147 15.942 -18.766 1.00 43.72 423 ASP A CA 1
ATOM 3272 C C . ASP A 1 423 ? -25.659 17.251 -19.388 1.00 43.72 423 ASP A C 1
ATOM 3274 O O . ASP A 1 423 ? -25.388 18.221 -18.685 1.00 43.72 423 ASP A O 1
ATOM 3278 N N . GLN A 1 424 ? -25.403 17.241 -20.698 1.00 44.59 424 GLN A N 1
ATOM 3279 C CA . GLN A 1 424 ? -24.856 18.386 -21.447 1.00 44.59 424 GLN A CA 1
ATOM 3280 C C . GLN A 1 424 ? -23.536 18.976 -20.902 1.00 44.59 424 GLN A C 1
ATOM 3282 O O . GLN A 1 424 ? -23.250 20.155 -21.089 1.00 44.59 424 GLN A O 1
ATOM 3287 N N . GLY A 1 425 ? -22.692 18.152 -20.274 1.00 42.62 425 GLY A N 1
ATOM 3288 C CA . GLY A 1 425 ? -21.366 18.574 -19.802 1.00 42.62 425 GLY A CA 1
ATOM 3289 C C . GLY A 1 425 ? -21.331 19.144 -18.381 1.00 42.62 425 GLY A C 1
ATOM 3290 O O . GLY A 1 425 ? -20.246 19.468 -17.904 1.00 42.62 425 GLY A O 1
ATOM 3291 N N . GLU A 1 426 ? -22.464 19.187 -17.675 1.00 37.69 426 GLU A N 1
ATOM 3292 C CA . GLU A 1 426 ? -22.517 19.471 -16.237 1.00 37.69 426 GLU A CA 1
ATOM 3293 C C . GLU A 1 426 ? -22.751 18.177 -15.425 1.00 37.69 426 GLU A C 1
ATOM 3295 O O . GLU A 1 426 ? -23.454 17.271 -15.888 1.00 37.69 426 GLU A O 1
ATOM 3300 N N . PRO A 1 427 ? -22.140 18.030 -14.231 1.00 39.97 427 PRO A N 1
ATOM 3301 C CA . PRO A 1 427 ? -22.261 16.818 -13.419 1.00 39.97 427 PRO A CA 1
ATOM 3302 C C . PRO A 1 427 ? -23.700 16.612 -12.910 1.00 39.97 427 PRO A C 1
ATOM 3304 O O . PRO A 1 427 ? -24.217 17.424 -12.143 1.00 39.97 427 PRO A O 1
ATOM 3307 N N . SER A 1 428 ? -24.339 15.497 -13.293 1.00 42.56 428 SER A N 1
ATOM 3308 C CA . SER A 1 428 ? -25.681 15.115 -12.832 1.00 42.56 428 SER A CA 1
ATOM 3309 C C . SER A 1 428 ? -25.615 14.186 -11.616 1.00 42.56 428 SER A C 1
ATOM 3311 O O . SER A 1 428 ? -25.159 13.038 -11.680 1.00 42.56 428 SER A O 1
ATOM 3313 N N . PHE A 1 429 ? -26.137 14.671 -10.489 1.00 45.81 429 PHE A N 1
ATOM 3314 C CA . PHE A 1 429 ? -26.227 13.942 -9.219 1.00 45.81 429 PHE A CA 1
ATOM 3315 C C . PHE A 1 429 ? -27.513 13.102 -9.072 1.00 45.81 429 PHE A C 1
ATOM 3317 O O . PHE A 1 429 ? -27.799 12.622 -7.978 1.00 45.81 429 PHE A O 1
ATOM 3324 N N . SER A 1 430 ? -28.288 12.871 -10.141 1.00 42.91 430 SER A N 1
ATOM 3325 C CA . SER A 1 430 ? -29.638 12.277 -10.048 1.00 42.91 430 SER A CA 1
ATOM 3326 C C . SER A 1 430 ? -29.714 10.839 -9.491 1.00 42.91 430 SER A C 1
ATOM 3328 O O . SER A 1 430 ? -30.792 10.381 -9.121 1.00 42.91 430 SER A O 1
ATOM 3330 N N . HIS A 1 431 ? -28.594 10.117 -9.405 1.00 39.75 431 HIS A N 1
ATOM 3331 C CA . HIS A 1 431 ? -28.483 8.732 -8.881 1.00 39.75 431 HIS A CA 1
ATOM 3332 C C . HIS A 1 431 ? -27.962 8.685 -7.443 1.00 39.75 431 HIS A C 1
ATOM 3334 O O . HIS A 1 431 ? -28.003 7.629 -6.813 1.00 39.75 431 HIS A O 1
ATOM 3340 N N . VAL A 1 432 ? -27.493 9.814 -6.906 1.00 31.62 432 VAL A N 1
ATOM 3341 C CA . VAL A 1 432 ? -27.184 9.948 -5.484 1.00 31.62 432 VAL A CA 1
ATOM 3342 C C . VAL A 1 432 ? -28.478 10.360 -4.796 1.00 31.62 432 VAL A C 1
ATOM 3344 O O . VAL A 1 432 ? -28.843 11.532 -4.782 1.00 31.62 432 VAL A O 1
ATOM 3347 N N . ARG A 1 433 ? -29.194 9.394 -4.210 1.00 32.66 433 ARG A N 1
ATOM 3348 C CA . ARG A 1 433 ? -30.214 9.718 -3.208 1.00 32.66 433 ARG A CA 1
ATOM 3349 C C . ARG A 1 433 ? -29.493 10.253 -1.976 1.00 32.66 433 ARG A C 1
ATOM 3351 O O . ARG A 1 433 ? -29.088 9.488 -1.108 1.00 32.66 433 ARG A O 1
ATOM 3358 N N . VAL A 1 434 ? -29.294 11.564 -1.937 1.00 34.06 434 VAL A N 1
ATOM 3359 C CA . VAL A 1 434 ? -29.042 12.266 -0.684 1.00 34.06 434 VAL A CA 1
ATOM 3360 C C . VAL A 1 434 ? -30.335 12.129 0.116 1.00 34.06 434 VAL A C 1
ATOM 3362 O O . VAL A 1 434 ? -31.397 12.523 -0.362 1.00 34.06 434 VAL A O 1
ATOM 3365 N N . GLU A 1 435 ? -30.275 11.516 1.296 1.00 35.78 435 GLU A N 1
ATOM 3366 C CA . GLU A 1 435 ? -31.351 11.578 2.290 1.00 35.78 435 GLU A CA 1
ATOM 3367 C C . GLU A 1 435 ? -31.465 13.025 2.790 1.00 35.78 435 GLU A C 1
ATOM 3369 O O . GLU A 1 435 ? -31.024 13.379 3.877 1.00 35.78 435 GLU A O 1
ATOM 3374 N N . ALA A 1 436 ? -31.991 13.900 1.944 1.00 36.62 436 ALA A N 1
ATOM 3375 C CA . ALA A 1 436 ? -32.273 15.286 2.260 1.00 36.62 436 ALA A CA 1
ATOM 3376 C C . ALA A 1 436 ? -33.625 15.650 1.657 1.00 36.62 436 ALA A C 1
ATOM 3378 O O . ALA A 1 436 ? -33.726 16.533 0.822 1.00 36.62 436 ALA A O 1
ATOM 3379 N N . GLU A 1 437 ? -34.663 14.950 2.102 1.00 29.83 437 GLU A N 1
ATOM 3380 C CA . GLU A 1 437 ? -36.019 15.487 2.142 1.00 29.83 437 GLU A CA 1
ATOM 3381 C C . GLU A 1 437 ? -36.691 14.935 3.401 1.00 29.83 437 GLU A C 1
ATOM 3383 O O . GLU A 1 437 ? -37.329 13.883 3.422 1.00 29.83 437 GLU A O 1
ATOM 3388 N N . VAL A 1 438 ? -36.483 15.666 4.498 1.00 41.84 438 VAL A N 1
ATOM 3389 C CA . VAL A 1 438 ? -37.350 15.634 5.675 1.00 41.84 438 VAL A CA 1
ATOM 3390 C C . VAL A 1 438 ? -38.700 16.197 5.231 1.00 41.84 438 VAL A C 1
ATOM 3392 O O . VAL A 1 438 ? -38.982 17.381 5.387 1.00 41.84 438 VAL A O 1
ATOM 3395 N N . ALA A 1 439 ? -39.525 15.354 4.619 1.00 30.34 439 ALA A N 1
ATOM 3396 C CA . ALA A 1 439 ? -40.934 15.642 4.420 1.00 30.34 439 ALA A CA 1
ATOM 3397 C C . ALA A 1 439 ? -41.691 15.172 5.668 1.00 30.34 439 ALA A C 1
ATOM 3399 O O . ALA A 1 439 ? -41.932 13.983 5.859 1.00 30.34 439 ALA A O 1
ATOM 3400 N N . SER A 1 440 ? -41.968 16.137 6.547 1.00 30.95 440 SER A N 1
ATOM 3401 C CA . SER A 1 440 ? -43.142 16.221 7.426 1.00 30.95 440 SER A CA 1
ATOM 3402 C C . SER A 1 440 ? -43.816 14.895 7.814 1.00 30.95 440 SER A C 1
ATOM 3404 O O . SER A 1 440 ? -44.734 14.432 7.136 1.00 30.95 440 SER A O 1
ATOM 3406 N N . TRP A 1 441 ? -43.443 14.361 8.976 1.00 32.56 441 TRP A N 1
ATOM 3407 C CA . TRP A 1 441 ? -44.361 13.545 9.768 1.00 32.56 441 TRP A CA 1
ATOM 3408 C C . TRP A 1 441 ? -45.207 14.504 10.615 1.00 32.56 441 TRP A C 1
ATOM 3410 O O . TRP A 1 441 ? -44.754 14.996 11.647 1.00 32.56 441 TRP A O 1
ATOM 3420 N N . CYS A 1 442 ? -46.394 14.836 10.108 1.00 32.62 442 CYS A N 1
ATOM 3421 C CA . CYS A 1 442 ? -47.567 15.133 10.928 1.00 32.62 442 CYS A CA 1
ATOM 3422 C C . CYS A 1 442 ? -48.435 13.878 10.958 1.00 32.62 442 CYS A C 1
ATOM 3424 O O . CYS A 1 442 ? -48.525 13.224 9.891 1.00 32.62 442 CYS A O 1
#

Radius of gyration: 30.43 Å; chains: 1; bounding box: 80×47×91 Å

InterPro domains:
  IPR000330 SNF2, N-terminal domain [PF00176] (177-235)
  IPR014001 Helicase superfamily 1/2, ATP-binding domain [PS51192] (168-311)
  IPR014001 Helicase superfamily 1/2, ATP-binding domain [SM00487] (154-321)
  IPR027417 P-loop containing nucleoside triphosphate hydrolase [SSF52540] (143-326)
  IPR038718 SNF2-like, N-terminal domain superfamily [G3DSA:3.40.50.10810] (155-240)
  IPR038718 SNF2-like, N-terminal domain superfamily [G3DSA:3.40.50.10810] (241-428)